Protein AF-A0A7Y5W9T7-F1 (afdb_monomer_lite)

Foldseek 3Di:
DDDPPLVVLLVVCVVVVHQQQAEEEDAPPFQLCLLSVLLCVLRVHGYQHDDADQAQLDEAELVSLQVRQVSRVVVVVVSPFDFQACVTSHAAYEYSGNHHQWYDAPPPPDIFGSQLSRQFPGGDWQGAGRHGYAYAHDGNVLSNLLSVCLRAPFWQEEEEAEQDDPDPVCVLQPQVLLQVLSVVVVGRYDYQDPPLWEPLSLLVVQLAADPGAEYEYEFEDEFFKTQGVDDIDGLLSAHQHLDAHAYEYQYALQCLRLCDSNGNNVVNSVSHHSKYKYFNHGDDSVQWHHSNQLSVCQVVFNFNSVSTGDNDDTGGGIHIYHGSNRGRDDRDDDDPDDDDDPPDDDLPVCLVVCCVDLNVLSSLQSCVVVVNLVVSLVSLVCCVVPVVVSCALSSLVSNQVSCRNNGVLVCLLVSLVRHDLVVLQVDVVSLSSLVSSCSVCLVPPDPSSLVSLLSRQDPRPLSNLVSLLSSLQSCCVPPNNVVSVVSLVVSCVVCVVCVVSSVSSCCVHVVDD

Secondary structure (DSSP, 8-state):
-----HHHHHHHHHHTT----SEEEE-TTSTTHHHHHHHHHHHT--EEE----S-TTSEE-HHHHHHHHHHHHHHHTTTTS--SSTTSS--EEEEES---SEEE-SSTT-EEEHHHHTTBSSSSS-PPB--EEEE--SSHHHHHHHHHHHHH----EEEEEE-S-SSTTTGGG-SHHHHHHHHHTT-EEEEE-TTS-SHHHHHHHHTS-B--SEEEEE-EEETTEEE-SS-EEEGGGSPPBSS-EEEEEE-TTTTTTTT-TTSHHHHHHHTTEEEEEEESS---GGGSPPHHHHHHHHHTT--HHHHTS-SSSS--SEEEES-TT----PPPPPPSSPPP-TT---SSTTHHHHHHSS-HHHHHHHHHHTT-HHHHHHHHHHHHHH-GGG--HHHHHHHHHHHHHTT-HHHHHHHHTTS-HHHHHH-HHHHHHHHHHHGGGGGS--HHHHHHHHH----STTHHHHHHHHHHHHHHHHH-HHHHHHHHHHHHHH-GGGHHHHHHHHHHHT---

pLDDT: mean 93.4, std 6.93, range [37.91, 98.81]

Radius of gyration: 24.22 Å; chains: 1; bounding box: 64×50×64 Å

Structure (mmCIF, N/CA/C/O backbone):
data_AF-A0A7Y5W9T7-F1
#
_entry.id   AF-A0A7Y5W9T7-F1
#
loop_
_atom_site.group_PDB
_atom_site.id
_atom_site.type_symbol
_atom_site.label_atom_id
_atom_site.label_alt_id
_atom_site.label_comp_id
_atom_site.label_asym_id
_atom_site.label_entity_id
_atom_site.label_seq_id
_atom_site.pdbx_PDB_ins_code
_atom_site.Cartn_x
_atom_site.Cartn_y
_atom_site.Cartn_z
_atom_site.occupancy
_atom_site.B_iso_or_equiv
_atom_site.auth_seq_id
_atom_site.auth_comp_id
_atom_site.auth_asym_id
_atom_site.auth_atom_id
_atom_site.pdbx_PDB_model_num
ATOM 1 N N . GLU A 1 1 ? -34.549 12.463 7.987 1.00 40.12 1 GLU A N 1
ATOM 2 C CA . GLU A 1 1 ? -33.720 11.610 7.112 1.00 40.12 1 GLU A CA 1
ATOM 3 C C . GLU A 1 1 ? -33.820 10.199 7.664 1.00 40.12 1 GLU A C 1
ATOM 5 O O . GLU A 1 1 ? -33.763 10.044 8.877 1.00 40.12 1 GLU A O 1
ATOM 10 N N . GLY A 1 2 ? -34.193 9.227 6.832 1.00 37.91 2 GLY A N 1
ATOM 11 C CA . GLY A 1 2 ? -34.600 7.901 7.297 1.00 37.91 2 GLY A CA 1
ATOM 12 C C . GLY A 1 2 ? -33.415 7.126 7.854 1.00 37.91 2 GLY A C 1
ATOM 13 O O . GLY A 1 2 ? -32.548 6.717 7.089 1.00 37.91 2 GLY A O 1
ATOM 14 N N . HIS A 1 3 ? -33.385 6.914 9.167 1.00 48.81 3 HIS A N 1
ATOM 15 C CA . HIS A 1 3 ? -32.588 5.835 9.731 1.00 48.81 3 HIS A CA 1
ATOM 16 C C . HIS A 1 3 ? -33.146 4.537 9.141 1.00 48.81 3 HIS A C 1
ATOM 18 O O . HIS A 1 3 ? -34.327 4.242 9.333 1.00 48.81 3 HIS A O 1
ATOM 24 N N . ALA A 1 4 ? -32.337 3.795 8.379 1.00 55.97 4 ALA A N 1
ATOM 25 C CA . ALA A 1 4 ? -32.620 2.379 8.182 1.00 55.97 4 ALA A CA 1
ATOM 26 C C . ALA A 1 4 ? -32.843 1.777 9.577 1.00 55.97 4 ALA A C 1
ATOM 28 O O . ALA A 1 4 ? -32.143 2.156 10.520 1.00 55.97 4 ALA A O 1
ATOM 29 N N . ASP A 1 5 ? -33.868 0.942 9.736 1.00 65.88 5 ASP A N 1
ATOM 30 C CA . ASP A 1 5 ? -34.215 0.388 11.041 1.00 65.88 5 ASP A CA 1
ATOM 31 C C . ASP A 1 5 ? -33.177 -0.668 11.448 1.00 65.88 5 ASP A C 1
ATOM 33 O O . ASP A 1 5 ? -33.406 -1.872 11.349 1.00 65.88 5 ASP A O 1
ATOM 37 N N . GLU A 1 6 ? -31.999 -0.207 11.880 1.00 79.00 6 GLU A N 1
ATOM 38 C CA . GLU A 1 6 ? -30.906 -1.037 12.397 1.00 79.00 6 GLU A CA 1
ATOM 39 C C . GLU A 1 6 ? -31.380 -1.893 13.582 1.00 79.00 6 GLU A C 1
ATOM 41 O O . GLU A 1 6 ? -30.761 -2.910 13.885 1.00 79.00 6 GLU A O 1
ATOM 46 N N . ARG A 1 7 ? -32.513 -1.555 14.223 1.00 81.81 7 ARG A N 1
ATOM 47 C CA . ARG A 1 7 ? -33.115 -2.399 15.264 1.00 81.81 7 ARG A CA 1
ATOM 48 C C . ARG A 1 7 ? -33.506 -3.760 14.724 1.00 81.81 7 ARG A C 1
ATOM 50 O O . ARG A 1 7 ? -33.241 -4.741 15.400 1.00 81.81 7 ARG A O 1
ATOM 57 N N . ALA A 1 8 ? -34.054 -3.844 13.512 1.00 86.56 8 ALA A N 1
ATOM 58 C CA . ALA A 1 8 ? -34.400 -5.129 12.911 1.00 86.56 8 ALA A CA 1
ATOM 59 C C . ALA A 1 8 ? -33.149 -6.000 12.688 1.00 86.56 8 ALA A C 1
ATOM 61 O O . ALA A 1 8 ? -33.182 -7.209 12.918 1.00 86.56 8 ALA A O 1
ATOM 62 N N . LEU A 1 9 ? -32.026 -5.386 12.294 1.00 87.56 9 LEU A N 1
ATOM 63 C CA . LEU A 1 9 ? -30.745 -6.082 12.145 1.00 87.56 9 LEU A CA 1
ATOM 64 C C . LEU A 1 9 ? -30.184 -6.531 13.505 1.00 87.56 9 LEU A C 1
ATOM 66 O O . LEU A 1 9 ? -29.781 -7.682 13.656 1.00 87.56 9 LEU A O 1
ATOM 70 N N . LEU A 1 10 ? -30.208 -5.655 14.511 1.00 89.56 10 LEU A N 1
ATOM 71 C CA . LEU A 1 10 ? -29.782 -5.973 15.877 1.00 89.56 10 LEU A CA 1
ATOM 72 C C . LEU A 1 10 ? -30.659 -7.060 16.518 1.00 89.56 10 LEU A C 1
ATOM 74 O O . LEU A 1 10 ? -30.144 -7.953 17.186 1.00 89.56 10 LEU A O 1
ATOM 78 N N . GLU A 1 11 ? -31.973 -7.025 16.302 1.00 90.19 11 GLU A N 1
ATOM 79 C CA . GLU A 1 11 ? -32.908 -8.072 16.723 1.00 90.19 11 GLU A CA 1
ATOM 80 C C . GLU A 1 11 ? -32.598 -9.400 16.033 1.00 90.19 11 GLU A C 1
ATOM 82 O O . GLU A 1 11 ? -32.581 -10.435 16.700 1.00 90.19 11 GLU A O 1
ATOM 87 N N . ALA A 1 12 ? -32.278 -9.382 14.735 1.00 90.94 12 ALA A N 1
ATOM 88 C CA . ALA A 1 12 ? -31.846 -10.574 14.015 1.00 90.94 12 ALA A CA 1
ATOM 89 C C . ALA A 1 12 ? -30.536 -11.143 14.585 1.00 90.94 12 ALA A C 1
ATOM 91 O O . ALA A 1 12 ? -30.447 -12.353 14.796 1.00 90.94 12 ALA A O 1
ATOM 92 N N . PHE A 1 13 ? -29.551 -10.296 14.909 1.00 93.19 13 PHE A N 1
ATOM 93 C CA . PHE A 1 13 ? -28.319 -10.726 15.580 1.00 93.19 13 PHE A CA 1
ATOM 94 C C . PHE A 1 13 ? -28.600 -11.351 16.949 1.00 93.19 13 PHE A C 1
ATOM 96 O O . PHE A 1 13 ? -28.148 -12.465 17.216 1.00 93.19 13 PHE A O 1
ATOM 103 N N . ARG A 1 14 ? -29.425 -10.702 17.781 1.00 92.38 14 ARG A N 1
ATOM 104 C CA . ARG A 1 14 ? -29.847 -11.242 19.084 1.00 92.38 14 ARG A CA 1
ATOM 105 C C . ARG A 1 14 ? -30.564 -12.587 18.931 1.00 92.38 14 ARG A C 1
ATOM 107 O O . ARG A 1 14 ? -30.293 -13.506 19.700 1.00 92.38 14 ARG A O 1
ATOM 114 N N . ALA A 1 15 ? -31.430 -12.729 17.927 1.00 94.06 15 ALA A N 1
ATOM 115 C CA . ALA A 1 15 ? -32.178 -13.959 17.669 1.00 94.06 15 ALA A CA 1
ATOM 116 C C . ALA A 1 15 ? -31.277 -15.154 17.314 1.00 94.06 15 ALA A C 1
ATOM 118 O O . ALA A 1 15 ? -31.632 -16.291 17.623 1.00 94.06 15 ALA A O 1
ATOM 119 N N . VAL A 1 16 ? -30.109 -14.911 16.708 1.00 94.94 16 VAL A N 1
ATOM 120 C CA . VAL A 1 16 ? -29.107 -15.952 16.410 1.00 94.94 16 VAL A CA 1
ATOM 121 C C . VAL A 1 16 ? -27.983 -16.033 17.450 1.00 94.94 16 VAL A C 1
ATOM 123 O O . VAL A 1 16 ? -27.044 -16.806 17.273 1.00 94.94 16 VAL A O 1
ATOM 126 N N . GLY A 1 17 ? -28.065 -15.261 18.540 1.00 94.19 17 GLY A N 1
ATOM 127 C CA . GLY A 1 17 ? -27.048 -15.221 19.594 1.00 94.19 17 GLY A CA 1
ATOM 128 C C . GLY A 1 17 ? -25.729 -14.559 19.177 1.00 94.19 17 GLY A C 1
ATOM 129 O O . GLY A 1 17 ? -24.700 -14.818 19.797 1.00 94.19 17 GLY A O 1
ATOM 130 N N . HIS A 1 18 ? -25.741 -13.732 18.129 1.00 94.75 18 HIS A N 1
ATOM 131 C CA . HIS A 1 18 ? -24.573 -12.984 17.666 1.00 94.75 18 HIS A CA 1
ATOM 132 C C . HIS A 1 18 ? -24.443 -11.656 18.415 1.00 94.75 18 HIS A C 1
ATOM 134 O O . HIS A 1 18 ? -25.415 -10.911 18.549 1.00 94.75 18 HIS A O 1
ATOM 140 N N . VAL A 1 19 ? -23.225 -11.347 18.861 1.00 94.56 19 VAL A N 1
ATOM 141 C CA . VAL A 1 19 ? -22.871 -10.057 19.463 1.00 94.56 19 VAL A CA 1
ATOM 142 C C . VAL A 1 19 ? -21.939 -9.334 18.490 1.00 94.56 19 VAL A C 1
ATOM 144 O O . VAL A 1 19 ? -20.839 -9.829 18.236 1.00 94.56 19 VAL A O 1
ATOM 147 N N . PRO A 1 20 ? -22.360 -8.196 17.912 1.00 94.69 20 PRO A N 1
ATOM 148 C CA . PRO A 1 20 ? -21.516 -7.431 17.006 1.00 94.69 20 PRO A CA 1
ATOM 149 C C . PRO A 1 20 ? -20.236 -6.964 17.701 1.00 94.69 20 PRO A C 1
ATOM 151 O O . PRO A 1 20 ? -20.359 -6.370 18.763 1.00 94.69 20 PRO A O 1
ATOM 154 N N . PRO A 1 21 ? -19.043 -7.138 17.103 1.00 94.81 21 PRO A N 1
ATOM 155 C CA . PRO A 1 21 ? -17.768 -6.746 17.719 1.00 94.81 21 PRO A CA 1
ATOM 156 C C . PRO A 1 21 ? -17.443 -5.248 17.578 1.00 94.81 21 PRO A C 1
ATOM 158 O O . PRO A 1 21 ? -16.341 -4.805 17.878 1.00 94.81 21 PRO A O 1
ATOM 161 N N . GLY A 1 22 ? -18.345 -4.449 17.008 1.00 96.50 22 GLY A N 1
ATOM 162 C CA . GLY A 1 22 ? -18.087 -3.036 16.762 1.00 96.50 22 GLY A CA 1
ATOM 163 C C . GLY A 1 22 ? -19.043 -2.419 15.757 1.00 96.50 22 GLY A C 1
ATOM 164 O O . GLY A 1 22 ? -20.021 -3.040 15.346 1.00 96.50 22 GLY A O 1
ATOM 165 N N . ILE A 1 23 ? -18.710 -1.209 15.323 1.00 97.12 23 ILE A N 1
ATOM 166 C CA . ILE A 1 23 ? -19.552 -0.351 14.489 1.00 97.12 23 ILE A CA 1
ATOM 167 C C . ILE A 1 23 ? -18.857 -0.070 13.163 1.00 97.12 23 ILE A C 1
ATOM 169 O O . ILE A 1 23 ? -17.661 0.230 13.123 1.00 97.12 23 ILE A O 1
ATOM 173 N N . VAL A 1 24 ? -19.617 -0.096 12.073 1.00 98.19 24 VAL A N 1
ATOM 174 C CA . VAL A 1 24 ? -19.136 0.350 10.767 1.00 98.19 24 VAL A CA 1
ATOM 175 C C . VAL A 1 24 ? -19.754 1.703 10.442 1.00 98.19 24 VAL A C 1
ATOM 177 O O . VAL A 1 24 ? -20.961 1.822 10.256 1.00 98.19 24 VAL A O 1
ATOM 180 N N . VAL A 1 25 ? -18.920 2.735 10.357 1.00 98.19 25 VAL A N 1
ATOM 181 C CA . VAL A 1 25 ? -19.336 4.083 9.967 1.00 98.19 25 VAL A CA 1
ATOM 182 C C . VAL A 1 25 ? -19.274 4.211 8.450 1.00 98.19 25 VAL A C 1
ATOM 184 O O . VAL A 1 25 ? -18.242 3.926 7.844 1.00 98.19 25 VAL A O 1
ATOM 187 N N . THR A 1 26 ? -20.354 4.661 7.818 1.00 97.81 26 THR A N 1
ATOM 188 C CA . THR A 1 26 ? -20.410 4.858 6.366 1.00 97.81 26 THR A CA 1
ATOM 189 C C . THR A 1 26 ? -21.333 6.011 5.966 1.00 97.81 26 THR A C 1
ATOM 191 O O . THR A 1 26 ? -22.000 6.612 6.802 1.00 97.81 26 THR A O 1
ATOM 194 N N . TRP A 1 27 ? -21.385 6.337 4.675 1.00 96.25 27 TRP A N 1
ATOM 195 C CA . TRP A 1 27 ? -22.349 7.278 4.114 1.00 96.25 27 TRP A CA 1
ATOM 196 C C . TRP A 1 27 ? -22.736 6.839 2.694 1.00 96.25 27 TRP A C 1
ATOM 198 O O . TRP A 1 27 ? -21.826 6.553 1.917 1.00 96.25 27 TRP A O 1
ATOM 208 N N . PRO A 1 28 ? -24.029 6.820 2.303 1.00 93.44 28 PRO A N 1
ATOM 209 C CA . PRO A 1 28 ? -24.452 6.228 1.025 1.00 93.44 28 PRO A CA 1
ATOM 210 C C . PRO A 1 28 ? -23.799 6.871 -0.203 1.00 93.44 28 PRO A C 1
ATOM 212 O O . PRO A 1 28 ? -23.472 6.197 -1.174 1.00 93.44 28 PRO A O 1
ATOM 215 N N . ASP A 1 29 ? -23.565 8.181 -0.140 1.00 95.06 29 ASP A N 1
ATOM 216 C CA . ASP A 1 29 ? -22.954 8.922 -1.242 1.00 95.06 29 ASP A CA 1
ATOM 217 C C . ASP A 1 29 ? -21.412 8.895 -1.211 1.00 95.06 29 ASP A C 1
ATOM 219 O O . ASP A 1 29 ? -20.785 9.509 -2.076 1.00 95.06 29 ASP A O 1
ATOM 223 N N . ASP A 1 30 ? -20.772 8.307 -0.191 1.00 97.19 30 ASP A N 1
ATOM 224 C CA . ASP A 1 30 ? -19.309 8.222 -0.113 1.00 97.19 30 ASP A CA 1
ATOM 225 C C . ASP A 1 30 ? -18.805 7.005 -0.905 1.00 97.19 30 ASP A C 1
ATOM 227 O O . ASP A 1 30 ? -19.266 5.898 -0.648 1.00 97.19 30 ASP A O 1
ATOM 231 N N . PRO A 1 31 ? -17.838 7.149 -1.831 1.00 96.56 31 PRO A N 1
ATOM 232 C CA . PRO A 1 31 ? -17.357 6.034 -2.650 1.00 96.56 31 PRO A CA 1
ATOM 233 C C . PRO A 1 31 ? -16.853 4.807 -1.870 1.00 96.56 31 PRO A C 1
ATOM 235 O O . PRO A 1 31 ? -16.823 3.714 -2.432 1.00 96.56 31 PRO A O 1
ATOM 238 N N . ALA A 1 32 ? -16.479 4.956 -0.596 1.00 97.69 32 ALA A N 1
ATOM 239 C CA . ALA A 1 32 ? -16.014 3.856 0.243 1.00 97.69 32 ALA A CA 1
ATOM 240 C C . ALA A 1 32 ? -17.142 2.989 0.844 1.00 97.69 32 ALA A C 1
ATOM 242 O O . ALA A 1 32 ? -16.847 1.987 1.498 1.00 97.69 32 ALA A O 1
ATOM 243 N N . TRP A 1 33 ? -18.422 3.311 0.605 1.00 96.94 33 TRP A N 1
ATOM 244 C CA . TRP A 1 33 ? -19.568 2.630 1.227 1.00 96.94 33 TRP A CA 1
ATOM 245 C C . TRP A 1 33 ? -19.610 1.111 1.010 1.00 96.94 33 TRP A C 1
ATOM 247 O O . TRP A 1 33 ? -20.077 0.377 1.881 1.00 96.94 33 TRP A O 1
ATOM 257 N N . MET A 1 34 ? -19.075 0.622 -0.114 1.00 97.19 34 MET A N 1
ATOM 258 C CA . MET A 1 34 ? -18.999 -0.812 -0.420 1.00 97.19 34 MET A CA 1
ATOM 259 C C . MET A 1 34 ? -18.189 -1.590 0.623 1.00 97.19 34 MET A C 1
ATOM 261 O O . MET A 1 34 ? -18.537 -2.723 0.945 1.00 97.19 34 MET A O 1
ATOM 265 N N . ALA A 1 35 ? -17.134 -0.982 1.183 1.00 98.38 35 ALA A N 1
ATOM 266 C CA . ALA A 1 35 ? -16.409 -1.576 2.305 1.00 98.38 35 ALA A CA 1
ATOM 267 C C . ALA A 1 35 ? -17.298 -1.677 3.542 1.00 98.38 35 ALA A C 1
ATOM 269 O O . ALA A 1 35 ? -17.275 -2.695 4.229 1.00 98.38 35 ALA A O 1
ATOM 270 N N . GLY A 1 36 ? -18.103 -0.640 3.788 1.00 97.69 36 GLY A N 1
ATOM 271 C CA . GLY A 1 36 ? -19.010 -0.598 4.923 1.00 97.69 36 GLY A CA 1
ATOM 272 C C . GLY A 1 36 ? -20.023 -1.736 4.870 1.00 97.69 36 GLY A C 1
ATOM 273 O O . GLY A 1 36 ? -20.144 -2.503 5.821 1.00 97.69 36 GLY A O 1
ATOM 274 N N . LEU A 1 37 ? -20.673 -1.915 3.717 1.00 96.69 37 LEU A N 1
ATOM 275 C CA . LEU A 1 37 ? -21.604 -3.023 3.508 1.00 96.69 37 LEU A CA 1
ATOM 276 C C . LEU A 1 37 ? -20.916 -4.391 3.639 1.00 96.69 37 LEU A C 1
ATOM 278 O O . LEU A 1 37 ? -21.452 -5.283 4.294 1.00 96.69 37 LEU A O 1
ATOM 282 N N . ALA A 1 38 ? -19.732 -4.557 3.042 1.00 97.25 38 ALA A N 1
ATOM 283 C CA . ALA A 1 38 ? -18.993 -5.815 3.097 1.00 97.25 38 ALA A CA 1
ATOM 284 C C . ALA A 1 38 ? -18.611 -6.199 4.534 1.00 97.25 38 ALA A C 1
ATOM 286 O O . ALA A 1 38 ? -18.834 -7.340 4.934 1.00 97.25 38 ALA A O 1
ATOM 287 N N . LEU A 1 39 ? -18.079 -5.262 5.326 1.00 97.69 39 LEU A N 1
ATOM 288 C CA . LEU A 1 39 ? -17.710 -5.518 6.721 1.00 97.69 39 LEU A CA 1
ATOM 289 C C . LEU A 1 39 ? -18.934 -5.741 7.611 1.00 97.69 39 LEU A C 1
ATOM 291 O O . LEU A 1 39 ? -18.935 -6.685 8.398 1.00 97.69 39 LEU A O 1
ATOM 295 N N . ALA A 1 40 ? -19.990 -4.941 7.443 1.00 95.94 40 ALA A N 1
A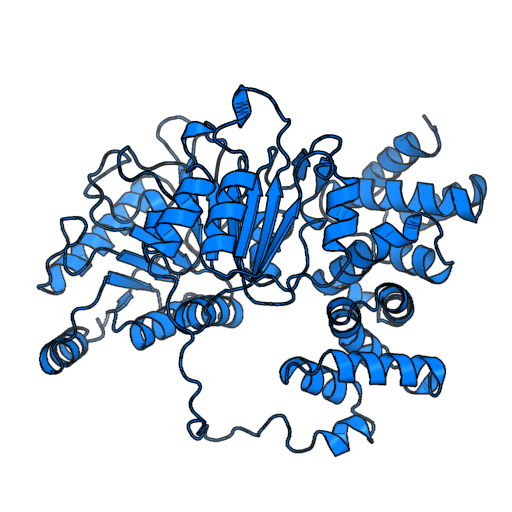TOM 296 C CA . ALA A 1 40 ? -21.246 -5.120 8.165 1.00 95.94 40 ALA A CA 1
ATOM 297 C C . ALA A 1 40 ? -21.826 -6.524 7.953 1.00 95.94 40 ALA A C 1
ATOM 299 O O . ALA A 1 40 ? -22.133 -7.222 8.919 1.00 95.94 40 ALA A O 1
ATOM 300 N N . ALA A 1 41 ? -21.888 -6.980 6.700 1.00 94.31 41 ALA A N 1
ATOM 301 C CA . ALA A 1 41 ? -22.353 -8.323 6.370 1.00 94.31 41 ALA A CA 1
ATOM 302 C C . ALA A 1 41 ? -21.379 -9.418 6.841 1.00 94.31 41 ALA A C 1
ATOM 304 O O . ALA A 1 41 ? -21.804 -10.421 7.406 1.00 94.31 41 ALA A O 1
ATOM 305 N N . GLY A 1 42 ? -20.074 -9.233 6.621 1.00 93.81 42 GLY A N 1
ATOM 306 C CA . GLY A 1 42 ? -19.053 -10.249 6.883 1.00 93.81 42 GLY A CA 1
ATOM 307 C C . GLY A 1 42 ? -18.729 -10.460 8.363 1.00 93.81 42 GLY A C 1
ATOM 308 O O . GLY A 1 42 ? -18.375 -11.570 8.753 1.00 93.81 42 GLY A O 1
ATOM 309 N N . ARG A 1 43 ? -18.856 -9.420 9.195 1.00 93.62 43 ARG A N 1
ATOM 310 C CA . ARG A 1 43 ? -18.607 -9.480 10.648 1.00 93.62 43 ARG A CA 1
ATOM 311 C C . ARG A 1 43 ? -19.878 -9.434 11.493 1.00 93.62 43 ARG A C 1
ATOM 313 O O . ARG A 1 43 ? -19.786 -9.520 12.717 1.00 93.62 43 ARG A O 1
ATOM 320 N N . GLY A 1 44 ? -21.043 -9.270 10.866 1.00 94.44 44 GLY A N 1
ATOM 321 C CA . GLY A 1 44 ? -22.299 -9.020 11.570 1.00 94.44 44 GLY A CA 1
ATOM 322 C C . GLY A 1 44 ? -22.212 -7.743 12.405 1.00 94.44 44 GLY A C 1
ATOM 323 O O . GLY A 1 44 ? -22.402 -7.784 13.618 1.00 94.44 44 GLY A O 1
ATOM 324 N N . GLN A 1 45 ? -21.842 -6.631 11.767 1.00 94.62 45 GLN A N 1
ATOM 325 C CA . GLN A 1 45 ? -21.732 -5.320 12.407 1.00 94.62 45 GLN A CA 1
ATOM 326 C C . GLN A 1 45 ? -22.859 -4.392 11.940 1.00 94.62 45 GLN A C 1
ATOM 328 O O . GLN A 1 45 ? -23.188 -4.390 10.754 1.00 94.62 45 GLN A O 1
ATOM 333 N N . PRO A 1 46 ? -23.442 -3.595 12.842 1.00 94.38 46 PRO A N 1
ATOM 334 C CA . PRO A 1 46 ? -24.451 -2.611 12.479 1.00 94.38 46 PRO A CA 1
ATOM 335 C C . PRO A 1 46 ? -23.820 -1.369 11.800 1.00 94.38 46 PRO A C 1
ATOM 337 O O . PRO A 1 46 ? -22.625 -1.084 11.978 1.00 94.38 46 PRO A O 1
ATOM 340 N N . LEU A 1 47 ? -24.614 -0.641 11.002 1.00 94.81 47 LEU A N 1
ATOM 341 C CA . LEU A 1 47 ? -24.157 0.484 10.167 1.00 94.81 47 LEU A CA 1
ATOM 342 C C . LEU A 1 47 ? -24.542 1.855 10.744 1.00 94.81 47 LEU A C 1
ATOM 344 O O . LEU A 1 47 ? -25.715 2.212 10.864 1.00 94.81 47 LEU A O 1
ATOM 348 N N . ALA A 1 48 ? -23.537 2.683 11.020 1.00 95.31 48 ALA A N 1
ATOM 349 C CA . ALA A 1 48 ? -23.712 4.071 11.428 1.00 95.31 48 ALA A CA 1
ATOM 350 C C . ALA A 1 48 ? -23.548 5.017 10.231 1.00 95.31 48 ALA A C 1
ATOM 352 O O . ALA A 1 48 ? -22.455 5.173 9.684 1.00 95.31 48 ALA A O 1
ATOM 353 N N . PHE A 1 49 ? -24.630 5.687 9.831 1.00 95.25 49 PHE A N 1
ATOM 354 C CA . PHE A 1 49 ? -24.608 6.633 8.714 1.00 95.25 49 PHE A CA 1
ATOM 355 C C . PHE A 1 49 ? -24.163 8.029 9.167 1.00 95.25 49 PHE A C 1
ATOM 357 O O . PHE A 1 49 ? -24.987 8.850 9.566 1.00 95.25 49 PHE A O 1
ATOM 364 N N . ILE A 1 50 ? -22.858 8.305 9.101 1.00 95.88 50 ILE A N 1
ATOM 365 C CA . ILE A 1 50 ? -22.257 9.570 9.546 1.00 95.88 50 ILE A CA 1
ATOM 366 C C . ILE A 1 50 ? -21.544 10.231 8.371 1.00 95.88 50 ILE A C 1
ATOM 368 O O . ILE A 1 50 ? -20.658 9.657 7.738 1.00 95.88 50 ILE A O 1
ATOM 372 N N . LYS A 1 51 ? -21.930 11.472 8.078 1.00 94.56 51 LYS A N 1
ATOM 373 C CA . LYS A 1 51 ? -21.324 12.263 7.011 1.00 94.56 51 LYS A CA 1
ATOM 374 C C . LYS A 1 51 ? -20.005 12.872 7.484 1.00 94.56 51 LYS A C 1
ATOM 376 O O . LYS A 1 51 ? -19.961 13.526 8.519 1.00 94.56 51 LYS A O 1
ATOM 381 N N . THR A 1 52 ? -18.962 12.742 6.671 1.00 93.19 52 THR A N 1
ATOM 382 C CA . THR A 1 52 ? -17.648 13.352 6.917 1.00 93.19 52 THR A CA 1
ATOM 383 C C . THR A 1 52 ? -17.219 14.230 5.737 1.00 93.19 52 THR A C 1
ATOM 385 O O . THR A 1 52 ? -17.737 14.074 4.622 1.00 93.19 52 THR A O 1
ATOM 388 N N . PRO A 1 53 ? -16.239 15.134 5.921 1.00 89.62 53 PRO A N 1
ATOM 389 C CA . PRO A 1 53 ? -15.501 15.707 4.796 1.00 89.62 53 PRO A CA 1
ATOM 390 C C . PRO A 1 53 ? -14.888 14.589 3.933 1.00 89.62 53 PRO A C 1
ATOM 392 O O . PRO A 1 53 ? -14.562 13.529 4.459 1.00 89.62 53 PRO A O 1
ATOM 395 N N . ARG A 1 54 ? -14.730 14.800 2.618 1.00 89.31 54 ARG A N 1
ATOM 396 C CA . ARG A 1 54 ? -14.288 13.759 1.659 1.00 89.31 54 ARG A CA 1
ATOM 397 C C . ARG A 1 54 ? -12.912 14.023 1.055 1.00 89.31 54 ARG A C 1
ATOM 399 O O . ARG A 1 54 ? -12.759 14.055 -0.164 1.00 89.31 54 ARG A O 1
ATOM 406 N N . ILE A 1 55 ? -11.927 14.305 1.902 1.00 91.69 55 ILE A N 1
ATOM 407 C CA . ILE A 1 55 ? -10.562 14.615 1.464 1.00 91.69 55 ILE A CA 1
ATOM 408 C C . ILE A 1 55 ? -9.577 13.902 2.391 1.00 91.69 55 ILE A C 1
ATOM 410 O O . ILE A 1 55 ? -9.138 14.468 3.392 1.00 91.69 55 ILE A O 1
ATOM 414 N N . VAL A 1 56 ? -9.223 12.663 2.047 1.00 94.00 56 VAL A N 1
ATOM 415 C CA . VAL A 1 56 ? -8.375 11.779 2.869 1.00 94.00 56 VAL A CA 1
ATOM 416 C C . VAL A 1 56 ? -7.027 12.416 3.194 1.00 94.00 56 VAL A C 1
ATOM 418 O O . VAL A 1 56 ? -6.626 12.464 4.356 1.00 94.00 56 VAL A O 1
ATOM 421 N N . GLY A 1 57 ? -6.358 12.984 2.190 1.00 90.75 57 GLY A N 1
ATOM 422 C CA . GLY A 1 57 ? -5.058 13.626 2.331 1.00 90.75 57 GLY A CA 1
ATOM 423 C C . GLY A 1 57 ? -5.077 14.981 3.035 1.00 90.75 57 GLY A C 1
ATOM 424 O O . GLY A 1 57 ? -4.022 15.613 3.129 1.00 90.75 57 GLY A O 1
ATOM 425 N N . SER A 1 58 ? -6.221 15.456 3.533 1.00 93.50 58 SER A N 1
ATOM 426 C CA . SER A 1 58 ? -6.320 16.707 4.295 1.00 93.50 58 SER A CA 1
ATOM 427 C C . SER A 1 58 ? -6.193 16.489 5.808 1.00 93.50 58 SER A C 1
ATOM 429 O O . SER A 1 58 ? -6.004 15.370 6.286 1.00 93.50 58 SER A O 1
ATOM 431 N N . THR A 1 59 ? -6.226 17.589 6.554 1.00 96.19 59 THR A N 1
ATOM 432 C CA . THR A 1 59 ? -6.230 17.599 8.017 1.00 96.19 59 THR A CA 1
ATOM 433 C C . THR A 1 59 ? -7.533 18.257 8.465 1.00 96.19 59 THR A C 1
ATOM 435 O O . THR A 1 59 ? -7.880 19.309 7.929 1.00 96.19 59 THR A O 1
ATOM 438 N N . MET A 1 60 ? -8.248 17.653 9.414 1.00 96.25 60 MET A N 1
ATOM 439 C CA . MET A 1 60 ? -9.432 18.254 10.042 1.00 96.25 60 MET A CA 1
ATOM 440 C C . MET A 1 60 ? -9.092 18.902 11.386 1.00 96.25 60 MET A C 1
ATOM 442 O O . MET A 1 60 ? -8.049 18.608 11.975 1.00 96.25 60 MET A O 1
ATOM 446 N N . SER A 1 61 ? -9.972 19.775 11.879 1.00 95.88 61 SER A N 1
ATOM 447 C CA . SER A 1 61 ? -9.811 20.349 13.215 1.00 95.88 61 SER A CA 1
ATOM 448 C C . SER A 1 61 ? -10.134 19.316 14.301 1.00 95.88 61 SER A C 1
ATOM 450 O O . SER A 1 61 ? -10.892 18.375 14.064 1.00 95.88 61 SER A O 1
ATOM 452 N N . MET A 1 62 ? -9.593 19.501 15.512 1.00 96.19 62 MET A N 1
ATOM 453 C CA . MET A 1 62 ? -9.966 18.670 16.668 1.00 96.19 62 MET A CA 1
ATOM 454 C C . MET A 1 62 ? -11.475 18.696 16.923 1.00 96.19 62 MET A C 1
ATOM 456 O O . MET A 1 62 ? -12.070 17.658 17.178 1.00 96.19 62 MET A O 1
ATOM 460 N N . LYS A 1 63 ? -12.100 19.868 16.763 1.00 95.81 63 LYS A N 1
ATOM 461 C CA . LYS A 1 63 ? -13.541 20.041 16.938 1.00 95.81 63 LYS A CA 1
ATOM 462 C C . LYS A 1 63 ? -14.344 19.164 15.972 1.00 95.81 63 LYS A C 1
ATOM 464 O O . LYS A 1 63 ? -15.269 18.492 16.404 1.00 95.81 63 LYS A O 1
ATOM 469 N N . ASP A 1 64 ? -13.975 19.135 14.692 1.00 96.06 64 ASP A N 1
ATOM 470 C CA . ASP A 1 64 ? -14.671 18.290 13.710 1.00 96.06 64 ASP A CA 1
ATOM 471 C C . ASP A 1 64 ? -14.498 16.796 14.040 1.00 96.06 64 ASP A C 1
ATOM 473 O O . ASP A 1 64 ? -15.422 16.004 13.865 1.00 96.06 64 ASP A O 1
ATOM 477 N N . ALA A 1 65 ? -13.324 16.399 14.547 1.00 97.19 65 ALA A N 1
ATOM 478 C CA . ALA A 1 65 ? -13.081 15.027 14.993 1.00 97.19 65 ALA A CA 1
ATOM 479 C C . ALA A 1 65 ? -13.902 14.666 16.247 1.00 97.19 65 ALA A C 1
ATOM 481 O O . ALA A 1 65 ? -14.429 13.558 16.326 1.00 97.19 65 ALA A O 1
ATOM 482 N N . ASP A 1 66 ? -14.043 15.596 17.197 1.00 97.25 66 ASP A N 1
ATOM 483 C CA . ASP A 1 66 ? -14.893 15.453 18.387 1.00 97.25 66 ASP A CA 1
ATOM 484 C C . ASP A 1 66 ? -16.382 15.352 18.016 1.00 97.25 66 ASP A C 1
ATOM 486 O O . ASP A 1 66 ? -17.116 14.556 18.603 1.00 97.25 66 ASP A O 1
ATOM 490 N N . GLU A 1 67 ? -16.831 16.102 17.005 1.00 96.81 67 GLU A N 1
ATOM 491 C CA . GLU A 1 67 ? -18.194 16.000 16.469 1.00 96.81 67 GLU A CA 1
ATOM 492 C C . GLU A 1 67 ? -18.453 14.614 15.854 1.00 96.81 67 GLU A C 1
ATOM 494 O O . GLU A 1 67 ? -19.496 14.013 16.118 1.00 96.81 67 GLU A O 1
ATOM 499 N N . ILE A 1 68 ? -17.498 14.065 15.089 1.00 97.31 68 ILE A N 1
ATOM 500 C CA . ILE A 1 68 ? -17.598 12.696 14.554 1.00 97.31 68 ILE A CA 1
ATOM 501 C C . ILE A 1 68 ? -17.660 11.678 15.697 1.00 97.31 68 ILE A C 1
ATOM 503 O O . ILE A 1 68 ? -18.545 10.825 15.688 1.00 97.31 68 ILE A O 1
ATOM 507 N N . GLU A 1 69 ? -16.765 11.770 16.684 1.00 97.69 69 GLU A N 1
ATOM 508 C CA . GLU A 1 69 ? -16.754 10.848 17.827 1.00 97.69 69 GLU A CA 1
ATOM 509 C C . GLU A 1 69 ? -18.068 10.907 18.609 1.00 97.69 69 GLU A C 1
ATOM 511 O O . GLU A 1 69 ? -18.662 9.871 18.886 1.00 97.69 69 GLU A O 1
ATOM 516 N N . THR A 1 70 ? -18.592 12.106 18.869 1.00 97.38 70 THR A N 1
ATOM 517 C CA . THR A 1 70 ? -19.881 12.297 19.552 1.00 97.38 70 THR A CA 1
ATOM 518 C C . THR A 1 70 ? -21.027 11.608 18.807 1.00 97.38 70 THR A C 1
ATOM 520 O O . THR A 1 70 ? -21.913 11.020 19.429 1.00 97.38 70 THR A O 1
ATOM 523 N N . LEU A 1 71 ? -21.022 11.644 17.470 1.00 97.12 71 LEU A N 1
ATOM 524 C CA . LEU A 1 71 ? -22.014 10.936 16.658 1.00 97.12 71 LEU A CA 1
ATOM 525 C C . LEU A 1 71 ? -21.845 9.412 16.745 1.00 97.12 71 LEU A C 1
ATOM 527 O O . LEU A 1 71 ? -22.850 8.701 16.795 1.00 97.12 71 LEU A O 1
ATOM 531 N N . VAL A 1 72 ? -20.608 8.910 16.804 1.00 97.25 72 VAL A N 1
ATOM 532 C CA . VAL A 1 72 ? -20.326 7.478 17.003 1.00 97.25 72 VAL A CA 1
ATOM 533 C C . VAL A 1 72 ? -20.775 7.023 18.396 1.00 97.25 72 VAL A C 1
ATOM 535 O O . VAL A 1 72 ? -21.497 6.034 18.494 1.00 97.25 72 VAL A O 1
ATOM 538 N N . GLU A 1 73 ? -20.433 7.760 19.457 1.00 96.81 73 GLU A N 1
ATOM 539 C CA . GLU A 1 73 ? -20.883 7.508 20.837 1.00 96.81 73 GLU A CA 1
ATOM 540 C C . GLU A 1 73 ? -22.417 7.523 20.947 1.00 96.81 73 GLU A C 1
ATOM 542 O O . GLU A 1 73 ? -23.040 6.660 21.581 1.00 96.81 73 GLU A O 1
ATOM 547 N N . GLY A 1 74 ? -23.043 8.512 20.303 1.00 95.25 74 GLY A N 1
ATOM 548 C CA . GLY A 1 74 ? -24.491 8.642 20.232 1.00 95.25 74 GLY A CA 1
ATOM 549 C C . GLY A 1 74 ? -25.125 7.427 19.569 1.00 95.25 74 GLY A C 1
ATOM 550 O O . GLY A 1 74 ? -26.087 6.877 20.098 1.00 95.25 74 GLY A O 1
ATOM 551 N N . TRP A 1 75 ? -24.554 6.956 18.460 1.00 93.56 75 TRP A N 1
ATOM 552 C CA . TRP A 1 75 ? -25.037 5.762 17.780 1.00 93.56 75 TRP A CA 1
ATOM 553 C C . TRP A 1 75 ? -24.828 4.497 18.619 1.00 93.56 75 TRP A C 1
ATOM 555 O O . TRP A 1 75 ? -25.772 3.725 18.783 1.00 93.56 75 TRP A O 1
ATOM 565 N N . ALA A 1 76 ? -23.649 4.311 19.223 1.00 94.75 76 ALA A N 1
ATOM 566 C CA . ALA A 1 76 ? -23.350 3.173 20.097 1.00 94.75 76 ALA A CA 1
ATOM 567 C C . ALA A 1 76 ? -24.370 3.065 21.243 1.00 94.75 76 ALA A C 1
ATOM 569 O O . ALA A 1 76 ? -24.907 1.989 21.514 1.00 94.75 76 ALA A O 1
ATOM 570 N N . SER A 1 77 ? -24.752 4.210 21.818 1.00 94.00 77 SER A N 1
ATOM 571 C CA . SER A 1 77 ? -25.780 4.317 22.862 1.00 94.00 77 SER A CA 1
ATOM 572 C C . SER A 1 77 ? -27.179 3.859 22.430 1.00 94.00 77 SER A C 1
ATOM 574 O O . SER A 1 77 ? -27.997 3.555 23.293 1.00 94.00 77 SER A O 1
ATOM 576 N N . THR A 1 78 ? -27.480 3.804 21.128 1.00 91.19 78 THR A N 1
ATOM 577 C CA . THR A 1 78 ? -28.794 3.359 20.619 1.00 91.19 78 THR A CA 1
ATOM 578 C C . THR A 1 78 ? -28.911 1.848 20.411 1.00 91.19 78 THR A C 1
ATOM 580 O O . THR A 1 78 ? -29.999 1.369 20.099 1.00 91.19 78 THR A O 1
ATOM 583 N N . THR A 1 79 ? -27.816 1.096 20.569 1.00 89.50 79 THR A N 1
ATOM 584 C CA . THR A 1 79 ? -27.759 -0.344 20.247 1.00 89.50 79 THR A CA 1
ATOM 585 C C . THR A 1 79 ? -28.190 -1.272 21.393 1.00 89.50 79 THR A C 1
ATOM 587 O O . THR A 1 79 ? -28.369 -2.474 21.182 1.00 89.50 79 THR A O 1
ATOM 590 N N . ASP A 1 80 ? -28.333 -0.731 22.607 1.00 88.94 80 ASP A N 1
ATOM 591 C CA . ASP A 1 80 ? -28.433 -1.458 23.887 1.00 88.94 80 ASP A CA 1
ATOM 592 C C . ASP A 1 80 ? -27.281 -2.454 24.158 1.00 88.94 80 ASP A C 1
ATOM 594 O O . ASP A 1 80 ? -27.421 -3.351 24.990 1.00 88.94 80 ASP A O 1
ATOM 598 N N . LEU A 1 81 ? -26.152 -2.332 23.454 1.00 92.62 81 LEU A N 1
ATOM 599 C CA . LEU A 1 81 ? -24.938 -3.112 23.702 1.00 92.62 81 LEU A CA 1
ATOM 600 C C . LEU A 1 81 ? -24.007 -2.351 24.656 1.00 92.62 81 LEU A C 1
ATOM 602 O O . LEU A 1 81 ? -24.040 -1.123 24.727 1.00 92.62 81 LEU A O 1
ATOM 606 N N . GLU A 1 82 ? -23.159 -3.073 25.386 1.00 96.25 82 GLU A N 1
ATOM 607 C CA . GLU A 1 82 ? -22.073 -2.467 26.166 1.00 96.25 82 GLU A CA 1
ATOM 608 C C . GLU A 1 82 ? -21.006 -1.900 25.208 1.00 96.25 82 GLU A C 1
ATOM 610 O O . GLU A 1 82 ? -20.699 -2.531 24.194 1.00 96.25 82 GLU A O 1
ATOM 615 N N . TRP A 1 83 ? -20.465 -0.706 25.488 1.00 95.44 83 TRP A N 1
ATOM 616 C CA . TRP A 1 83 ? -19.531 -0.019 24.575 1.00 95.44 83 TRP A CA 1
ATOM 617 C C . TRP A 1 83 ? -18.590 1.010 25.231 1.00 95.44 83 TRP A C 1
ATOM 619 O O . TRP A 1 83 ? -17.869 1.709 24.535 1.00 95.44 83 TRP A O 1
ATOM 629 N N . ARG A 1 84 ? -18.583 1.187 26.558 1.00 95.12 84 ARG A N 1
ATOM 630 C CA . ARG A 1 84 ? -17.789 2.256 27.212 1.00 95.12 84 ARG A CA 1
ATOM 631 C C . ARG A 1 84 ? -16.411 1.795 27.690 1.00 95.12 84 ARG A C 1
ATOM 633 O O . ARG A 1 84 ? -15.617 2.627 28.135 1.00 95.12 84 ARG A O 1
ATOM 640 N N . GLY A 1 85 ? -16.124 0.503 27.614 1.00 93.19 85 GLY A N 1
ATOM 641 C CA . GLY A 1 85 ? -14.854 -0.108 27.971 1.00 93.19 85 GLY A CA 1
ATOM 642 C C . GLY A 1 85 ? -14.254 -0.916 26.825 1.00 93.19 85 GLY A C 1
ATOM 643 O O . GLY A 1 85 ? -14.954 -1.451 25.973 1.00 93.19 85 GLY A O 1
ATOM 644 N N . ILE A 1 86 ? -12.926 -1.036 26.832 1.00 93.06 86 ILE A N 1
ATOM 645 C CA . ILE A 1 86 ? -12.238 -2.008 25.976 1.00 93.06 86 ILE A CA 1
ATOM 646 C C . ILE A 1 86 ? -12.660 -3.419 26.386 1.00 93.06 86 ILE A C 1
ATOM 648 O O . ILE A 1 86 ? -12.573 -3.762 27.567 1.00 93.06 86 ILE A O 1
ATOM 652 N N . GLY A 1 87 ? -13.040 -4.237 25.404 1.00 90.50 87 GLY A N 1
ATOM 653 C CA . GLY A 1 87 ? -13.547 -5.590 25.621 1.00 90.50 87 GLY A CA 1
ATOM 654 C C . GLY A 1 87 ? -15.045 -5.664 25.925 1.00 90.50 87 GLY A C 1
ATOM 655 O O . GLY A 1 87 ? -15.538 -6.766 26.168 1.00 90.50 87 GLY A O 1
ATOM 656 N N . ASP A 1 88 ? -15.761 -4.534 25.905 1.00 95.81 88 ASP A N 1
ATOM 657 C CA . ASP A 1 88 ? -17.223 -4.536 25.850 1.00 95.81 88 ASP A CA 1
ATOM 658 C C . ASP A 1 88 ? -17.705 -5.143 24.515 1.00 95.81 88 ASP A C 1
ATOM 660 O O . ASP A 1 88 ? -16.916 -5.424 23.612 1.00 95.81 88 ASP A O 1
ATOM 664 N N . ALA A 1 89 ? -19.021 -5.336 24.367 1.00 93.94 89 ALA A N 1
ATOM 665 C CA . ALA A 1 89 ? -19.601 -5.865 23.133 1.00 93.94 89 ALA A CA 1
ATOM 666 C C . ALA A 1 89 ? -19.159 -5.065 21.893 1.00 93.94 89 ALA A C 1
ATOM 668 O O . ALA A 1 89 ? -18.751 -5.654 20.897 1.00 93.94 89 ALA A O 1
ATOM 669 N N . LEU A 1 90 ? -19.199 -3.732 21.968 1.00 96.56 90 LEU A N 1
ATOM 670 C CA . LEU A 1 90 ? -18.685 -2.850 20.924 1.00 96.56 90 LEU A CA 1
ATOM 671 C C . LEU A 1 90 ? -17.340 -2.254 21.352 1.00 96.56 90 LEU A C 1
ATOM 673 O O . LEU A 1 90 ? -17.310 -1.302 22.128 1.00 96.56 90 LEU A O 1
ATOM 677 N N . ASP A 1 91 ? -16.242 -2.756 20.786 1.00 96.00 91 ASP A N 1
ATOM 678 C CA . ASP A 1 91 ? -14.889 -2.253 21.065 1.00 96.00 91 ASP A CA 1
ATOM 679 C C . ASP A 1 91 ? -14.062 -1.960 19.796 1.00 96.00 91 ASP A C 1
ATOM 681 O O . ASP A 1 91 ? -12.842 -1.754 19.845 1.00 96.00 91 ASP A O 1
ATOM 685 N N . ALA A 1 92 ? -14.730 -1.859 18.643 1.00 98.06 92 ALA A N 1
ATOM 686 C CA . ALA A 1 92 ? -14.126 -1.448 17.381 1.00 98.06 92 ALA A CA 1
ATOM 687 C C . ALA A 1 92 ? -15.003 -0.482 16.578 1.00 98.06 92 ALA A C 1
ATOM 689 O O . ALA A 1 92 ? -16.232 -0.560 16.577 1.00 98.06 92 ALA A O 1
ATOM 690 N N . VAL A 1 93 ? -14.347 0.403 15.825 1.00 98.62 93 VAL A N 1
ATOM 691 C CA . VAL A 1 93 ? -14.993 1.336 14.891 1.00 98.62 93 VAL A CA 1
ATOM 692 C C . VAL A 1 93 ? -14.273 1.279 13.550 1.00 98.62 93 VAL A C 1
ATOM 694 O O . VAL A 1 93 ? -13.070 1.503 13.478 1.00 98.62 93 VAL A O 1
ATOM 697 N N . THR A 1 94 ? -14.988 1.020 12.459 1.00 98.81 94 THR A N 1
ATOM 698 C CA . THR A 1 94 ? -14.393 1.091 11.115 1.00 98.81 94 THR A CA 1
ATOM 699 C C . THR A 1 94 ? -14.989 2.237 10.323 1.00 98.81 94 THR A C 1
ATOM 701 O O . THR A 1 94 ? -16.172 2.219 9.992 1.00 98.81 94 THR A O 1
ATOM 704 N N . LEU A 1 95 ? -14.164 3.221 9.975 1.00 98.75 95 LEU A N 1
ATOM 705 C CA . LEU A 1 95 ? -14.546 4.350 9.134 1.00 98.75 95 LEU A CA 1
ATOM 706 C C . LEU A 1 95 ? -14.465 3.949 7.657 1.00 98.75 95 LEU A C 1
ATOM 708 O O . LEU A 1 95 ? -13.392 3.985 7.060 1.00 98.75 95 LEU A O 1
ATOM 712 N N . CYS A 1 96 ? -15.592 3.582 7.052 1.00 98.69 96 CYS A N 1
ATOM 713 C CA . CYS A 1 96 ? -15.715 3.291 5.619 1.00 98.69 96 CYS A CA 1
ATOM 714 C C . CYS A 1 96 ? -16.160 4.544 4.851 1.00 98.69 96 CYS A C 1
ATOM 716 O O . CYS A 1 96 ? -17.248 4.585 4.268 1.00 98.69 96 CYS A O 1
ATOM 718 N N . VAL A 1 97 ? -15.321 5.583 4.921 1.00 98.00 97 VAL A N 1
ATOM 719 C CA . VAL A 1 97 ? -15.541 6.926 4.360 1.00 98.00 97 VAL A CA 1
ATOM 720 C C . VAL A 1 97 ? -14.217 7.570 3.933 1.00 98.00 97 VAL A C 1
ATOM 722 O O . VAL A 1 97 ? -13.157 7.314 4.514 1.00 98.00 97 VAL A O 1
ATOM 725 N N . ASN A 1 98 ? -14.270 8.489 2.968 1.00 97.81 98 ASN A N 1
ATOM 726 C CA . ASN A 1 98 ? -13.116 9.268 2.505 1.00 97.81 98 ASN A CA 1
ATOM 727 C C . ASN A 1 98 ? -12.763 10.451 3.444 1.00 97.81 98 ASN A C 1
ATOM 729 O O . ASN A 1 98 ? -12.404 11.537 2.986 1.00 97.81 98 ASN A O 1
ATOM 733 N N . ALA A 1 99 ? -12.859 10.247 4.762 1.00 97.50 99 ALA A N 1
ATOM 734 C CA . ALA A 1 99 ? -12.549 11.248 5.783 1.00 97.50 99 ALA A CA 1
ATOM 735 C C . ALA A 1 99 ? -11.057 11.638 5.818 1.00 97.50 99 ALA A C 1
ATOM 737 O O . ALA A 1 99 ? -10.205 10.788 5.550 1.00 97.50 99 ALA A O 1
ATOM 738 N N . PRO A 1 100 ? -10.716 12.887 6.195 1.00 97.75 100 PRO A N 1
ATOM 739 C CA . PRO A 1 100 ? -9.338 13.287 6.480 1.00 97.75 100 PRO A CA 1
ATOM 740 C C . PRO A 1 100 ? -8.656 12.331 7.466 1.00 97.75 100 PRO A C 1
ATOM 742 O O . PRO A 1 100 ? -9.174 12.087 8.549 1.00 97.75 100 PRO A O 1
ATOM 745 N N . ALA A 1 101 ? -7.478 11.810 7.123 1.00 97.44 101 ALA A N 1
ATOM 746 C CA . ALA A 1 101 ? -6.775 10.839 7.971 1.00 97.44 101 ALA A CA 1
ATOM 747 C C . ALA A 1 101 ? -6.089 11.480 9.197 1.00 97.44 101 ALA A C 1
ATOM 749 O O . ALA A 1 101 ? -5.597 10.776 10.084 1.00 97.44 101 ALA A O 1
ATOM 750 N N . ARG A 1 102 ? -6.016 12.817 9.236 1.00 97.75 102 ARG A N 1
ATOM 751 C CA . ARG A 1 102 ? -5.221 13.591 10.196 1.00 97.75 102 ARG A CA 1
ATOM 752 C C . ARG A 1 102 ? -6.084 14.607 10.927 1.00 97.75 102 ARG A C 1
ATOM 754 O O . ARG A 1 102 ? -6.942 15.240 10.315 1.00 97.75 102 ARG A O 1
ATOM 761 N N . VAL A 1 103 ? -5.786 14.813 12.203 1.00 97.62 103 VAL A N 1
ATOM 762 C CA . VAL A 1 103 ? -6.436 15.809 13.061 1.00 97.62 103 VAL A CA 1
ATOM 763 C C . VAL A 1 103 ? -5.379 16.780 13.572 1.00 97.62 103 VAL A C 1
ATOM 765 O O . VAL A 1 103 ? -4.319 16.354 14.033 1.00 97.62 103 VAL A O 1
ATOM 768 N N . GLU A 1 104 ? -5.637 18.080 13.456 1.00 96.12 104 GLU A N 1
ATOM 769 C CA . GLU A 1 104 ? -4.750 19.124 13.970 1.00 96.12 104 GLU A CA 1
ATOM 770 C C . GLU A 1 104 ? -4.818 19.194 15.501 1.00 96.12 104 GLU A C 1
ATOM 772 O O . GLU A 1 104 ? -5.903 19.195 16.089 1.00 96.12 104 GLU A O 1
ATOM 777 N N . ARG A 1 105 ? -3.648 19.257 16.148 1.00 93.06 105 ARG A N 1
ATOM 778 C CA . ARG A 1 105 ? -3.538 19.450 17.599 1.00 93.06 105 ARG A CA 1
ATOM 779 C C . ARG A 1 105 ? -3.602 20.932 17.958 1.00 93.06 105 ARG A C 1
ATOM 781 O O . ARG A 1 105 ? -3.361 21.805 17.129 1.00 93.06 105 ARG A O 1
ATOM 788 N N . ALA A 1 106 ? -3.807 21.221 19.242 1.00 83.19 106 ALA A N 1
ATOM 789 C CA . ALA A 1 106 ? -3.676 22.585 19.763 1.00 83.19 106 ALA A CA 1
ATOM 790 C C . ALA A 1 106 ? -2.265 23.171 19.538 1.00 83.19 106 ALA A C 1
ATOM 792 O O . ALA A 1 106 ? -2.107 24.378 19.344 1.00 83.19 106 ALA A O 1
ATOM 793 N N . VAL A 1 107 ? -1.232 22.319 19.546 1.00 85.75 107 VAL A N 1
ATOM 794 C CA . VAL A 1 107 ? 0.131 22.712 19.174 1.00 85.75 107 VAL A CA 1
ATOM 795 C C . VAL A 1 107 ? 0.208 22.832 17.653 1.00 85.75 107 VAL A C 1
ATOM 797 O O . VAL A 1 107 ? 0.151 21.838 16.930 1.00 85.75 107 VAL A O 1
ATOM 800 N N . LYS A 1 108 ? 0.348 24.070 17.169 1.00 82.56 108 LYS A N 1
ATOM 801 C CA . LYS A 1 108 ? 0.367 24.387 15.737 1.00 82.56 108 LYS A CA 1
ATOM 802 C C . LYS A 1 108 ? 1.401 23.548 14.985 1.00 82.56 108 LYS A C 1
ATOM 804 O O . LYS A 1 108 ? 2.579 23.544 15.333 1.00 82.56 108 LYS A O 1
ATOM 809 N N . GLY A 1 109 ? 0.961 22.920 13.897 1.00 86.44 109 GLY A N 1
ATOM 810 C CA . GLY A 1 109 ? 1.817 22.107 13.033 1.00 86.44 109 GLY A CA 1
ATOM 811 C C . GLY A 1 109 ? 1.999 20.664 13.502 1.00 86.44 109 GLY A C 1
ATOM 812 O O . GLY A 1 109 ? 2.591 19.875 12.766 1.00 86.44 109 GLY A O 1
ATOM 813 N N . GLU A 1 110 ? 1.460 20.290 14.664 1.00 92.56 110 GLU A N 1
ATOM 814 C CA . GLU A 1 110 ? 1.370 18.896 15.080 1.00 92.56 110 GLU A CA 1
ATOM 815 C C . GLU A 1 110 ? 0.028 18.283 14.692 1.00 92.56 110 GLU A C 1
ATOM 817 O O . GLU A 1 110 ? -1.026 18.919 14.741 1.00 92.56 110 GLU A O 1
ATOM 822 N N . GLN A 1 111 ? 0.078 17.015 14.295 1.00 95.94 111 GLN A N 1
ATOM 823 C CA . GLN A 1 111 ? -1.085 16.266 13.842 1.00 95.94 111 GLN A CA 1
ATOM 824 C C . GLN A 1 111 ? -1.097 14.891 14.502 1.00 95.94 111 GLN A C 1
ATOM 826 O O . GLN A 1 111 ? -0.035 14.301 14.704 1.00 95.94 111 GLN A O 1
ATOM 831 N N . ILE A 1 112 ? -2.289 14.384 14.801 1.00 97.12 112 ILE A N 1
ATOM 832 C CA . ILE A 1 112 ? -2.535 13.002 15.233 1.00 97.12 112 ILE A CA 1
ATOM 833 C C . ILE A 1 112 ? -3.349 12.258 14.171 1.00 97.12 112 ILE A C 1
ATOM 835 O O . ILE A 1 112 ? -3.917 12.869 13.261 1.00 97.12 112 ILE A O 1
ATOM 839 N N . ALA A 1 113 ? -3.402 10.934 14.270 1.00 97.88 113 ALA A N 1
ATOM 840 C CA . ALA A 1 113 ? -4.214 10.114 13.386 1.00 97.88 113 ALA A CA 1
ATOM 841 C C . ALA A 1 113 ? -5.693 10.187 13.790 1.00 97.88 113 ALA A C 1
ATOM 843 O O . ALA A 1 113 ? -6.026 9.961 14.954 1.00 97.88 113 ALA A O 1
ATOM 844 N N . LEU A 1 114 ? -6.591 10.409 12.822 1.00 98.19 114 LEU A N 1
ATOM 845 C CA . LEU A 1 114 ? -8.041 10.359 13.063 1.00 98.19 114 LEU A CA 1
ATOM 846 C C . LEU A 1 114 ? -8.444 9.018 13.679 1.00 98.19 114 LEU A C 1
ATOM 848 O O . LEU A 1 114 ? -9.199 8.963 14.642 1.00 98.19 114 LEU A O 1
ATOM 852 N N . THR A 1 115 ? -7.878 7.932 13.162 1.00 98.19 115 THR A N 1
ATOM 853 C CA . THR A 1 115 ? -8.180 6.578 13.628 1.00 98.19 115 THR A CA 1
ATOM 854 C C . THR A 1 115 ? -7.677 6.292 15.037 1.00 98.19 115 THR A C 1
ATOM 856 O O . THR A 1 115 ? -8.022 5.250 15.575 1.00 98.19 115 THR A O 1
ATOM 859 N N . ASP A 1 116 ? -6.833 7.139 15.635 1.00 97.31 116 ASP A N 1
ATOM 860 C CA . ASP A 1 116 ? -6.465 7.014 17.052 1.00 97.31 116 ASP A CA 1
ATOM 861 C C . ASP A 1 116 ? -7.237 7.983 17.956 1.00 97.31 116 ASP A C 1
ATOM 863 O O . ASP A 1 116 ? -7.262 7.792 19.172 1.00 97.31 116 ASP A O 1
ATOM 867 N N . LYS A 1 117 ? -7.868 9.005 17.361 1.00 97.25 117 LYS A N 1
ATOM 868 C CA . LYS A 1 117 ? -8.809 9.909 18.026 1.00 97.25 117 LYS A CA 1
ATOM 869 C C . LYS A 1 117 ? -10.196 9.273 18.162 1.00 97.25 117 LYS A C 1
ATOM 871 O O . LYS A 1 117 ? -10.758 9.322 19.249 1.00 97.25 117 LYS A O 1
ATOM 876 N N . ILE A 1 118 ? -10.722 8.676 17.094 1.00 98.00 118 ILE A N 1
ATOM 877 C CA . ILE A 1 118 ? -12.019 7.985 17.116 1.00 98.00 118 ILE A CA 1
ATOM 878 C C . ILE A 1 118 ? -11.924 6.706 17.960 1.00 98.00 118 ILE A C 1
ATOM 880 O O . ILE A 1 118 ? -10.947 5.960 17.844 1.00 98.00 118 ILE A O 1
ATOM 884 N N . GLY A 1 119 ? -12.938 6.446 18.787 1.00 96.50 119 GLY A N 1
ATOM 885 C CA . GLY A 1 119 ? -12.940 5.377 19.789 1.00 96.50 119 GLY A CA 1
ATOM 886 C C . GLY A 1 119 ? -12.383 5.809 21.151 1.00 96.50 119 GLY A C 1
ATOM 887 O O . GLY A 1 119 ? -11.879 4.971 21.907 1.00 96.50 119 GLY A O 1
ATOM 888 N N . ARG A 1 120 ? -12.430 7.109 21.470 1.00 96.12 120 ARG A N 1
ATOM 889 C CA . ARG A 1 120 ? -11.986 7.686 22.749 1.00 96.12 120 ARG A CA 1
ATOM 890 C C . ARG A 1 120 ? -13.029 8.652 23.284 1.00 96.12 120 ARG A C 1
ATOM 892 O O . ARG A 1 120 ? -13.341 9.636 22.628 1.00 96.12 120 ARG A O 1
ATOM 899 N N . ILE A 1 121 ? -13.464 8.399 24.517 1.00 93.62 121 ILE A N 1
ATOM 900 C CA . ILE A 1 121 ? -14.569 9.118 25.150 1.00 93.62 121 ILE A CA 1
ATOM 901 C C . ILE A 1 121 ? -14.226 10.598 25.325 1.00 93.62 121 ILE A C 1
ATOM 903 O O . ILE A 1 121 ? -13.214 10.935 25.953 1.00 93.62 121 ILE A O 1
ATOM 907 N N . GLY A 1 122 ? -15.135 11.457 24.870 1.00 88.75 122 GLY A N 1
ATOM 908 C CA . GLY A 1 122 ? -15.098 12.897 25.108 1.00 88.75 122 GLY A CA 1
ATOM 909 C C . GLY A 1 122 ? -14.170 13.689 24.182 1.00 88.75 122 GLY A C 1
ATOM 910 O O . GLY A 1 122 ? -13.675 13.210 23.160 1.00 88.75 122 GLY A O 1
ATOM 911 N N . GLU A 1 123 ? -13.962 14.954 24.544 1.00 89.06 123 GLU A N 1
ATOM 912 C CA . GLU A 1 123 ? -13.275 15.930 23.696 1.00 89.06 123 GLU A CA 1
ATOM 913 C C . GLU A 1 123 ? -11.745 15.842 23.791 1.00 89.06 123 GLU A C 1
ATOM 915 O O . GLU A 1 123 ? -11.163 15.535 24.839 1.00 89.06 123 GLU A O 1
ATOM 920 N N . GLY A 1 124 ? -11.073 16.163 22.686 1.00 89.88 124 GLY A N 1
ATOM 921 C CA . GLY A 1 124 ? -9.618 16.223 22.626 1.00 89.88 124 GLY A CA 1
ATOM 922 C C . GLY A 1 124 ? -8.930 14.854 22.623 1.00 89.88 124 GLY A C 1
ATOM 923 O O . GLY A 1 124 ? -9.459 13.844 22.162 1.00 89.88 124 GLY A O 1
ATOM 924 N N . GLU A 1 125 ? -7.684 14.825 23.097 1.00 90.00 125 GLU A N 1
ATOM 925 C CA . GLU A 1 125 ? -6.744 13.724 22.825 1.00 90.00 125 GLU A CA 1
ATOM 926 C C . GLU A 1 125 ? -6.597 12.727 23.980 1.00 90.00 125 GLU A C 1
ATOM 928 O O . GLU A 1 125 ? -6.093 11.622 23.791 1.00 90.00 125 GLU A O 1
ATOM 933 N N . THR A 1 126 ? -6.992 13.108 25.194 1.00 90.62 126 THR A N 1
ATOM 934 C CA . THR A 1 126 ? -6.732 12.336 26.421 1.00 90.62 126 THR A CA 1
ATOM 935 C C . THR A 1 126 ? -7.897 11.448 26.842 1.00 90.62 126 THR A C 1
ATOM 937 O O . THR A 1 126 ? -7.837 10.838 27.908 1.00 90.62 126 THR A O 1
ATOM 940 N N . GLY A 1 127 ? -8.953 11.384 26.028 1.00 90.00 127 GLY A N 1
ATOM 941 C CA . GLY A 1 127 ? -10.117 10.543 26.275 1.00 90.00 127 GLY A CA 1
ATOM 942 C C . GLY A 1 127 ? -9.735 9.078 26.492 1.00 90.00 127 GLY A C 1
ATOM 943 O O . GLY A 1 127 ? -8.831 8.543 25.830 1.00 90.00 127 GLY A O 1
ATOM 944 N N . GLN A 1 128 ? -10.428 8.428 27.430 1.00 93.25 128 GLN A N 1
ATOM 945 C CA . GLN A 1 128 ? -10.281 6.993 27.657 1.00 93.25 128 GLN A CA 1
ATOM 946 C C . GLN A 1 128 ? -10.704 6.250 26.391 1.00 93.25 128 GLN A C 1
ATOM 948 O O . GLN A 1 128 ? -11.780 6.501 25.850 1.00 93.25 128 GLN A O 1
ATOM 953 N N . ARG A 1 129 ? -9.857 5.333 25.919 1.00 95.69 129 ARG A N 1
ATOM 954 C CA . ARG A 1 129 ? -10.182 4.492 24.767 1.00 95.69 129 ARG A CA 1
ATOM 955 C C . ARG A 1 129 ? -11.310 3.527 25.136 1.00 95.69 129 ARG A C 1
ATOM 957 O O . ARG A 1 129 ? -11.201 2.836 26.146 1.00 95.69 129 ARG A O 1
ATOM 964 N N . TRP A 1 130 ? -12.343 3.479 24.305 1.00 96.25 130 TRP A N 1
ATOM 965 C CA . TRP A 1 130 ? -13.427 2.497 24.373 1.00 96.25 130 TRP A CA 1
ATOM 966 C C . TRP A 1 130 ? -13.466 1.605 23.128 1.00 96.25 130 TRP A C 1
ATOM 968 O O . TRP A 1 130 ? -13.916 0.472 23.215 1.00 96.25 130 TRP A O 1
ATOM 978 N N . ALA A 1 131 ? -12.914 2.071 21.999 1.00 97.44 131 ALA A N 1
ATOM 979 C CA . ALA A 1 131 ? -12.803 1.276 20.785 1.00 97.44 131 ALA A CA 1
ATOM 980 C C . ALA A 1 131 ? -11.478 1.460 20.035 1.00 97.44 131 ALA A C 1
ATOM 982 O O . ALA A 1 131 ? -10.782 2.476 20.135 1.00 97.44 131 ALA A O 1
ATOM 983 N N . TRP A 1 132 ? -11.147 0.458 19.225 1.00 97.81 132 TRP A N 1
ATOM 984 C CA . TRP A 1 132 ? -10.054 0.498 18.263 1.00 97.81 132 TRP A CA 1
ATOM 985 C C . TRP A 1 132 ? -10.569 0.890 16.886 1.00 97.81 132 TRP A C 1
ATOM 987 O O . TRP A 1 132 ? -11.384 0.186 16.290 1.00 97.81 132 TRP A O 1
ATOM 997 N N . CYS A 1 133 ? -10.077 2.017 16.374 1.00 98.62 133 CYS A N 1
ATOM 998 C CA . CYS A 1 133 ? -10.532 2.549 15.100 1.00 98.62 133 CYS A CA 1
ATOM 999 C C . CYS A 1 133 ? -9.554 2.288 13.944 1.00 98.62 133 CYS A C 1
ATOM 1001 O O . CYS A 1 133 ? -8.335 2.417 14.095 1.00 98.62 133 CYS A O 1
ATOM 1003 N N . GLY A 1 134 ? -10.110 1.930 12.784 1.00 98.69 134 GLY A N 1
ATOM 1004 C CA . GLY A 1 134 ? -9.427 1.831 11.494 1.00 98.69 134 GLY A CA 1
ATOM 1005 C C . GLY A 1 134 ? -10.230 2.520 10.388 1.00 98.69 134 GLY A C 1
ATOM 1006 O O . GLY A 1 134 ? -11.411 2.822 10.563 1.00 98.69 134 GLY A O 1
ATOM 1007 N N . GLN A 1 135 ? -9.592 2.808 9.253 1.00 98.81 135 GLN A N 1
ATOM 1008 C CA . GLN A 1 135 ? -10.221 3.534 8.145 1.00 98.81 135 GLN A CA 1
ATOM 1009 C C . GLN A 1 135 ? -10.033 2.826 6.800 1.00 98.81 135 GLN A C 1
ATOM 1011 O O . GLN A 1 135 ? -8.911 2.527 6.394 1.00 98.81 135 GLN A O 1
ATOM 1016 N N . ILE A 1 136 ? -11.124 2.652 6.055 1.00 98.75 136 ILE A N 1
ATOM 1017 C CA . ILE A 1 136 ? -11.125 2.212 4.659 1.00 98.75 136 ILE A CA 1
ATOM 1018 C C . ILE A 1 136 ? -11.668 3.348 3.789 1.00 98.75 136 ILE A C 1
ATOM 1020 O O . ILE A 1 136 ? -12.799 3.793 3.959 1.00 98.75 136 ILE A O 1
ATOM 1024 N N . PHE A 1 137 ? -10.856 3.805 2.838 1.00 98.06 137 PHE A N 1
ATOM 1025 C CA . PHE A 1 137 ? -11.175 4.903 1.923 1.00 98.06 137 PHE A CA 1
ATOM 1026 C C . PHE A 1 137 ? -10.886 4.517 0.463 1.00 98.06 137 PHE A C 1
ATOM 1028 O O . PHE A 1 137 ? -10.387 3.426 0.179 1.00 98.06 137 PHE A O 1
ATOM 1035 N N . GLY A 1 138 ? -11.153 5.432 -0.467 1.00 97.00 138 GLY A N 1
ATOM 1036 C CA . GLY A 1 138 ? -10.878 5.280 -1.893 1.00 97.00 138 GLY A CA 1
ATOM 1037 C C . GLY A 1 138 ? -12.139 5.055 -2.720 1.00 97.00 138 GLY A C 1
ATOM 1038 O O . GLY A 1 138 ? -13.256 5.326 -2.277 1.00 97.00 138 GLY A O 1
ATOM 1039 N N . THR A 1 139 ? -11.940 4.587 -3.950 1.00 97.12 139 THR A N 1
ATOM 1040 C CA . THR A 1 139 ? -13.022 4.235 -4.884 1.00 97.12 139 THR A CA 1
ATOM 1041 C C . THR A 1 139 ? -13.806 3.002 -4.411 1.00 97.12 139 THR A C 1
ATOM 1043 O O . THR A 1 139 ? -13.287 2.241 -3.588 1.00 97.12 139 THR A O 1
ATOM 1046 N N . PRO A 1 140 ? -14.998 2.717 -4.975 1.00 97.69 140 PRO A N 1
ATOM 1047 C CA . PRO A 1 140 ? -15.780 1.544 -4.583 1.00 97.69 140 PRO A CA 1
ATOM 1048 C C . PRO A 1 140 ? -15.007 0.230 -4.740 1.00 97.69 140 PRO A C 1
ATOM 1050 O O . PRO A 1 140 ? -15.042 -0.614 -3.850 1.00 97.69 140 PRO A O 1
ATOM 1053 N N . ALA A 1 141 ? -14.244 0.084 -5.830 1.00 96.69 141 ALA A N 1
ATOM 1054 C CA . ALA A 1 141 ? -13.435 -1.106 -6.084 1.00 96.69 141 ALA A CA 1
ATOM 1055 C C . ALA A 1 141 ? -12.294 -1.261 -5.065 1.00 96.69 141 ALA A C 1
ATOM 1057 O O . ALA A 1 141 ? -12.095 -2.345 -4.523 1.00 96.69 141 ALA A O 1
ATOM 1058 N N . GLN A 1 142 ? -11.574 -0.176 -4.762 1.00 97.31 142 GLN A N 1
ATOM 1059 C CA . GLN A 1 142 ? -10.493 -0.198 -3.772 1.00 97.31 142 GLN A CA 1
ATOM 1060 C C . GLN A 1 142 ? -11.026 -0.474 -2.362 1.00 97.31 142 GLN A C 1
ATOM 1062 O O . GLN A 1 142 ? -10.449 -1.273 -1.632 1.00 97.31 142 GLN A O 1
ATOM 1067 N N . ALA A 1 143 ? -12.132 0.161 -1.975 1.00 98.19 143 ALA A N 1
ATOM 1068 C CA . ALA A 1 143 ? -12.744 -0.032 -0.668 1.00 98.19 143 ALA A CA 1
ATOM 1069 C C . ALA A 1 143 ? -13.251 -1.477 -0.499 1.00 98.19 143 ALA A C 1
ATOM 1071 O O . ALA A 1 143 ? -12.892 -2.141 0.476 1.00 98.19 143 ALA A O 1
ATOM 1072 N N . ALA A 1 144 ? -13.992 -1.995 -1.486 1.00 98.06 144 ALA A N 1
ATOM 1073 C CA . ALA A 1 144 ? -14.448 -3.384 -1.501 1.00 98.06 144 ALA A CA 1
ATOM 1074 C C . ALA A 1 144 ? -13.271 -4.368 -1.445 1.00 98.06 144 ALA A C 1
ATOM 1076 O O . ALA A 1 144 ? -13.295 -5.300 -0.648 1.00 98.06 144 ALA A O 1
ATOM 1077 N N . TYR A 1 145 ? -12.212 -4.130 -2.226 1.00 97.81 145 TYR A N 1
ATOM 1078 C CA . TYR A 1 145 ? -11.000 -4.948 -2.199 1.00 97.81 145 TYR A CA 1
ATOM 1079 C C . TYR A 1 145 ? -10.416 -5.064 -0.787 1.00 97.81 145 TYR A C 1
ATOM 1081 O O . TYR A 1 145 ? -10.155 -6.176 -0.331 1.00 97.81 145 TYR A O 1
ATOM 1089 N N . ARG A 1 146 ? -10.250 -3.943 -0.071 1.00 98.38 146 ARG A N 1
ATOM 1090 C CA . ARG A 1 146 ? -9.643 -3.953 1.270 1.00 98.38 146 ARG A CA 1
ATOM 1091 C C . ARG A 1 146 ? -10.515 -4.678 2.294 1.00 98.38 146 ARG A C 1
ATOM 1093 O O . ARG A 1 146 ? -9.993 -5.480 3.064 1.00 98.38 146 ARG A O 1
ATOM 1100 N N . ALA A 1 147 ? -11.828 -4.446 2.264 1.00 98.31 147 ALA A N 1
ATOM 1101 C CA . ALA A 1 147 ? -12.771 -5.131 3.146 1.00 98.31 147 ALA A CA 1
ATOM 1102 C C . ALA A 1 147 ? -12.806 -6.645 2.881 1.00 98.31 147 ALA A C 1
ATOM 1104 O O . ALA A 1 147 ? -12.651 -7.443 3.800 1.00 98.31 147 ALA A O 1
ATOM 1105 N N . MET A 1 148 ? -12.935 -7.054 1.616 1.00 96.69 148 MET A N 1
ATOM 1106 C CA . MET A 1 148 ? -12.982 -8.470 1.241 1.00 96.69 148 MET A CA 1
ATOM 1107 C C . MET A 1 148 ? -11.659 -9.180 1.546 1.00 96.69 148 MET A C 1
ATOM 1109 O O . MET A 1 148 ? -11.659 -10.300 2.052 1.00 96.69 148 MET A O 1
ATOM 1113 N N . ALA A 1 149 ? -10.522 -8.525 1.306 1.00 96.31 149 ALA A N 1
ATOM 1114 C CA . ALA A 1 149 ? -9.223 -9.062 1.688 1.00 96.31 149 ALA A CA 1
ATOM 1115 C C . ALA A 1 149 ? -9.133 -9.304 3.205 1.00 96.31 149 ALA A C 1
ATOM 1117 O O . ALA A 1 149 ? -8.723 -10.388 3.617 1.00 96.31 149 ALA A O 1
ATOM 1118 N N . ALA A 1 150 ? -9.586 -8.351 4.025 1.00 96.12 150 ALA A N 1
ATOM 1119 C CA . ALA A 1 150 ? -9.592 -8.492 5.480 1.00 96.12 150 ALA A CA 1
ATOM 1120 C C . ALA A 1 150 ? -10.526 -9.611 5.986 1.00 96.12 150 ALA A C 1
ATOM 1122 O O . ALA A 1 150 ? -10.224 -10.257 6.988 1.00 96.12 150 ALA A O 1
ATOM 1123 N N . LEU A 1 151 ? -11.643 -9.864 5.301 1.00 94.56 151 LEU A N 1
ATOM 1124 C CA . LEU A 1 151 ? -12.593 -10.914 5.686 1.00 94.56 151 LEU A CA 1
ATOM 1125 C C . LEU A 1 151 ? -12.091 -12.325 5.354 1.00 94.56 151 LEU A C 1
ATOM 1127 O O . LEU A 1 151 ? -12.315 -13.257 6.126 1.00 94.56 151 LEU A O 1
ATOM 1131 N N . PHE A 1 152 ? -11.427 -12.499 4.208 1.00 91.94 152 PHE A N 1
ATOM 1132 C CA . PHE A 1 152 ? -11.198 -13.834 3.644 1.00 91.94 152 PHE A CA 1
ATOM 1133 C C . PHE A 1 152 ? -9.736 -14.281 3.614 1.00 91.94 152 PHE A C 1
ATOM 1135 O O . PHE A 1 152 ? -9.474 -15.487 3.578 1.00 91.94 152 PHE A O 1
ATOM 1142 N N . LEU A 1 153 ? -8.773 -13.358 3.611 1.00 92.38 153 LEU A N 1
ATOM 1143 C CA . LEU A 1 153 ? -7.368 -13.715 3.422 1.00 92.38 153 LEU A CA 1
ATOM 1144 C C . LEU A 1 153 ? -6.665 -13.990 4.746 1.00 92.38 153 LEU A C 1
ATOM 1146 O O . LEU A 1 153 ? -6.918 -13.352 5.761 1.00 92.38 153 LEU A O 1
ATOM 1150 N N . GLN A 1 154 ? -5.764 -14.971 4.716 1.00 91.88 154 GLN A N 1
ATOM 1151 C CA . GLN A 1 154 ? -5.006 -15.437 5.875 1.00 91.88 154 GLN A CA 1
ATOM 1152 C C . GLN A 1 154 ? -3.524 -15.581 5.492 1.00 91.88 154 GLN A C 1
ATOM 1154 O O . GLN A 1 154 ? -3.110 -16.646 5.027 1.00 91.88 154 GLN A O 1
ATOM 1159 N N . PRO A 1 155 ? -2.732 -14.504 5.651 1.00 87.06 155 PRO A N 1
ATOM 1160 C CA . PRO A 1 155 ? -1.320 -14.422 5.330 1.00 87.06 155 PRO A CA 1
ATOM 1161 C C . PRO A 1 155 ? -0.480 -15.530 5.959 1.00 87.06 155 PRO A C 1
ATOM 1163 O O . PRO A 1 155 ? -0.684 -15.911 7.119 1.00 87.06 155 PRO A O 1
ATOM 1166 N N . ARG A 1 156 ? 0.483 -16.042 5.190 1.00 92.06 156 ARG A N 1
ATOM 1167 C CA . ARG A 1 156 ? 1.465 -17.066 5.606 1.00 92.06 156 ARG A CA 1
ATOM 1168 C C . ARG A 1 156 ? 2.865 -16.852 5.019 1.00 92.06 156 ARG A C 1
ATOM 1170 O O . ARG A 1 156 ? 3.772 -17.631 5.320 1.00 92.06 156 ARG A O 1
ATOM 1177 N N . GLY A 1 157 ? 3.061 -15.820 4.205 1.00 95.38 157 GLY A N 1
ATOM 1178 C CA . GLY A 1 157 ? 4.349 -15.370 3.693 1.00 95.38 157 GLY A CA 1
ATOM 1179 C C . GLY A 1 157 ? 4.685 -13.987 4.244 1.00 95.38 157 GLY A C 1
ATOM 1180 O O . GLY A 1 157 ? 3.926 -13.044 4.060 1.00 95.38 157 GLY A O 1
ATOM 1181 N N . ALA A 1 158 ? 5.830 -13.840 4.897 1.00 97.19 158 ALA A N 1
ATOM 1182 C CA . ALA A 1 158 ? 6.273 -12.564 5.435 1.00 97.19 158 ALA A CA 1
ATOM 1183 C C . ALA A 1 158 ? 7.533 -12.073 4.721 1.00 97.19 158 ALA A C 1
ATOM 1185 O O . ALA A 1 158 ? 8.462 -12.850 4.499 1.00 97.19 158 ALA A O 1
ATOM 1186 N N . TRP A 1 159 ? 7.562 -10.786 4.395 1.00 98.00 159 TRP A N 1
ATOM 1187 C CA . TRP A 1 159 ? 8.729 -10.077 3.890 1.00 98.00 159 TRP A CA 1
ATOM 1188 C C . TRP A 1 159 ? 9.104 -8.982 4.885 1.00 98.00 159 TRP A C 1
ATOM 1190 O O . TRP A 1 159 ? 8.313 -8.081 5.173 1.00 98.00 159 TRP A O 1
ATOM 1200 N N . LEU A 1 160 ? 10.283 -9.119 5.478 1.00 98.44 160 LEU A N 1
ATOM 1201 C CA . LEU A 1 160 ? 10.774 -8.272 6.556 1.00 98.44 160 LEU A CA 1
ATOM 1202 C C . LEU A 1 160 ? 12.022 -7.547 6.068 1.00 98.44 160 LEU A C 1
ATOM 1204 O O . LEU A 1 160 ? 12.940 -8.190 5.559 1.00 98.44 160 LEU A O 1
ATOM 1208 N N . PHE A 1 161 ? 12.066 -6.230 6.248 1.00 98.19 161 PHE A N 1
ATOM 1209 C CA . PHE A 1 161 ? 13.227 -5.426 5.884 1.00 98.19 161 PHE A CA 1
ATOM 1210 C C . PHE A 1 161 ? 13.608 -4.479 7.012 1.00 98.19 161 PHE A C 1
ATOM 1212 O O . PHE A 1 161 ? 12.825 -3.592 7.365 1.00 98.19 161 PHE A O 1
ATOM 1219 N N . ASP A 1 162 ? 14.828 -4.647 7.516 1.00 97.56 162 ASP A N 1
ATOM 1220 C CA . ASP A 1 162 ? 15.448 -3.731 8.455 1.00 97.56 162 ASP A CA 1
ATOM 1221 C C . ASP A 1 162 ? 16.337 -2.716 7.743 1.00 97.56 162 ASP A C 1
ATOM 1223 O O . ASP A 1 162 ? 17.339 -3.068 7.124 1.00 97.56 162 ASP A O 1
ATOM 1227 N N . GLY A 1 163 ? 15.944 -1.445 7.779 1.00 96.25 163 GLY A N 1
ATOM 1228 C CA . GLY A 1 163 ? 16.710 -0.340 7.209 1.00 96.25 163 GLY A CA 1
ATOM 1229 C C . GLY A 1 163 ? 17.563 0.420 8.223 1.00 96.25 163 GLY A C 1
ATOM 1230 O O . GLY A 1 163 ? 18.384 1.255 7.815 1.00 96.25 163 GLY A O 1
ATOM 1231 N N . TYR A 1 164 ? 17.385 0.176 9.524 1.00 94.12 164 TYR A N 1
ATOM 1232 C CA . TYR A 1 164 ? 18.101 0.902 10.569 1.00 94.12 164 TYR A CA 1
ATOM 1233 C C . TYR A 1 164 ? 19.549 0.432 10.712 1.00 94.12 164 TYR A C 1
ATOM 1235 O O . TYR A 1 164 ? 19.862 -0.720 10.428 1.00 94.12 164 TYR A O 1
ATOM 1243 N N . PRO A 1 165 ? 20.476 1.317 11.121 1.00 89.12 165 PRO A N 1
ATOM 1244 C CA . PRO A 1 165 ? 21.836 0.904 11.426 1.00 89.12 165 PRO A CA 1
ATOM 1245 C C . PRO A 1 165 ? 21.856 -0.003 12.663 1.00 89.12 165 PRO A C 1
ATOM 1247 O O . PRO A 1 165 ? 21.054 0.153 13.582 1.00 89.12 165 PRO A O 1
ATOM 1250 N N . ASN A 1 166 ? 22.824 -0.918 12.704 1.00 87.19 166 ASN A N 1
ATOM 1251 C CA . ASN A 1 166 ? 23.031 -1.812 13.840 1.00 87.19 166 ASN A CA 1
ATOM 1252 C C . ASN A 1 166 ? 23.759 -1.077 14.986 1.00 87.19 166 ASN A C 1
ATOM 1254 O O . ASN A 1 166 ? 24.961 -1.258 15.192 1.00 87.19 166 ASN A O 1
ATOM 1258 N N . ASP A 1 167 ? 23.042 -0.184 15.676 1.00 86.44 167 ASP A N 1
ATOM 1259 C CA . ASP A 1 167 ? 23.507 0.547 16.860 1.00 86.44 167 ASP A CA 1
ATOM 1260 C C . ASP A 1 167 ? 22.472 0.533 18.004 1.00 86.44 167 ASP A C 1
ATOM 1262 O O . ASP A 1 167 ? 21.320 0.129 17.831 1.00 86.44 167 ASP A O 1
ATOM 1266 N N . GLU A 1 168 ? 22.888 0.949 19.206 1.00 84.25 168 GLU A N 1
ATOM 1267 C CA . GLU A 1 168 ? 22.071 0.845 20.424 1.00 84.25 168 GLU A CA 1
ATOM 1268 C C . GLU A 1 168 ? 20.745 1.621 20.366 1.00 84.25 168 GLU A C 1
ATOM 1270 O O . GLU A 1 168 ? 19.801 1.231 21.051 1.00 84.25 168 GLU A O 1
ATOM 1275 N N . ASN A 1 169 ? 20.624 2.671 19.543 1.00 86.19 169 ASN A N 1
ATOM 1276 C CA . ASN A 1 169 ? 19.409 3.493 19.488 1.00 86.19 169 ASN A CA 1
ATOM 1277 C C . ASN A 1 169 ? 18.242 2.792 18.778 1.00 86.19 169 ASN A C 1
ATOM 1279 O O . ASN A 1 169 ? 17.087 3.159 18.994 1.00 86.19 169 ASN A O 1
ATOM 1283 N N . TRP A 1 170 ? 18.536 1.804 17.927 1.00 89.44 170 TRP A N 1
ATOM 1284 C CA . TRP A 1 170 ? 17.546 1.111 17.093 1.00 89.44 170 TRP A CA 1
ATOM 1285 C C . TRP A 1 170 ? 17.301 -0.329 17.529 1.00 89.44 170 TRP A C 1
ATOM 1287 O O . TRP A 1 170 ? 16.444 -0.997 16.963 1.00 89.44 170 TRP A O 1
ATOM 1297 N N . ARG A 1 171 ? 18.018 -0.800 18.555 1.00 92.31 171 ARG A N 1
ATOM 1298 C CA . ARG A 1 171 ? 18.028 -2.199 18.995 1.00 92.31 171 ARG A CA 1
ATOM 1299 C C . ARG A 1 171 ? 16.639 -2.778 19.267 1.00 92.31 171 ARG A C 1
ATOM 1301 O O . ARG A 1 171 ? 16.377 -3.917 18.900 1.00 92.31 171 ARG A O 1
ATOM 1308 N N . ASP A 1 172 ? 15.753 -2.009 19.894 1.00 93.38 172 ASP A N 1
ATOM 1309 C CA . ASP A 1 172 ? 14.387 -2.463 20.204 1.00 93.38 172 ASP A CA 1
ATOM 1310 C C . ASP A 1 172 ? 13.499 -2.581 18.953 1.00 93.38 172 ASP A C 1
ATOM 1312 O O . ASP A 1 172 ? 12.413 -3.159 19.001 1.00 93.38 172 ASP A O 1
ATOM 1316 N N . TYR A 1 173 ? 13.965 -2.041 17.829 1.00 95.69 173 TYR A N 1
ATOM 1317 C CA . TYR A 1 173 ? 13.285 -2.029 16.542 1.00 95.69 173 TYR A CA 1
ATOM 1318 C C . TYR A 1 173 ? 13.972 -2.911 15.502 1.00 95.69 173 TYR A C 1
ATOM 1320 O O . TYR A 1 173 ? 13.530 -2.910 14.358 1.00 95.69 173 TYR A O 1
ATOM 1328 N N . ASP A 1 174 ? 14.976 -3.694 15.909 1.00 95.19 174 ASP A N 1
ATOM 1329 C CA . ASP A 1 174 ? 15.515 -4.785 15.101 1.00 95.19 174 ASP A CA 1
ATOM 1330 C C . ASP A 1 174 ? 14.372 -5.730 14.692 1.00 95.19 174 ASP A C 1
ATOM 1332 O O . ASP A 1 174 ? 13.566 -6.186 15.521 1.00 95.19 174 ASP A O 1
ATOM 1336 N N . ILE A 1 175 ? 14.267 -6.003 13.393 1.00 96.69 175 ILE A N 1
ATOM 1337 C CA . ILE A 1 175 ? 13.205 -6.841 12.838 1.00 96.69 175 ILE A CA 1
ATOM 1338 C C . ILE A 1 175 ? 13.509 -8.344 12.938 1.00 96.69 175 ILE A C 1
ATOM 1340 O O . ILE A 1 175 ? 12.590 -9.172 12.865 1.00 96.69 175 ILE A O 1
ATOM 1344 N N . THR A 1 176 ? 14.769 -8.726 13.150 1.00 97.00 176 THR A N 1
ATOM 1345 C CA . THR A 1 176 ? 15.219 -10.122 13.219 1.00 97.00 176 THR A CA 1
ATOM 1346 C C . THR A 1 176 ? 14.471 -10.943 14.285 1.00 97.00 176 THR A C 1
ATOM 1348 O O . THR A 1 176 ? 14.011 -12.053 13.978 1.00 97.00 176 THR A O 1
ATOM 1351 N N . PRO A 1 177 ? 14.230 -10.446 15.514 1.00 97.88 177 PRO A N 1
ATOM 1352 C CA . PRO A 1 177 ? 13.416 -11.158 16.499 1.00 97.88 177 PRO A CA 1
ATOM 1353 C C . PRO A 1 177 ? 11.966 -11.409 16.046 1.00 97.88 177 PRO A C 1
ATOM 1355 O O . PRO A 1 177 ? 11.388 -12.449 16.384 1.00 97.88 177 PRO A O 1
ATOM 1358 N N . ALA A 1 178 ? 11.371 -10.511 15.251 1.00 98.06 178 ALA A N 1
ATOM 1359 C CA . ALA A 1 178 ? 10.040 -10.720 14.676 1.00 98.06 178 ALA A CA 1
ATOM 1360 C C . ALA A 1 178 ? 10.043 -11.863 13.650 1.00 98.06 178 ALA A C 1
ATOM 1362 O O . ALA A 1 178 ? 9.153 -12.719 13.678 1.00 98.06 178 ALA A O 1
ATOM 1363 N N . ALA A 1 179 ? 11.079 -11.944 12.807 1.00 98.06 179 ALA A N 1
ATOM 1364 C CA . ALA A 1 179 ? 11.259 -13.044 11.859 1.00 98.06 179 ALA A CA 1
ATOM 1365 C C . ALA A 1 179 ? 11.277 -14.407 12.568 1.00 98.06 179 ALA A C 1
ATOM 1367 O O . ALA A 1 179 ? 10.570 -15.332 12.165 1.00 98.06 179 ALA A O 1
ATOM 1368 N N . GLN A 1 180 ? 12.020 -14.519 13.673 1.00 98.25 180 GLN A N 1
ATOM 1369 C CA . GLN A 1 180 ? 12.113 -15.754 14.462 1.00 98.25 180 GLN A CA 1
ATOM 1370 C C . GLN A 1 180 ? 10.774 -16.156 15.098 1.00 98.25 180 GLN A C 1
ATOM 1372 O O . GLN A 1 180 ? 10.468 -17.342 15.246 1.00 98.25 180 GLN A O 1
ATOM 1377 N N . VAL A 1 181 ? 9.972 -15.177 15.523 1.00 97.50 181 VAL A N 1
ATOM 1378 C CA . VAL A 1 181 ? 8.616 -15.407 16.041 1.00 97.50 181 VAL A CA 1
ATOM 1379 C C . VAL A 1 181 ? 7.705 -15.952 14.932 1.00 97.50 181 VAL A C 1
ATOM 1381 O O . VAL A 1 181 ? 7.060 -16.985 15.121 1.00 97.50 181 VAL A O 1
ATOM 1384 N N . LEU A 1 182 ? 7.714 -15.330 13.751 1.00 97.00 182 LEU A N 1
ATOM 1385 C CA . LEU A 1 182 ? 6.903 -15.742 12.600 1.00 97.00 182 LEU A CA 1
ATOM 1386 C C . LEU A 1 182 ? 7.303 -17.127 12.059 1.00 97.00 182 LEU A C 1
ATOM 1388 O O . LEU A 1 182 ? 6.437 -17.957 11.778 1.00 97.00 182 LEU A O 1
ATOM 1392 N N . GLN A 1 183 ? 8.602 -17.424 11.976 1.00 97.50 183 GLN A N 1
ATOM 1393 C CA . GLN A 1 183 ? 9.109 -18.739 11.560 1.00 97.50 183 GLN A CA 1
ATOM 1394 C C . GLN A 1 183 ? 8.657 -19.857 12.507 1.00 97.50 183 GLN A C 1
ATOM 1396 O O . GLN A 1 183 ? 8.236 -20.921 12.051 1.00 97.50 183 GLN A O 1
ATOM 1401 N N . ARG A 1 184 ? 8.671 -19.618 13.828 1.00 96.75 184 ARG A N 1
ATOM 1402 C CA . ARG A 1 184 ? 8.130 -20.571 14.817 1.00 96.75 184 ARG A CA 1
ATOM 1403 C C . ARG A 1 184 ? 6.631 -20.809 14.632 1.00 96.75 184 ARG A C 1
ATOM 1405 O O . ARG A 1 184 ? 6.165 -21.927 14.841 1.00 96.75 184 ARG A O 1
ATOM 1412 N N . ALA A 1 185 ? 5.902 -19.799 14.164 1.00 94.44 185 ALA A N 1
ATOM 1413 C CA . ALA A 1 185 ? 4.505 -19.906 13.747 1.00 94.44 185 ALA A CA 1
ATOM 1414 C C . ALA A 1 185 ? 4.313 -20.441 12.311 1.00 94.44 185 ALA A C 1
ATOM 1416 O O . ALA A 1 185 ? 3.200 -20.416 11.788 1.00 94.44 185 ALA A O 1
ATOM 1417 N N . ARG A 1 186 ? 5.374 -20.974 11.686 1.00 94.25 186 ARG A N 1
ATOM 1418 C CA . ARG A 1 186 ? 5.377 -21.605 10.354 1.00 94.25 186 ARG A CA 1
ATOM 1419 C C . ARG A 1 186 ? 5.061 -20.662 9.190 1.00 94.25 186 ARG A C 1
ATOM 1421 O O . ARG A 1 186 ? 4.607 -21.119 8.143 1.00 94.25 186 ARG A O 1
ATOM 1428 N N . PHE A 1 187 ? 5.328 -19.367 9.339 1.00 95.19 187 PHE A N 1
ATOM 1429 C CA . PHE A 1 187 ? 5.352 -18.462 8.191 1.00 95.19 187 PHE A CA 1
ATOM 1430 C C . PHE A 1 187 ? 6.571 -18.759 7.313 1.00 95.19 187 PHE A C 1
ATOM 1432 O O . PHE A 1 187 ? 7.660 -19.057 7.812 1.00 95.19 187 PHE A O 1
ATOM 1439 N N . LYS A 1 188 ? 6.409 -18.614 5.996 1.00 96.69 188 LYS A N 1
ATOM 1440 C CA . LYS A 1 188 ? 7.542 -18.489 5.077 1.00 96.69 188 LYS A CA 1
ATOM 1441 C C . LYS A 1 188 ? 8.078 -17.065 5.199 1.00 96.69 188 LYS A C 1
ATOM 1443 O O . LYS A 1 188 ? 7.397 -16.140 4.779 1.00 96.69 188 LYS A O 1
ATOM 1448 N N . VAL A 1 189 ? 9.263 -16.891 5.774 1.00 97.56 189 VAL A N 1
ATOM 1449 C CA . VAL A 1 189 ? 9.843 -15.563 6.032 1.00 97.56 189 VAL A CA 1
ATOM 1450 C C . VAL A 1 189 ? 11.021 -15.299 5.098 1.00 97.56 189 VAL A C 1
ATOM 1452 O O . VAL A 1 189 ? 11.944 -16.110 5.044 1.00 97.56 189 VAL A O 1
ATOM 1455 N N . ASP A 1 190 ? 10.986 -14.169 4.394 1.00 96.88 190 ASP A N 1
ATOM 1456 C CA . ASP A 1 190 ? 12.125 -13.557 3.704 1.00 96.88 190 ASP A CA 1
ATOM 1457 C C . ASP A 1 190 ? 12.585 -12.353 4.538 1.00 96.88 190 ASP A C 1
ATOM 1459 O O . ASP A 1 190 ? 11.814 -11.416 4.744 1.00 96.88 190 ASP A O 1
ATOM 1463 N N . LEU A 1 191 ? 13.793 -12.432 5.096 1.00 97.31 191 LEU A N 1
ATOM 1464 C CA . LEU A 1 191 ? 14.359 -11.430 6.000 1.00 97.31 191 LEU A CA 1
ATOM 1465 C C . LEU A 1 191 ? 15.531 -10.730 5.313 1.00 97.31 191 LEU A C 1
ATOM 1467 O O . LEU A 1 191 ? 16.471 -11.378 4.846 1.00 97.31 191 LEU A O 1
ATOM 1471 N N . HIS A 1 192 ? 15.492 -9.405 5.314 1.00 96.88 192 HIS A N 1
ATOM 1472 C CA . HIS A 1 192 ? 16.581 -8.539 4.897 1.00 96.88 192 HIS A CA 1
ATOM 1473 C C . HIS A 1 192 ? 17.014 -7.687 6.086 1.00 96.88 192 HIS A C 1
ATOM 1475 O O . HIS A 1 192 ? 16.267 -6.834 6.545 1.00 96.88 192 HIS A O 1
ATOM 1481 N N . ASP A 1 193 ? 18.207 -7.968 6.587 1.00 95.19 193 ASP A N 1
ATOM 1482 C CA . ASP A 1 193 ? 18.861 -7.290 7.706 1.00 95.19 193 ASP A CA 1
ATOM 1483 C C . ASP A 1 193 ? 20.373 -7.251 7.401 1.00 95.19 193 ASP A C 1
ATOM 1485 O O . ASP A 1 193 ? 20.803 -7.748 6.351 1.00 95.19 193 ASP A O 1
ATOM 1489 N N . ALA A 1 194 ? 21.190 -6.672 8.277 1.00 91.50 194 ALA A N 1
ATOM 1490 C CA . ALA A 1 194 ? 22.636 -6.554 8.160 1.00 91.50 194 ALA A CA 1
ATOM 1491 C C . ALA A 1 194 ? 23.308 -7.829 7.610 1.00 91.50 194 ALA A C 1
ATOM 1493 O O . ALA A 1 194 ? 23.155 -8.908 8.187 1.00 91.50 194 ALA A O 1
ATOM 1494 N N . PRO A 1 195 ? 24.107 -7.743 6.522 1.00 91.38 195 PRO A N 1
ATOM 1495 C CA . PRO A 1 195 ? 24.525 -6.546 5.771 1.00 91.38 195 PRO A CA 1
ATOM 1496 C C . PRO A 1 195 ? 23.597 -6.136 4.599 1.00 91.38 195 PRO A C 1
ATOM 1498 O O . PRO A 1 195 ? 23.925 -5.222 3.845 1.00 91.38 195 PRO A O 1
ATOM 1501 N N . GLY A 1 196 ? 22.460 -6.802 4.402 1.00 92.88 196 GLY A N 1
ATOM 1502 C CA . GLY A 1 196 ? 21.497 -6.586 3.312 1.00 92.88 196 GLY A CA 1
ATOM 1503 C C . GLY A 1 196 ? 20.473 -5.480 3.583 1.00 92.88 196 GLY A C 1
ATOM 1504 O O . GLY A 1 196 ? 19.292 -5.663 3.319 1.00 92.88 196 GLY A O 1
ATOM 1505 N N . GLN A 1 197 ? 20.906 -4.339 4.112 1.00 94.62 197 GLN A N 1
ATOM 1506 C CA . GLN A 1 197 ? 20.021 -3.250 4.558 1.00 94.62 197 GLN A CA 1
ATOM 1507 C C . GLN A 1 197 ? 20.169 -1.965 3.720 1.00 94.62 197 GLN A C 1
ATOM 1509 O O . GLN A 1 197 ? 19.743 -0.890 4.136 1.00 94.62 197 GLN A O 1
ATOM 1514 N N . SER A 1 198 ? 20.804 -2.052 2.544 1.00 96.12 198 SER A N 1
ATOM 1515 C CA . SER A 1 198 ? 21.112 -0.904 1.680 1.00 96.12 198 SER A CA 1
ATOM 1516 C C . SER A 1 198 ? 20.012 -0.595 0.656 1.00 96.12 198 SER A C 1
ATOM 1518 O O . SER A 1 198 ? 19.191 -1.449 0.316 1.00 96.12 198 SER A O 1
ATOM 1520 N N . ALA A 1 199 ? 20.042 0.615 0.087 1.00 95.31 199 ALA A N 1
ATOM 1521 C CA . ALA A 1 199 ? 19.166 1.011 -1.026 1.00 95.31 199 ALA A CA 1
ATOM 1522 C C . ALA A 1 199 ? 19.298 0.121 -2.267 1.00 95.31 199 ALA A C 1
ATOM 1524 O O . ALA A 1 199 ? 18.303 -0.161 -2.937 1.00 95.31 199 ALA A O 1
ATOM 1525 N N . ASP A 1 200 ? 20.503 -0.351 -2.568 1.00 93.94 200 ASP A N 1
ATOM 1526 C CA . ASP A 1 200 ? 20.723 -1.232 -3.715 1.00 93.94 200 ASP A CA 1
ATOM 1527 C C . ASP A 1 200 ? 20.218 -2.650 -3.436 1.00 93.94 200 ASP A C 1
ATOM 1529 O O . ASP A 1 200 ? 19.647 -3.291 -4.325 1.00 93.94 200 ASP A O 1
ATOM 1533 N N . HIS A 1 201 ? 20.341 -3.115 -2.187 1.00 95.81 201 HIS A N 1
ATOM 1534 C CA . HIS A 1 201 ? 19.757 -4.385 -1.759 1.00 95.81 201 HIS A CA 1
ATOM 1535 C C . HIS A 1 201 ? 18.230 -4.339 -1.810 1.00 95.81 201 HIS A C 1
ATOM 1537 O O . HIS A 1 201 ? 17.622 -5.234 -2.393 1.00 95.81 201 HIS A O 1
ATOM 1543 N N . TRP A 1 202 ? 17.612 -3.263 -1.307 1.00 96.62 202 TRP A N 1
ATOM 1544 C CA . TRP A 1 202 ? 16.169 -3.037 -1.429 1.00 96.62 202 TRP A CA 1
ATOM 1545 C C . TRP A 1 202 ? 15.713 -3.128 -2.885 1.00 96.62 202 TRP A C 1
ATOM 1547 O O . TRP A 1 202 ? 14.858 -3.948 -3.210 1.00 96.62 202 TRP A O 1
ATOM 1557 N N . ARG A 1 203 ? 16.319 -2.340 -3.786 1.00 94.62 203 ARG A N 1
ATOM 1558 C CA . ARG A 1 203 ? 15.961 -2.329 -5.218 1.00 94.62 203 ARG A CA 1
ATOM 1559 C C . ARG A 1 203 ? 16.099 -3.700 -5.865 1.00 94.62 203 ARG A C 1
ATOM 1561 O O . ARG A 1 203 ? 15.241 -4.094 -6.647 1.00 94.62 203 ARG A O 1
ATOM 1568 N N . SER A 1 204 ? 17.154 -4.430 -5.520 1.00 93.38 204 SER A N 1
ATOM 1569 C CA . SER A 1 204 ? 17.371 -5.788 -6.019 1.00 93.38 204 SER A CA 1
ATOM 1570 C C . SER A 1 204 ? 16.310 -6.760 -5.494 1.00 93.38 204 SER A C 1
ATOM 1572 O O . SER A 1 204 ? 15.821 -7.603 -6.244 1.00 93.38 204 SER A O 1
ATOM 1574 N N . ALA A 1 205 ? 15.913 -6.621 -4.226 1.00 93.44 205 ALA A N 1
ATOM 1575 C CA . ALA A 1 205 ? 14.903 -7.462 -3.597 1.00 93.44 205 ALA A CA 1
ATOM 1576 C C . ALA A 1 205 ? 13.496 -7.226 -4.169 1.00 93.44 205 ALA A C 1
ATOM 1578 O O . ALA A 1 205 ? 12.766 -8.198 -4.348 1.00 93.44 205 ALA A O 1
ATOM 1579 N N . VAL A 1 206 ? 13.132 -5.977 -4.487 1.00 94.25 206 VAL A N 1
ATOM 1580 C CA . VAL A 1 206 ? 11.795 -5.605 -5.000 1.00 94.25 206 VAL A CA 1
ATOM 1581 C C . VAL A 1 206 ? 11.649 -5.703 -6.522 1.00 94.25 206 VAL A C 1
ATOM 1583 O O . VAL A 1 206 ? 10.539 -5.605 -7.035 1.00 94.25 206 VAL A O 1
ATOM 1586 N N . ALA A 1 207 ? 12.743 -5.911 -7.260 1.00 91.94 207 ALA A N 1
ATOM 1587 C CA . ALA A 1 207 ? 12.714 -6.089 -8.716 1.00 91.94 207 ALA A CA 1
ATOM 1588 C C . ALA A 1 207 ? 12.159 -7.456 -9.166 1.00 91.94 207 ALA A C 1
ATOM 1590 O O . ALA A 1 207 ? 11.980 -7.704 -10.360 1.00 91.94 207 ALA A O 1
ATOM 1591 N N . ARG A 1 208 ? 11.910 -8.356 -8.212 1.00 86.62 208 ARG A N 1
ATOM 1592 C CA . ARG A 1 208 ? 11.355 -9.698 -8.413 1.00 86.62 208 ARG A CA 1
ATOM 1593 C C . ARG A 1 208 ? 9.957 -9.803 -7.789 1.00 86.62 208 ARG A C 1
ATOM 1595 O O . ARG A 1 208 ? 9.654 -9.055 -6.860 1.00 86.62 208 ARG A O 1
ATOM 1602 N N . PRO A 1 209 ? 9.129 -10.766 -8.233 1.00 88.56 209 PRO A N 1
ATOM 1603 C CA . PRO A 1 209 ? 7.868 -11.096 -7.579 1.00 88.56 209 PRO A CA 1
ATOM 1604 C C . PRO A 1 209 ? 8.038 -11.303 -6.073 1.00 88.56 209 PRO A C 1
ATOM 1606 O O . PRO A 1 209 ? 8.764 -12.198 -5.634 1.00 88.56 209 PRO A O 1
ATOM 1609 N N . LEU A 1 210 ? 7.339 -10.497 -5.275 1.00 90.31 210 LEU A N 1
ATOM 1610 C CA . LEU A 1 210 ? 7.273 -10.681 -3.830 1.00 90.31 210 LEU A CA 1
ATOM 1611 C C . LEU A 1 210 ? 6.027 -11.481 -3.471 1.00 90.31 210 LEU A C 1
ATOM 1613 O O . LEU A 1 210 ? 4.908 -10.964 -3.481 1.00 90.31 210 LEU A O 1
ATOM 1617 N N . HIS A 1 211 ? 6.225 -12.758 -3.151 1.00 87.06 211 HIS A N 1
ATOM 1618 C CA . HIS A 1 211 ? 5.171 -13.669 -2.699 1.00 87.06 211 HIS A CA 1
ATOM 1619 C C . HIS A 1 211 ? 5.011 -13.626 -1.173 1.00 87.06 211 HIS A C 1
ATOM 1621 O O . HIS A 1 211 ? 5.127 -14.651 -0.498 1.00 87.06 211 HIS A O 1
ATOM 1627 N N . ALA A 1 212 ? 4.771 -12.430 -0.643 1.00 92.62 212 ALA A N 1
ATOM 1628 C CA . ALA A 1 212 ? 4.472 -12.193 0.762 1.00 92.62 212 ALA A CA 1
ATOM 1629 C C . ALA A 1 212 ? 3.122 -11.485 0.898 1.00 92.62 212 ALA A C 1
ATOM 1631 O O . ALA A 1 212 ? 2.685 -10.776 -0.006 1.00 92.62 212 ALA A O 1
ATOM 1632 N N . ASP A 1 213 ? 2.466 -11.716 2.024 1.00 93.38 213 ASP A N 1
ATOM 1633 C CA . ASP A 1 213 ? 1.177 -11.145 2.410 1.00 93.38 213 ASP A CA 1
ATOM 1634 C C . ASP A 1 213 ? 1.232 -10.484 3.806 1.00 93.38 213 ASP A C 1
ATOM 1636 O O . ASP A 1 213 ? 0.266 -9.853 4.233 1.00 93.38 213 ASP A O 1
ATOM 1640 N N . LEU A 1 214 ? 2.390 -10.542 4.475 1.00 97.00 214 LEU A N 1
ATOM 1641 C CA . LEU A 1 214 ? 2.791 -9.672 5.580 1.00 97.00 214 LEU A CA 1
ATOM 1642 C C . LEU A 1 214 ? 4.078 -8.926 5.208 1.00 97.00 214 LEU A C 1
ATOM 1644 O O . LEU A 1 214 ? 5.084 -9.554 4.890 1.00 97.00 214 LEU A O 1
ATOM 1648 N N . PHE A 1 215 ? 4.069 -7.602 5.315 1.00 98.19 215 PHE A N 1
ATOM 1649 C CA . PHE A 1 215 ? 5.247 -6.753 5.181 1.00 98.19 215 PHE A CA 1
ATOM 1650 C C . PHE A 1 215 ? 5.523 -6.057 6.503 1.00 98.19 215 PHE A C 1
ATOM 1652 O O . PHE A 1 215 ? 4.626 -5.442 7.081 1.00 98.19 215 PHE A O 1
ATOM 1659 N N . MET A 1 216 ? 6.766 -6.126 6.968 1.00 98.56 216 MET A N 1
ATOM 1660 C CA . MET A 1 216 ? 7.220 -5.333 8.105 1.00 98.56 216 MET A CA 1
ATOM 1661 C C . MET A 1 216 ? 8.498 -4.603 7.706 1.00 98.56 216 MET A C 1
ATOM 1663 O O . MET A 1 216 ? 9.426 -5.222 7.187 1.00 98.56 216 MET A O 1
ATOM 1667 N N . VAL A 1 217 ? 8.520 -3.286 7.896 1.00 98.25 217 VAL A N 1
ATOM 1668 C CA . VAL A 1 217 ? 9.585 -2.424 7.375 1.00 98.25 217 VAL A CA 1
ATOM 1669 C C . VAL A 1 217 ? 9.975 -1.380 8.416 1.00 98.25 217 VAL A C 1
ATOM 1671 O O . VAL A 1 217 ? 9.118 -0.625 8.881 1.00 98.25 217 VAL A O 1
ATOM 1674 N N . THR A 1 218 ? 11.263 -1.296 8.741 1.00 97.56 218 THR A N 1
ATOM 1675 C CA . THR A 1 218 ? 11.836 -0.263 9.622 1.00 97.56 218 THR A CA 1
ATOM 1676 C C . THR A 1 218 ? 12.734 0.662 8.815 1.00 97.56 218 THR A C 1
ATOM 1678 O O . THR A 1 218 ? 13.727 0.249 8.228 1.00 97.56 218 THR A O 1
ATOM 1681 N N . THR A 1 219 ? 12.364 1.937 8.721 1.00 96.81 219 THR A N 1
ATOM 1682 C CA . THR A 1 219 ? 13.132 2.954 7.988 1.00 96.81 219 THR A CA 1
ATOM 1683 C C . THR A 1 219 ? 12.910 4.335 8.613 1.00 96.81 219 THR A C 1
ATOM 1685 O O . THR A 1 219 ? 12.195 4.493 9.604 1.00 96.81 219 THR A O 1
ATOM 1688 N N . LYS A 1 220 ? 13.522 5.379 8.056 1.00 94.56 220 LYS A N 1
ATOM 1689 C CA . LYS A 1 220 ? 13.274 6.773 8.462 1.00 94.56 220 LYS A CA 1
ATOM 1690 C C . LYS A 1 220 ? 13.205 7.681 7.247 1.00 94.56 220 LYS A C 1
ATOM 1692 O O . LYS A 1 220 ? 13.757 7.340 6.205 1.00 94.56 220 LYS A 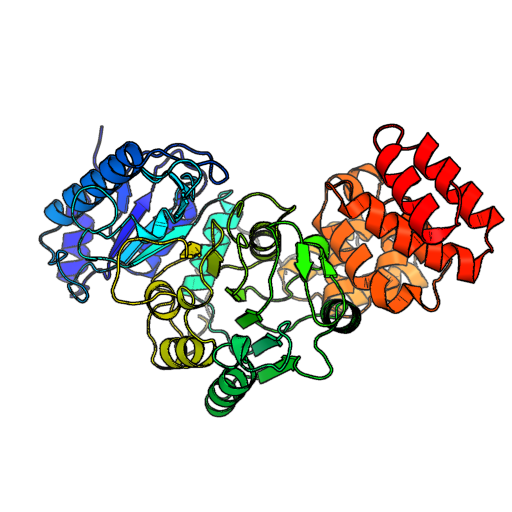O 1
ATOM 1697 N N . GLY A 1 221 ? 12.544 8.823 7.379 1.00 95.50 221 GLY A N 1
ATOM 1698 C CA . GLY A 1 221 ? 12.471 9.807 6.309 1.00 95.50 221 GLY A CA 1
ATOM 1699 C C . GLY A 1 221 ? 11.180 10.609 6.301 1.00 95.50 221 GLY A C 1
ATOM 1700 O O . GLY A 1 221 ? 10.679 11.004 7.355 1.00 95.50 221 GLY A O 1
ATOM 1701 N N . LEU A 1 222 ? 10.703 10.883 5.092 1.00 95.88 222 LEU A N 1
ATOM 1702 C CA . LEU A 1 222 ? 9.520 11.683 4.788 1.00 95.88 222 LEU A CA 1
ATOM 1703 C C . LEU A 1 222 ? 8.546 10.852 3.936 1.00 95.88 222 LEU A C 1
ATOM 1705 O O . LEU A 1 222 ? 8.915 9.785 3.448 1.00 95.88 222 LEU A O 1
ATOM 1709 N N . PRO A 1 223 ? 7.306 11.317 3.692 1.00 95.75 223 PRO A N 1
ATOM 1710 C CA . PRO A 1 223 ? 6.316 10.529 2.957 1.00 95.75 223 PRO A CA 1
ATOM 1711 C C . PRO A 1 223 ? 6.810 9.984 1.614 1.00 95.75 223 PRO A C 1
ATOM 1713 O O . PRO A 1 223 ? 6.379 8.918 1.193 1.00 95.75 223 PRO A O 1
ATOM 1716 N N . GLU A 1 224 ? 7.680 10.718 0.927 1.00 94.94 224 GLU A N 1
ATOM 1717 C CA . GLU A 1 224 ? 8.121 10.453 -0.439 1.00 94.94 224 GLU A CA 1
ATOM 1718 C C . GLU A 1 224 ? 9.480 9.746 -0.561 1.00 94.94 224 GLU A C 1
ATOM 1720 O O . GLU A 1 224 ? 9.884 9.365 -1.668 1.00 94.94 224 GLU A O 1
ATOM 1725 N N . TRP A 1 225 ? 10.198 9.541 0.546 1.00 95.44 225 TRP A N 1
ATOM 1726 C CA . TRP A 1 225 ? 11.496 8.865 0.546 1.00 95.44 225 TRP A CA 1
ATOM 1727 C C . TRP A 1 225 ? 11.845 8.229 1.884 1.00 95.44 225 TRP A C 1
ATOM 1729 O O . TRP A 1 225 ? 11.431 8.686 2.941 1.00 95.44 225 TRP A O 1
ATOM 1739 N N . PHE A 1 226 ? 12.679 7.196 1.832 1.00 96.75 226 PHE A N 1
ATOM 1740 C CA . PHE A 1 226 ? 13.154 6.503 3.018 1.00 96.75 226 PHE A CA 1
ATOM 1741 C C . PHE A 1 226 ? 14.648 6.223 2.946 1.00 96.75 226 PHE A C 1
ATOM 1743 O O . PHE A 1 226 ? 15.158 5.729 1.939 1.00 96.75 226 PHE A O 1
ATOM 1750 N N . ASP A 1 227 ? 15.348 6.568 4.020 1.00 96.75 227 ASP A N 1
ATOM 1751 C CA . ASP A 1 227 ? 16.759 6.264 4.202 1.00 96.75 227 ASP A CA 1
ATOM 1752 C C . ASP A 1 227 ? 16.936 4.821 4.665 1.00 96.75 227 ASP A C 1
ATOM 1754 O O . ASP A 1 227 ? 16.200 4.322 5.521 1.00 96.75 227 ASP A O 1
ATOM 1758 N N . LEU A 1 228 ? 17.962 4.199 4.098 1.00 96.38 228 LEU A N 1
ATOM 1759 C CA . LEU A 1 228 ? 18.460 2.862 4.372 1.00 96.38 228 LEU A CA 1
ATOM 1760 C C . LEU A 1 228 ? 19.964 2.941 4.674 1.00 96.38 228 LEU A C 1
ATOM 1762 O O . LEU A 1 228 ? 20.589 4.000 4.568 1.00 96.38 228 LEU A O 1
ATOM 1766 N N . THR A 1 229 ? 20.579 1.818 5.035 1.00 94.50 229 THR A N 1
ATOM 1767 C CA . THR A 1 229 ? 21.966 1.816 5.510 1.00 94.50 229 THR A CA 1
ATOM 1768 C C . THR A 1 229 ? 22.874 0.970 4.599 1.00 94.50 229 THR A C 1
ATOM 1770 O O . THR A 1 229 ? 22.901 -0.248 4.697 1.00 94.50 229 THR A O 1
ATOM 1773 N N . PRO A 1 230 ? 23.685 1.566 3.706 1.00 95.81 230 PRO A N 1
ATOM 1774 C CA . PRO A 1 230 ? 23.639 2.948 3.239 1.00 95.81 230 PRO A CA 1
ATOM 1775 C C . PRO A 1 230 ? 22.580 3.181 2.147 1.00 95.81 230 PRO A C 1
ATOM 1777 O O . PRO A 1 230 ? 22.104 2.261 1.474 1.00 95.81 230 PRO A O 1
ATOM 1780 N N . GLY A 1 231 ? 22.319 4.461 1.895 1.00 94.75 231 GLY A N 1
ATOM 1781 C CA . GLY A 1 231 ? 21.581 4.945 0.735 1.00 94.75 231 GLY A CA 1
ATOM 1782 C C . GLY A 1 231 ? 20.160 5.384 1.059 1.00 94.75 231 GLY A C 1
ATOM 1783 O O . GLY A 1 231 ? 19.695 5.324 2.185 1.00 94.75 231 GLY A O 1
ATOM 1784 N N . GLN A 1 232 ? 19.460 5.847 0.034 1.00 95.00 232 GLN A N 1
ATOM 1785 C CA . GLN A 1 232 ? 18.080 6.305 0.146 1.00 95.00 232 GLN A CA 1
ATOM 1786 C C . GLN A 1 232 ? 17.256 5.666 -0.964 1.00 95.00 232 GLN A C 1
ATOM 1788 O O . GLN A 1 232 ? 17.754 5.490 -2.080 1.00 95.00 232 GLN A O 1
ATOM 1793 N N . CYS A 1 233 ? 15.987 5.407 -0.708 1.00 95.44 233 CYS A N 1
ATOM 1794 C CA . CYS A 1 233 ? 14.979 4.994 -1.674 1.00 95.44 233 CYS A CA 1
ATOM 1795 C C . CYS A 1 233 ? 13.863 6.042 -1.758 1.00 95.44 233 CYS A C 1
ATOM 1797 O O . CYS A 1 233 ? 13.715 6.889 -0.878 1.00 95.44 233 CYS A O 1
ATOM 1799 N N . ARG A 1 234 ? 13.113 6.047 -2.860 1.00 94.44 234 ARG A N 1
ATOM 1800 C CA . ARG A 1 234 ? 11.919 6.896 -3.019 1.00 94.44 234 ARG A CA 1
ATOM 1801 C C . ARG A 1 234 ? 10.663 6.058 -2.848 1.00 94.44 234 ARG A C 1
ATOM 1803 O O . ARG A 1 234 ? 10.725 4.838 -2.933 1.00 94.44 234 ARG A O 1
ATOM 1810 N N . ALA A 1 235 ? 9.515 6.708 -2.690 1.00 94.69 235 ALA A N 1
ATOM 1811 C CA . ALA A 1 235 ? 8.232 6.020 -2.674 1.00 94.69 235 ALA A CA 1
ATOM 1812 C C . ALA A 1 235 ? 8.072 5.096 -3.899 1.00 94.69 235 ALA A C 1
ATOM 1814 O O . ALA A 1 235 ? 7.636 3.965 -3.741 1.00 94.69 235 ALA A O 1
ATOM 1815 N N . GLY A 1 236 ? 8.523 5.497 -5.095 1.00 94.00 236 GLY A N 1
ATOM 1816 C CA . GLY A 1 236 ? 8.520 4.629 -6.284 1.00 94.00 236 GLY A CA 1
ATOM 1817 C C . GLY A 1 236 ? 9.445 3.410 -6.249 1.00 94.00 236 GLY A C 1
ATOM 1818 O O . GLY A 1 236 ? 9.480 2.659 -7.218 1.00 94.00 236 GLY A O 1
ATOM 1819 N N . ASP A 1 237 ? 10.217 3.213 -5.183 1.00 95.50 237 ASP A N 1
ATOM 1820 C CA . ASP A 1 237 ? 10.931 1.963 -4.924 1.00 95.50 237 ASP A CA 1
ATOM 1821 C C . ASP A 1 237 ? 10.072 0.990 -4.069 1.00 95.50 237 ASP A C 1
ATOM 1823 O O . ASP A 1 237 ? 10.515 -0.122 -3.795 1.00 95.50 237 ASP A O 1
ATOM 1827 N N . VAL A 1 238 ? 8.852 1.362 -3.642 1.00 96.31 238 VAL A N 1
ATOM 1828 C CA . VAL A 1 238 ? 7.890 0.452 -2.982 1.00 96.31 238 VAL A CA 1
ATOM 1829 C C . VAL A 1 238 ? 7.491 -0.669 -3.956 1.00 96.31 238 VAL A C 1
ATOM 1831 O O . VAL A 1 238 ? 7.115 -0.373 -5.093 1.00 96.31 238 VAL A O 1
ATOM 1834 N N . PRO A 1 239 ? 7.546 -1.950 -3.543 1.00 95.25 239 PRO A N 1
ATOM 1835 C CA . PRO A 1 239 ? 7.299 -3.078 -4.437 1.00 95.25 239 PRO A CA 1
ATOM 1836 C C . PRO A 1 239 ? 5.867 -3.107 -4.968 1.00 95.25 239 PRO A C 1
ATOM 1838 O O . PRO A 1 239 ? 4.921 -2.816 -4.235 1.00 95.25 239 PRO A O 1
ATOM 1841 N N . LEU A 1 240 ? 5.698 -3.559 -6.211 1.00 93.62 240 LEU A N 1
ATOM 1842 C CA . LEU A 1 240 ? 4.407 -4.043 -6.699 1.00 93.62 240 LEU A CA 1
ATOM 1843 C C . LEU A 1 240 ? 4.108 -5.394 -6.043 1.00 93.62 240 LEU A C 1
ATOM 1845 O O . LEU A 1 240 ? 4.900 -6.336 -6.139 1.00 93.62 240 LEU A O 1
ATOM 1849 N N . LEU A 1 241 ? 2.978 -5.484 -5.347 1.00 92.62 241 LEU A N 1
ATOM 1850 C CA . LEU A 1 241 ? 2.636 -6.670 -4.573 1.00 92.62 241 LEU A CA 1
ATOM 1851 C C . LEU A 1 241 ? 1.998 -7.719 -5.484 1.00 92.62 241 LEU A C 1
ATOM 1853 O O . LEU A 1 241 ? 1.116 -7.422 -6.286 1.00 92.62 241 LEU A O 1
ATOM 1857 N N . THR A 1 242 ? 2.424 -8.975 -5.347 1.00 90.25 242 THR A N 1
ATOM 1858 C CA . THR A 1 242 ? 1.8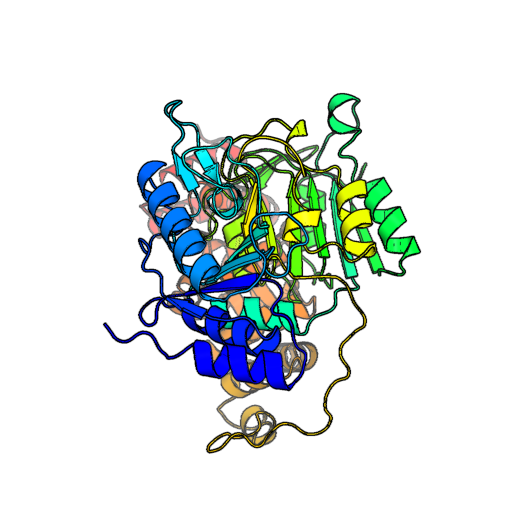23 -10.088 -6.109 1.00 90.25 242 THR A CA 1
ATOM 1859 C C . THR A 1 242 ? 0.636 -10.725 -5.391 1.00 90.25 242 THR A C 1
ATOM 1861 O O . THR A 1 242 ? -0.064 -11.564 -5.954 1.00 90.25 242 THR A O 1
ATOM 1864 N N . ARG A 1 243 ? 0.418 -10.340 -4.130 1.00 91.56 243 ARG A N 1
ATOM 1865 C CA . ARG A 1 243 ? -0.661 -10.798 -3.257 1.00 91.56 243 ARG A CA 1
ATOM 1866 C C . ARG A 1 243 ? -1.166 -9.600 -2.447 1.00 91.56 243 ARG A C 1
ATOM 1868 O O . ARG A 1 243 ? -0.357 -8.729 -2.124 1.00 91.56 243 ARG A O 1
ATOM 1875 N N . PRO A 1 244 ? -2.458 -9.559 -2.082 1.00 95.00 244 PRO A N 1
ATOM 1876 C CA . PRO A 1 244 ? -2.943 -8.608 -1.090 1.00 95.00 244 PRO A CA 1
ATOM 1877 C C . PRO A 1 244 ? -2.139 -8.734 0.206 1.00 95.00 244 PRO A C 1
ATOM 1879 O O . PRO A 1 244 ? -1.882 -9.855 0.650 1.00 95.00 244 PRO A O 1
ATOM 1882 N N . ALA A 1 245 ? -1.753 -7.609 0.809 1.00 96.44 245 ALA A N 1
ATOM 1883 C CA . ALA A 1 245 ? -0.853 -7.626 1.960 1.00 96.44 245 ALA A CA 1
ATOM 1884 C C . ALA A 1 245 ? -1.326 -6.791 3.154 1.00 96.44 245 ALA A C 1
ATOM 1886 O O . ALA A 1 245 ? -1.955 -5.740 3.006 1.00 96.44 245 ALA A O 1
ATOM 1887 N N . LEU A 1 246 ? -0.939 -7.249 4.342 1.00 97.75 246 LEU A N 1
ATOM 1888 C CA . LEU A 1 246 ? -0.885 -6.447 5.554 1.00 97.75 246 LEU A CA 1
ATOM 1889 C C . LEU A 1 246 ? 0.499 -5.805 5.657 1.00 97.75 246 LEU A C 1
ATOM 1891 O O . LEU A 1 246 ? 1.508 -6.492 5.512 1.00 97.75 246 LEU A O 1
ATOM 1895 N N . VAL A 1 247 ? 0.557 -4.505 5.935 1.00 98.50 247 VAL A N 1
ATOM 1896 C CA . VAL A 1 247 ? 1.806 -3.739 5.975 1.00 98.50 247 VAL A CA 1
ATOM 1897 C C . VAL A 1 247 ? 1.952 -3.021 7.317 1.00 98.50 247 VAL A C 1
ATOM 1899 O O . VAL A 1 247 ? 1.089 -2.242 7.722 1.00 98.50 247 VAL A O 1
ATOM 1902 N N . TYR A 1 248 ? 3.070 -3.261 7.996 1.00 98.50 248 TYR A N 1
ATOM 1903 C CA . TYR A 1 248 ? 3.477 -2.574 9.216 1.00 98.50 248 TYR A CA 1
ATOM 1904 C C . TYR A 1 248 ? 4.766 -1.788 8.959 1.00 98.50 248 TYR A C 1
ATOM 1906 O O . TYR A 1 248 ? 5.820 -2.384 8.736 1.00 98.50 248 TYR A O 1
ATOM 1914 N N . VAL A 1 249 ? 4.687 -0.455 8.961 1.00 98.19 249 VAL A N 1
ATOM 1915 C CA . VAL A 1 249 ? 5.839 0.408 8.668 1.00 98.19 249 VAL A CA 1
ATOM 1916 C C . VAL A 1 249 ? 6.169 1.298 9.856 1.00 98.19 249 VAL A C 1
ATOM 1918 O O . VAL A 1 249 ? 5.391 2.173 10.243 1.00 98.19 249 VAL A O 1
ATOM 1921 N N . ILE A 1 250 ? 7.388 1.142 10.359 1.00 97.88 250 ILE A N 1
ATOM 1922 C CA . ILE A 1 250 ? 8.006 2.053 11.317 1.00 97.88 250 ILE A CA 1
ATOM 1923 C C . ILE A 1 250 ? 8.804 3.064 10.504 1.00 97.88 250 ILE A C 1
ATOM 1925 O O . ILE A 1 250 ? 9.894 2.766 10.019 1.00 97.88 250 ILE A O 1
ATOM 1929 N N . HIS A 1 251 ? 8.198 4.228 10.272 1.00 97.38 251 HIS A N 1
ATOM 1930 C CA . HIS A 1 251 ? 8.765 5.317 9.479 1.00 97.38 251 HIS A CA 1
ATOM 1931 C C . HIS A 1 251 ? 7.981 6.617 9.727 1.00 97.38 251 HIS A C 1
ATOM 1933 O O . HIS A 1 251 ? 6.744 6.626 9.706 1.00 97.38 251 HIS A O 1
ATOM 1939 N N . SER A 1 252 ? 8.691 7.725 9.949 1.00 95.44 252 SER A N 1
ATOM 1940 C CA . SER A 1 252 ? 8.099 9.051 10.174 1.00 95.44 252 SER A CA 1
ATOM 1941 C C . SER A 1 252 ? 7.291 9.526 8.970 1.00 95.44 252 SER A C 1
ATOM 1943 O O . SER A 1 252 ? 7.768 9.461 7.851 1.00 95.44 252 SER A O 1
ATOM 1945 N N . PHE A 1 253 ? 6.075 10.036 9.174 1.00 96.75 253 PHE A N 1
ATOM 1946 C CA . PHE A 1 253 ? 5.201 10.499 8.084 1.00 96.75 253 PHE A CA 1
ATOM 1947 C C . PHE A 1 253 ? 4.817 9.451 7.016 1.00 96.75 253 PHE A C 1
ATOM 1949 O O . PHE A 1 253 ? 4.237 9.817 5.991 1.00 96.75 253 PHE A O 1
ATOM 1956 N N . SER A 1 254 ? 5.070 8.155 7.228 1.00 97.56 254 SER A N 1
ATOM 1957 C CA . SER A 1 254 ? 4.803 7.124 6.211 1.00 97.56 254 SER A CA 1
ATOM 1958 C C . SER A 1 254 ? 3.342 7.075 5.759 1.00 97.56 254 SER A C 1
ATOM 1960 O O . SER A 1 254 ? 3.071 6.768 4.603 1.00 97.56 254 SER A O 1
ATOM 1962 N N . ALA A 1 255 ? 2.418 7.424 6.659 1.00 97.50 255 ALA A N 1
ATOM 1963 C CA . ALA A 1 255 ? 0.974 7.498 6.465 1.00 97.50 255 ALA A CA 1
ATOM 1964 C C . ALA A 1 255 ? 0.456 8.935 6.284 1.00 97.50 255 ALA A C 1
ATOM 1966 O O . ALA A 1 255 ? -0.756 9.150 6.299 1.00 97.50 255 ALA A O 1
ATOM 1967 N N . ALA A 1 256 ? 1.334 9.932 6.130 1.00 96.19 256 ALA A N 1
ATOM 1968 C CA . ALA A 1 256 ? 0.910 11.327 6.101 1.00 96.19 256 ALA A CA 1
ATOM 1969 C C . 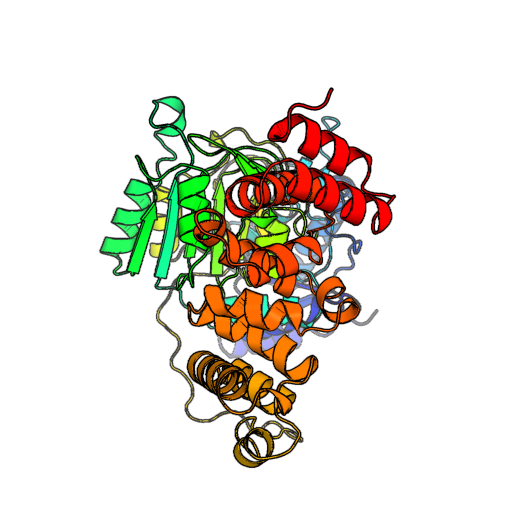ALA A 1 256 ? -0.050 11.611 4.947 1.00 96.19 256 ALA A C 1
ATOM 1971 O O . ALA A 1 256 ? -1.008 12.328 5.165 1.00 96.19 256 ALA A O 1
ATOM 1972 N N . ARG A 1 257 ? 0.138 11.052 3.746 1.00 95.50 257 ARG A N 1
ATOM 1973 C CA . ARG A 1 257 ? -0.775 11.249 2.599 1.00 95.50 257 ARG A CA 1
ATOM 1974 C C . ARG A 1 257 ? -1.131 9.911 1.953 1.00 95.50 257 ARG A C 1
ATOM 1976 O O . ARG A 1 257 ? -0.717 9.616 0.842 1.00 95.50 257 ARG A O 1
ATOM 1983 N N . ALA A 1 258 ? -1.874 9.084 2.679 1.00 96.44 258 ALA A N 1
ATOM 1984 C CA . ALA A 1 258 ? -2.197 7.717 2.265 1.00 96.44 258 ALA A CA 1
ATOM 1985 C C . ALA A 1 258 ? -3.037 7.606 0.972 1.00 96.44 258 ALA A C 1
ATOM 1987 O O . ALA A 1 258 ? -3.120 6.529 0.391 1.00 96.44 258 ALA A O 1
ATOM 1988 N N . ASP A 1 259 ? -3.646 8.696 0.509 1.00 95.31 259 ASP A N 1
ATOM 1989 C CA . ASP A 1 259 ? -4.368 8.804 -0.764 1.00 95.31 259 ASP A CA 1
ATOM 1990 C C . ASP A 1 259 ? -3.496 9.273 -1.940 1.00 95.31 259 ASP A C 1
ATOM 1992 O O . ASP A 1 259 ? -3.974 9.350 -3.069 1.00 95.31 259 ASP A O 1
ATOM 1996 N N . ASP A 1 260 ? -2.225 9.591 -1.692 1.00 94.75 260 ASP A N 1
ATOM 1997 C CA . ASP A 1 260 ? -1.299 10.121 -2.686 1.00 94.75 260 ASP A CA 1
ATOM 1998 C C . ASP A 1 260 ? -0.273 9.062 -3.092 1.00 94.75 260 ASP A C 1
ATOM 2000 O O . ASP A 1 260 ? 0.611 8.697 -2.307 1.00 94.75 260 ASP A O 1
ATOM 2004 N N . HIS A 1 261 ? -0.346 8.620 -4.350 1.00 92.25 261 HIS A N 1
ATOM 2005 C CA . HIS A 1 261 ? 0.542 7.608 -4.931 1.00 92.25 261 HIS A CA 1
ATOM 2006 C C . HIS A 1 261 ? 2.019 8.013 -4.967 1.00 92.25 261 HIS A C 1
ATOM 2008 O O . HIS A 1 261 ? 2.873 7.214 -5.324 1.00 92.25 261 HIS A O 1
ATOM 2014 N N . ARG A 1 262 ? 2.365 9.249 -4.616 1.00 93.00 262 ARG A N 1
ATOM 2015 C CA . ARG A 1 262 ? 3.761 9.700 -4.524 1.00 93.00 262 ARG A CA 1
ATOM 2016 C C . ARG A 1 262 ? 4.372 9.447 -3.150 1.00 93.00 262 ARG A C 1
ATOM 2018 O O . ARG A 1 262 ? 5.517 9.823 -2.914 1.00 93.00 262 ARG A O 1
ATOM 2025 N N . THR A 1 263 ? 3.621 8.828 -2.241 1.00 95.88 263 THR A N 1
ATOM 2026 C CA . THR A 1 263 ? 4.055 8.551 -0.870 1.00 95.88 263 THR A CA 1
ATOM 2027 C C . THR A 1 263 ? 4.106 7.060 -0.556 1.00 95.88 263 THR A C 1
ATOM 2029 O O . THR A 1 263 ? 3.504 6.247 -1.255 1.00 95.88 263 THR A O 1
ATOM 2032 N N . ILE A 1 264 ? 4.833 6.696 0.502 1.00 97.50 264 ILE A N 1
ATOM 2033 C CA . ILE A 1 264 ? 5.057 5.309 0.925 1.00 97.50 264 ILE A CA 1
ATOM 2034 C C . ILE A 1 264 ? 3.726 4.588 1.180 1.00 97.50 264 ILE A C 1
ATOM 2036 O O . ILE A 1 264 ? 3.457 3.581 0.522 1.00 97.50 264 ILE A O 1
ATOM 2040 N N . ALA A 1 265 ? 2.862 5.102 2.069 1.00 97.88 265 ALA A N 1
ATOM 2041 C CA . ALA A 1 265 ? 1.553 4.487 2.310 1.00 97.88 265 ALA A CA 1
ATOM 2042 C C . ALA A 1 265 ? 0.675 4.481 1.058 1.00 97.88 265 ALA A C 1
ATOM 2044 O O . ALA A 1 265 ? 0.052 3.461 0.774 1.00 97.88 265 ALA A O 1
ATOM 2045 N N . GLY A 1 266 ? 0.642 5.582 0.298 1.00 96.81 266 GLY A N 1
ATOM 2046 C CA . GLY A 1 266 ? -0.173 5.656 -0.913 1.00 96.81 266 GLY A CA 1
ATOM 2047 C C . GLY A 1 266 ? 0.202 4.588 -1.936 1.00 96.81 266 GLY A C 1
ATOM 2048 O O . GLY A 1 266 ? -0.682 3.920 -2.469 1.00 96.81 266 GLY A O 1
ATOM 2049 N N . ARG A 1 267 ? 1.501 4.335 -2.137 1.00 96.00 267 ARG A N 1
ATOM 2050 C CA . ARG A 1 267 ? 1.970 3.269 -3.035 1.00 96.00 267 ARG A CA 1
ATOM 2051 C C . ARG A 1 267 ? 1.671 1.882 -2.509 1.00 96.00 267 ARG A C 1
ATOM 2053 O O . ARG A 1 267 ? 1.134 1.082 -3.261 1.00 96.00 267 ARG A O 1
ATOM 2060 N N . PHE A 1 268 ? 1.923 1.597 -1.231 1.00 97.88 268 PHE A N 1
ATOM 2061 C CA . PHE A 1 268 ? 1.535 0.301 -0.663 1.00 97.88 268 PHE A CA 1
ATOM 2062 C C . PHE A 1 268 ? 0.027 0.046 -0.821 1.00 97.88 268 PHE A C 1
ATOM 2064 O O . PHE A 1 268 ? -0.373 -1.027 -1.267 1.00 97.88 268 PHE A O 1
ATOM 2071 N N . LEU A 1 269 ? -0.813 1.039 -0.513 1.00 97.62 269 LEU A N 1
ATOM 2072 C CA . LEU A 1 269 ? -2.273 0.940 -0.610 1.00 97.62 269 LEU A CA 1
ATOM 2073 C C . LEU A 1 269 ? -2.786 0.846 -2.050 1.00 97.62 269 LEU A C 1
ATOM 2075 O O . LEU A 1 269 ? -3.833 0.230 -2.262 1.00 97.62 269 LEU A O 1
ATOM 2079 N N . GLN A 1 270 ? -2.092 1.444 -3.020 1.00 95.19 270 GLN A N 1
ATOM 2080 C CA . GLN A 1 270 ? -2.386 1.297 -4.447 1.00 95.19 270 GLN A CA 1
ATOM 2081 C C . GLN A 1 270 ? -1.941 -0.068 -4.977 1.00 95.19 270 GLN A C 1
ATOM 2083 O O . GLN A 1 270 ? -2.674 -0.698 -5.731 1.00 95.19 270 GLN A O 1
ATOM 2088 N N . HIS A 1 271 ? -0.786 -0.558 -4.532 1.00 94.81 271 HIS A N 1
ATOM 2089 C CA . HIS A 1 271 ? -0.218 -1.834 -4.962 1.00 94.81 271 HIS A CA 1
ATOM 2090 C C . HIS A 1 271 ? -0.889 -3.058 -4.312 1.00 94.81 271 HIS A C 1
ATOM 2092 O O . HIS A 1 271 ? -0.482 -4.180 -4.597 1.00 94.81 271 HIS A O 1
ATOM 2098 N N . GLY A 1 272 ? -1.901 -2.877 -3.456 1.00 95.00 272 GLY A N 1
ATOM 2099 C CA . GLY A 1 272 ? -2.703 -3.977 -2.905 1.00 95.00 272 GLY A CA 1
ATOM 2100 C C . GLY A 1 272 ? -2.580 -4.203 -1.395 1.00 95.00 272 GLY A C 1
ATOM 2101 O O . GLY A 1 272 ? -2.996 -5.248 -0.893 1.00 95.00 272 GLY A O 1
ATOM 2102 N N . ALA A 1 273 ? -2.034 -3.257 -0.628 1.00 97.88 273 ALA A N 1
ATOM 2103 C CA . ALA A 1 273 ? -2.152 -3.332 0.824 1.00 97.88 273 ALA A CA 1
ATOM 2104 C C . ALA A 1 273 ? -3.625 -3.168 1.241 1.00 97.88 273 ALA A C 1
ATOM 2106 O O . ALA A 1 273 ? -4.280 -2.177 0.895 1.00 97.88 273 ALA A O 1
ATOM 2107 N N . PHE A 1 274 ? -4.147 -4.144 1.986 1.00 98.19 274 PHE A N 1
ATOM 2108 C CA . PHE A 1 274 ? -5.504 -4.096 2.539 1.00 98.19 274 PHE A CA 1
ATOM 2109 C C . PHE A 1 274 ? -5.536 -3.616 3.990 1.00 98.19 274 PHE A C 1
ATOM 2111 O O . PHE A 1 274 ? -6.516 -3.002 4.410 1.00 98.19 274 PHE A O 1
ATOM 2118 N N . CYS A 1 275 ? -4.435 -3.829 4.710 1.00 97.88 275 CYS A N 1
ATOM 2119 C CA . CYS A 1 275 ? -4.166 -3.271 6.026 1.00 97.88 275 CYS A CA 1
ATOM 2120 C C . CYS A 1 275 ? -2.822 -2.537 5.982 1.00 97.88 275 CYS A C 1
ATOM 2122 O O . CYS A 1 275 ? -1.839 -3.076 5.475 1.00 97.88 275 CYS A O 1
ATOM 2124 N N . TYR A 1 276 ? -2.768 -1.321 6.519 1.00 98.69 276 TYR A N 1
ATOM 2125 C CA . TYR A 1 276 ? -1.547 -0.528 6.625 1.00 98.69 276 TYR A CA 1
ATOM 2126 C C . TYR A 1 276 ? -1.505 0.190 7.973 1.00 98.69 276 TYR A C 1
ATOM 2128 O O . TYR A 1 276 ? -2.453 0.883 8.341 1.00 98.69 276 TYR A O 1
ATOM 2136 N N . ALA A 1 277 ? -0.387 0.068 8.681 1.00 98.56 277 ALA A N 1
ATOM 2137 C CA . ALA A 1 277 ? -0.102 0.821 9.893 1.00 98.56 277 ALA A CA 1
ATOM 2138 C C . ALA A 1 277 ? 1.184 1.632 9.717 1.00 98.56 277 ALA A C 1
ATOM 2140 O O . ALA A 1 277 ? 2.210 1.110 9.277 1.00 98.56 277 ALA A O 1
ATOM 2141 N N . GLY A 1 278 ? 1.117 2.915 10.067 1.00 97.94 278 GLY A N 1
ATOM 2142 C CA . GLY A 1 278 ? 2.233 3.852 9.956 1.00 97.94 278 GLY A CA 1
ATOM 2143 C C . GLY A 1 278 ? 1.913 5.197 10.599 1.00 97.94 278 GLY A C 1
ATOM 2144 O O . GLY A 1 278 ? 0.887 5.339 11.261 1.00 97.94 278 GLY A O 1
ATOM 2145 N N . SER A 1 279 ? 2.780 6.195 10.421 1.00 97.75 279 SER A N 1
ATOM 2146 C CA . SER A 1 279 ? 2.646 7.481 11.121 1.00 97.75 279 SER A CA 1
ATOM 2147 C C . SER A 1 279 ? 2.189 8.613 10.206 1.00 97.75 279 SER A C 1
ATOM 2149 O O . SER A 1 279 ? 2.755 8.803 9.132 1.00 97.75 279 SER A O 1
ATOM 2151 N N . VAL A 1 280 ? 1.194 9.400 10.623 1.00 97.38 280 VAL A N 1
ATOM 2152 C CA . VAL A 1 280 ? 0.698 10.557 9.849 1.00 97.38 280 VAL A CA 1
ATOM 2153 C C . VAL A 1 280 ? 1.551 11.816 10.008 1.00 97.38 280 VAL A C 1
ATOM 2155 O O . VAL A 1 280 ? 1.408 12.769 9.246 1.00 97.38 280 VAL A O 1
ATOM 2158 N N . HIS A 1 281 ? 2.428 11.829 11.007 1.00 95.75 281 HIS A N 1
ATOM 2159 C CA . HIS A 1 281 ? 3.326 12.936 11.346 1.00 95.75 281 HIS A CA 1
ATOM 2160 C C . HIS A 1 281 ? 4.667 12.369 11.846 1.00 95.75 281 HIS A C 1
ATOM 2162 O O . HIS A 1 281 ? 4.831 11.150 11.845 1.00 95.75 281 HIS A O 1
ATOM 2168 N N . GLU A 1 282 ? 5.628 13.191 12.261 1.00 93.81 282 GLU A N 1
ATOM 2169 C CA . GLU A 1 282 ? 6.887 12.751 12.877 1.00 93.81 282 GLU A CA 1
ATOM 2170 C C . GLU A 1 282 ? 6.648 12.219 14.297 1.00 93.81 282 GLU A C 1
ATOM 2172 O O . GLU A 1 282 ? 6.317 13.001 15.194 1.00 93.81 282 GLU A O 1
ATOM 2177 N N . PRO A 1 283 ? 6.778 10.911 14.560 1.00 86.50 283 PRO A N 1
ATOM 2178 C CA . PRO A 1 283 ? 6.658 10.379 15.904 1.00 86.50 283 PRO A CA 1
ATOM 2179 C C . PRO A 1 283 ? 8.036 10.264 16.569 1.00 86.50 283 PRO A C 1
ATOM 2181 O O . PRO A 1 283 ? 9.058 10.095 15.906 1.00 86.50 283 PRO A O 1
ATOM 2184 N N . PHE A 1 284 ? 8.066 10.260 17.902 1.00 89.38 284 PHE A N 1
ATOM 2185 C CA . PHE A 1 284 ? 9.194 9.632 18.588 1.00 89.38 284 PHE A CA 1
ATOM 2186 C C . PHE A 1 284 ? 9.198 8.141 18.256 1.00 89.38 284 PHE A C 1
ATOM 2188 O O . PHE A 1 284 ? 8.129 7.538 18.154 1.00 89.38 284 PHE A O 1
ATOM 2195 N N . LEU A 1 285 ? 10.381 7.539 18.131 1.00 89.56 285 LEU A N 1
ATOM 2196 C CA . LEU A 1 285 ? 10.513 6.120 17.795 1.00 89.56 285 LEU A CA 1
ATOM 2197 C C . LEU A 1 285 ? 9.702 5.228 18.759 1.00 89.56 285 LEU A C 1
ATOM 2199 O O . LEU A 1 285 ? 8.953 4.370 18.309 1.00 89.56 285 LEU A O 1
ATOM 2203 N N . GLY A 1 286 ? 9.729 5.561 20.058 1.00 91.56 286 GLY A N 1
ATOM 2204 C CA . GLY A 1 286 ? 8.936 4.942 21.132 1.00 91.56 286 GLY A CA 1
ATOM 2205 C C . GLY A 1 286 ? 7.412 4.958 20.966 1.00 91.56 286 GLY A C 1
ATOM 2206 O O . GLY A 1 286 ? 6.717 4.353 21.773 1.00 91.56 286 GLY A O 1
ATOM 2207 N N . ALA A 1 287 ? 6.874 5.663 19.969 1.00 90.38 287 ALA A N 1
ATOM 2208 C CA . ALA A 1 287 ? 5.446 5.646 19.666 1.00 90.38 287 ALA A CA 1
ATOM 2209 C C . ALA A 1 287 ? 5.017 4.420 18.846 1.00 90.38 287 ALA A C 1
ATOM 2211 O O . ALA A 1 287 ? 3.827 4.106 18.799 1.00 90.38 287 ALA A O 1
ATOM 2212 N N . PHE A 1 288 ? 5.959 3.762 18.170 1.00 95.00 288 PHE A N 1
ATOM 2213 C CA . PHE A 1 288 ? 5.698 2.515 17.467 1.00 95.00 288 PHE A CA 1
ATOM 2214 C C . PHE A 1 288 ? 5.832 1.335 18.423 1.00 95.00 288 PHE A C 1
ATOM 2216 O O . PHE A 1 288 ? 6.632 1.351 19.356 1.00 95.00 288 PHE A O 1
ATOM 2223 N N . LEU A 1 289 ? 5.079 0.272 18.157 1.00 95.94 289 LEU A N 1
ATOM 2224 C CA . LEU A 1 289 ? 5.372 -1.007 18.779 1.00 95.94 289 LEU A CA 1
ATOM 2225 C C . LEU A 1 289 ? 6.667 -1.609 18.214 1.00 95.94 289 LEU A C 1
ATOM 2227 O O . LEU A 1 289 ? 6.867 -1.612 17.003 1.00 95.94 289 LEU A O 1
ATOM 2231 N N . PRO A 1 290 ? 7.517 -2.212 19.056 1.00 96.88 290 PRO A N 1
ATOM 2232 C CA . PRO A 1 290 ? 8.596 -3.063 18.577 1.00 96.88 290 PRO A CA 1
ATOM 2233 C C . PRO A 1 290 ? 8.081 -4.137 17.597 1.00 96.88 290 PRO A C 1
ATOM 2235 O O . PRO A 1 290 ? 7.065 -4.783 17.897 1.00 96.88 290 PRO A O 1
ATOM 2238 N N . PRO A 1 291 ? 8.769 -4.398 16.465 1.00 97.88 291 PRO A N 1
ATOM 2239 C CA . PRO A 1 291 ? 8.350 -5.387 15.470 1.00 97.88 291 PRO A CA 1
ATOM 2240 C C . PRO A 1 291 ? 8.053 -6.763 16.067 1.00 97.88 291 PRO A C 1
ATOM 2242 O O . PRO A 1 291 ? 7.065 -7.408 15.713 1.00 97.88 291 PRO A O 1
ATOM 2245 N N . GLN A 1 292 ? 8.885 -7.204 17.015 1.00 97.69 292 GLN A N 1
ATOM 2246 C CA . GLN A 1 292 ? 8.696 -8.479 17.699 1.00 97.69 292 GLN A CA 1
ATOM 2247 C C . GLN A 1 292 ? 7.361 -8.529 18.446 1.00 97.69 292 GLN A C 1
ATOM 2249 O O . GLN A 1 292 ? 6.640 -9.523 18.355 1.00 97.69 292 GLN A O 1
ATOM 2254 N N . LEU A 1 293 ? 7.020 -7.456 19.165 1.00 97.69 293 LEU A N 1
ATOM 2255 C CA . LEU A 1 293 ? 5.794 -7.387 19.949 1.00 97.69 293 LEU A CA 1
ATOM 2256 C C . LEU A 1 293 ? 4.563 -7.302 19.042 1.00 97.69 293 LEU A C 1
ATOM 2258 O O . LEU A 1 293 ? 3.583 -7.994 19.306 1.00 97.69 293 LEU A O 1
ATOM 2262 N N . PHE A 1 294 ? 4.635 -6.543 17.944 1.00 97.88 294 PHE A N 1
ATOM 2263 C CA . PHE A 1 294 ? 3.595 -6.540 16.911 1.00 97.88 294 PHE A CA 1
ATOM 2264 C C . PHE A 1 294 ? 3.341 -7.957 16.367 1.00 97.88 294 PHE A C 1
ATOM 2266 O O . PHE A 1 294 ? 2.205 -8.437 16.384 1.00 97.88 294 PHE A O 1
ATOM 2273 N N . ALA A 1 295 ? 4.399 -8.664 15.948 1.00 97.38 295 ALA A N 1
ATOM 2274 C CA . ALA A 1 295 ? 4.287 -10.025 15.424 1.00 97.38 295 ALA A CA 1
ATOM 2275 C C . ALA A 1 295 ? 3.697 -10.994 16.462 1.00 97.38 295 ALA A C 1
ATOM 2277 O O . ALA A 1 295 ? 2.819 -11.791 16.131 1.00 97.38 295 ALA A O 1
ATOM 2278 N N . MET A 1 296 ? 4.131 -10.905 17.724 1.00 97.12 296 MET A N 1
ATOM 2279 C CA . MET A 1 296 ? 3.575 -11.712 18.814 1.00 97.12 296 MET A CA 1
ATOM 2280 C C . MET A 1 296 ? 2.085 -11.431 19.031 1.00 97.12 296 MET A C 1
ATOM 2282 O O . MET A 1 296 ? 1.311 -12.383 19.075 1.00 97.12 296 MET A O 1
ATOM 2286 N N . ARG A 1 297 ? 1.675 -10.156 19.106 1.00 97.00 297 ARG A N 1
ATOM 2287 C CA . ARG A 1 297 ? 0.268 -9.757 19.284 1.00 97.00 297 ARG A CA 1
ATOM 2288 C C . ARG A 1 297 ? -0.616 -10.309 18.167 1.00 97.00 297 ARG A C 1
ATOM 2290 O O . ARG A 1 297 ? -1.641 -10.930 18.442 1.00 97.00 297 ARG A O 1
ATOM 2297 N N . MET A 1 298 ? -0.187 -10.151 16.917 1.00 96.31 298 MET A N 1
ATOM 2298 C CA . MET A 1 298 ? -0.920 -10.678 15.767 1.00 96.31 298 MET A CA 1
ATOM 2299 C C . MET A 1 298 ? -1.060 -12.209 15.819 1.00 96.31 298 MET A C 1
ATOM 2301 O O . MET A 1 298 ? -2.129 -12.743 15.527 1.00 96.31 298 MET A O 1
ATOM 2305 N N . LEU A 1 299 ? -0.004 -12.935 16.205 1.00 95.19 299 LEU A N 1
ATOM 2306 C CA . LEU A 1 299 ? -0.033 -14.400 16.326 1.00 95.19 299 LEU A CA 1
ATOM 2307 C C . LEU A 1 299 ? -0.873 -14.900 17.507 1.00 95.19 299 LEU A C 1
ATOM 2309 O O . LEU A 1 299 ? -1.393 -16.011 17.446 1.00 95.19 299 LEU A O 1
ATOM 2313 N N . THR A 1 300 ? -1.045 -14.087 18.551 1.00 94.50 300 THR A N 1
ATOM 2314 C CA . THR A 1 300 ? -2.009 -14.338 19.635 1.00 94.50 300 THR A CA 1
ATOM 2315 C C . THR A 1 300 ? -3.427 -13.883 19.284 1.00 94.50 300 THR A C 1
ATOM 2317 O O . THR A 1 300 ? -4.265 -13.770 20.171 1.00 94.50 300 THR A O 1
ATOM 2320 N N . GLN A 1 301 ? -3.697 -13.624 18.000 1.00 93.12 301 GLN A N 1
ATOM 2321 C CA . GLN A 1 301 ? -4.995 -13.207 17.465 1.00 93.12 301 GLN A CA 1
ATOM 2322 C C . GLN A 1 301 ? -5.501 -11.865 18.007 1.00 93.12 301 GLN A C 1
ATOM 2324 O O . GLN A 1 301 ? -6.701 -11.599 17.964 1.00 93.12 301 GLN A O 1
ATOM 2329 N N . ALA A 1 302 ? -4.602 -10.990 18.471 1.00 95.69 302 ALA A N 1
ATOM 2330 C CA . ALA A 1 302 ? -4.979 -9.606 18.711 1.00 95.69 302 ALA A CA 1
ATOM 2331 C C . ALA A 1 302 ? -5.380 -8.964 17.369 1.00 95.69 302 ALA A C 1
ATOM 2333 O O . ALA A 1 302 ? -4.660 -9.149 16.378 1.00 95.69 302 ALA A O 1
ATOM 2334 N N . PRO A 1 303 ? -6.492 -8.213 17.314 1.00 96.19 303 PRO A N 1
ATOM 2335 C CA . PRO A 1 303 ? -6.871 -7.504 16.103 1.00 96.19 303 PRO A CA 1
ATOM 2336 C C . PRO A 1 303 ? -5.817 -6.488 15.674 1.00 96.19 303 PRO A C 1
ATOM 2338 O O . PRO A 1 303 ? -5.114 -5.918 16.508 1.00 96.19 303 PRO A O 1
ATOM 2341 N N . PHE A 1 304 ? -5.717 -6.233 14.374 1.00 97.50 304 PHE A N 1
ATOM 2342 C CA . PHE A 1 304 ? -4.685 -5.388 13.780 1.00 97.50 304 PHE A CA 1
ATOM 2343 C C . PHE A 1 304 ? -4.617 -3.992 14.408 1.00 97.50 304 PHE A C 1
ATOM 2345 O O . PHE A 1 304 ? -3.522 -3.505 14.700 1.00 97.50 304 PHE A O 1
ATOM 2352 N N . GLY A 1 305 ? -5.776 -3.380 14.683 1.00 96.19 305 GLY A N 1
ATOM 2353 C CA . GLY A 1 305 ? -5.848 -2.073 15.340 1.00 96.19 305 GLY A CA 1
ATOM 2354 C C . GLY A 1 305 ? -5.210 -2.062 16.735 1.00 96.19 305 GLY A C 1
ATOM 2355 O O . GLY A 1 305 ? -4.558 -1.085 17.098 1.00 96.19 305 GLY A O 1
ATOM 2356 N N . VAL A 1 306 ? -5.338 -3.170 17.473 1.00 95.75 306 VAL A N 1
ATOM 2357 C CA . VAL A 1 306 ? -4.736 -3.391 18.801 1.00 95.75 306 VAL A CA 1
ATOM 2358 C C . VAL A 1 306 ? -3.255 -3.739 18.677 1.00 95.75 306 VAL A C 1
ATOM 2360 O O . VAL A 1 306 ? -2.404 -3.240 19.412 1.00 95.75 306 VAL A O 1
ATOM 2363 N N . ALA A 1 307 ? -2.920 -4.617 17.734 1.00 97.06 307 ALA A N 1
ATOM 2364 C CA . ALA A 1 307 ? -1.570 -5.132 17.575 1.00 97.06 307 ALA A CA 1
ATOM 2365 C C . ALA A 1 307 ? -0.566 -4.031 17.214 1.00 97.06 307 ALA A C 1
ATOM 2367 O O . ALA A 1 307 ? 0.581 -4.086 17.655 1.00 97.06 307 ALA A O 1
ATOM 2368 N N . ALA A 1 308 ? -0.997 -3.035 16.436 1.00 96.12 308 ALA A N 1
ATOM 2369 C CA . ALA A 1 308 ? -0.146 -1.976 15.900 1.00 96.12 308 ALA A CA 1
ATOM 2370 C C . ALA A 1 308 ? -0.009 -0.729 16.796 1.00 96.12 308 ALA A C 1
ATOM 2372 O O . ALA A 1 308 ? 0.778 0.160 16.459 1.00 96.12 308 ALA A O 1
ATOM 2373 N N . ARG A 1 309 ? -0.739 -0.636 17.917 1.00 93.56 309 ARG A N 1
ATOM 2374 C CA . ARG A 1 309 ? -0.762 0.551 18.790 1.00 93.56 309 ARG A CA 1
ATOM 2375 C C . ARG A 1 309 ? -0.495 0.242 20.253 1.00 93.56 309 ARG A C 1
ATOM 2377 O O . ARG A 1 309 ? -0.860 -0.813 20.758 1.00 93.56 309 ARG A O 1
ATOM 2384 N N . LEU A 1 310 ? 0.113 1.210 20.938 1.00 92.12 310 LEU A N 1
ATOM 2385 C CA . LEU A 1 310 ? 0.237 1.178 22.390 1.00 92.12 310 LEU A CA 1
ATOM 2386 C C . LEU A 1 310 ? -1.153 1.274 23.034 1.00 92.12 310 LEU A C 1
ATOM 2388 O O . LEU A 1 310 ? -2.011 2.041 22.588 1.00 92.12 310 LEU A O 1
ATOM 2392 N N . ASP A 1 311 ? -1.356 0.497 24.096 1.00 86.44 311 ASP A N 1
ATOM 2393 C CA . ASP A 1 311 ? -2.670 0.346 24.733 1.00 86.44 311 ASP A CA 1
ATOM 2394 C C . ASP A 1 311 ? -3.062 1.604 25.521 1.00 86.44 311 ASP A C 1
ATOM 2396 O O . ASP A 1 311 ? -4.206 2.056 25.471 1.00 86.44 311 ASP A O 1
ATOM 2400 N N . ALA A 1 312 ? -2.085 2.196 26.212 1.00 86.12 312 ALA A N 1
ATOM 2401 C CA . ALA A 1 312 ? -2.250 3.372 27.054 1.00 86.12 312 ALA A CA 1
ATOM 2402 C C . ALA A 1 312 ? -1.630 4.626 26.422 1.00 86.12 312 ALA A C 1
ATOM 2404 O O . ALA A 1 312 ? -0.670 4.555 25.657 1.00 86.12 312 ALA A O 1
ATOM 2405 N N . GLY A 1 313 ? -2.157 5.787 26.813 1.00 88.31 313 GLY A N 1
ATOM 2406 C CA . GLY A 1 313 ? -1.677 7.098 26.380 1.00 88.31 313 GLY A CA 1
ATOM 2407 C C . GLY A 1 313 ? -2.731 7.901 25.612 1.00 88.31 313 GLY A C 1
ATOM 2408 O O . GLY A 1 313 ? -3.807 7.376 25.295 1.00 88.31 313 GLY A O 1
ATOM 2409 N N . PRO A 1 314 ? -2.443 9.185 25.336 1.00 92.44 314 PRO A N 1
ATOM 2410 C CA . PRO A 1 314 ? -3.311 10.027 24.520 1.00 92.44 314 PRO A CA 1
ATOM 2411 C C . PRO A 1 314 ? -3.375 9.518 23.075 1.00 92.44 314 PRO A C 1
ATOM 2413 O O . PRO A 1 314 ? -2.545 8.712 22.651 1.00 92.44 314 PRO A O 1
ATOM 2416 N N . ALA A 1 315 ? -4.356 9.999 22.315 1.00 94.25 315 ALA A N 1
ATOM 2417 C CA . ALA A 1 315 ? -4.390 9.827 20.870 1.00 94.25 315 ALA A CA 1
ATOM 2418 C C . ALA A 1 315 ? -3.086 10.350 20.249 1.00 94.25 315 ALA A C 1
ATOM 2420 O O . ALA A 1 315 ? -2.580 11.411 20.625 1.00 94.25 315 ALA A O 1
ATOM 2421 N N . TRP A 1 316 ? -2.529 9.594 19.308 1.00 94.62 316 TRP A N 1
ATOM 2422 C CA . TRP A 1 316 ? -1.214 9.857 18.747 1.00 94.62 316 TRP A CA 1
ATOM 2423 C C . TRP A 1 316 ? -1.175 9.687 17.226 1.00 94.62 316 TRP A C 1
ATOM 2425 O O . TRP A 1 316 ? -2.184 9.674 16.526 1.00 94.62 316 TRP A O 1
ATOM 2435 N N . LYS A 1 317 ? 0.039 9.631 16.683 1.00 96.12 317 LYS A N 1
ATOM 2436 C CA . LYS A 1 317 ? 0.354 9.789 15.261 1.00 96.12 317 LYS A CA 1
ATOM 2437 C C . LYS A 1 317 ? 0.191 8.503 14.439 1.00 96.12 317 LYS A C 1
ATOM 2439 O O . LYS A 1 317 ? 0.323 8.563 13.221 1.00 96.12 317 LYS A O 1
ATOM 2444 N N . ILE A 1 318 ? -0.093 7.358 15.067 1.00 97.62 318 ILE A N 1
ATOM 2445 C CA . ILE A 1 318 ? -0.158 6.055 14.387 1.00 97.62 318 ILE A CA 1
ATOM 2446 C C . ILE A 1 318 ? -1.546 5.825 13.783 1.00 97.62 318 ILE A C 1
ATOM 2448 O O . ILE A 1 318 ? -2.524 5.595 14.500 1.00 97.62 318 ILE A O 1
ATOM 2452 N N . ALA A 1 319 ? -1.629 5.855 12.456 1.00 98.06 319 ALA A N 1
ATOM 2453 C CA . ALA A 1 319 ? -2.847 5.566 11.710 1.00 98.06 319 ALA A CA 1
ATOM 2454 C C . ALA A 1 319 ? -2.974 4.078 11.379 1.00 98.06 319 ALA A C 1
ATOM 2456 O O . ALA A 1 319 ? -1.986 3.413 11.067 1.00 98.06 319 ALA A O 1
ATOM 2457 N N . ILE A 1 320 ? -4.218 3.603 11.401 1.00 98.62 320 ILE A N 1
ATOM 2458 C CA . ILE A 1 320 ? -4.627 2.272 10.954 1.00 98.62 320 ILE A CA 1
ATOM 2459 C C . ILE A 1 320 ? -5.531 2.439 9.735 1.00 98.62 320 ILE A C 1
ATOM 2461 O O . ILE A 1 320 ? -6.648 2.941 9.849 1.00 98.62 320 ILE A O 1
ATOM 2465 N N . PHE A 1 321 ? -5.053 2.018 8.569 1.00 98.75 321 PHE A N 1
ATOM 2466 C CA . PHE A 1 321 ? -5.872 1.885 7.368 1.00 98.75 321 PHE A CA 1
ATOM 2467 C C . PHE A 1 321 ? -6.210 0.416 7.144 1.00 98.75 321 PHE A C 1
ATOM 2469 O O . PHE A 1 321 ? -5.348 -0.449 7.300 1.00 98.75 321 PHE A O 1
ATOM 2476 N N . GLY A 1 322 ? -7.452 0.137 6.769 1.00 98.44 322 GLY A N 1
ATOM 2477 C CA . GLY A 1 322 ? -8.012 -1.208 6.758 1.00 98.44 322 GLY A CA 1
ATOM 2478 C C . GLY A 1 322 ? -8.982 -1.443 7.911 1.00 98.44 322 GLY A C 1
ATOM 2479 O O . GLY A 1 322 ? -9.344 -0.533 8.660 1.00 98.44 322 GLY A O 1
ATOM 2480 N N . ASP A 1 323 ? -9.399 -2.694 8.027 1.00 98.44 323 ASP A N 1
ATOM 2481 C CA . ASP A 1 323 ? -10.283 -3.175 9.080 1.00 98.44 323 ASP A CA 1
ATOM 2482 C C . ASP A 1 323 ? -9.499 -3.366 10.400 1.00 98.44 323 ASP A C 1
ATOM 2484 O O . ASP A 1 323 ? -8.566 -4.180 10.438 1.00 98.44 323 ASP A O 1
ATOM 2488 N N . PRO A 1 324 ? -9.836 -2.646 11.489 1.00 98.12 324 PRO A N 1
ATOM 2489 C CA . PRO A 1 324 ? -9.147 -2.783 12.772 1.00 98.12 324 PRO A CA 1
ATOM 2490 C C . PRO A 1 324 ? -9.361 -4.161 13.415 1.00 98.12 324 PRO A C 1
ATOM 2492 O O . PRO A 1 324 ? -8.522 -4.571 14.219 1.00 98.12 324 PRO A O 1
ATOM 2495 N N . LEU A 1 325 ? -10.431 -4.880 13.043 1.00 97.38 325 LEU A N 1
ATOM 2496 C CA . LEU A 1 325 ? -10.783 -6.212 13.544 1.00 97.38 325 LEU A CA 1
ATOM 2497 C C . LEU A 1 325 ? -10.090 -7.356 12.790 1.00 97.38 325 LEU A C 1
ATOM 2499 O O . LEU A 1 325 ? -10.322 -8.533 13.082 1.00 97.38 325 LEU A O 1
ATOM 2503 N N . TYR A 1 326 ? -9.250 -7.044 11.802 1.00 97.44 326 TYR A N 1
ATOM 2504 C CA . TYR A 1 326 ? -8.479 -8.059 11.101 1.00 97.44 326 TYR A CA 1
ATOM 2505 C C . TYR A 1 326 ? -7.582 -8.844 12.074 1.00 97.44 326 TYR A C 1
ATOM 2507 O O . TYR A 1 326 ? -6.795 -8.255 12.811 1.00 97.44 326 TYR A O 1
ATOM 2515 N N . THR A 1 327 ? -7.668 -10.174 12.059 1.00 94.50 327 THR A N 1
ATOM 2516 C CA . THR A 1 327 ? -6.878 -11.078 12.911 1.00 94.50 327 THR A CA 1
ATOM 2517 C C . THR A 1 327 ? -6.274 -12.201 12.079 1.00 94.50 327 THR A C 1
ATOM 2519 O O . THR A 1 327 ? -6.827 -12.605 11.051 1.00 94.50 327 THR A O 1
ATOM 2522 N N . TYR A 1 328 ? -5.149 -12.756 12.541 1.00 88.75 328 TYR A N 1
ATOM 2523 C CA . TYR A 1 328 ? -4.705 -14.043 12.019 1.00 88.75 328 TYR A CA 1
ATOM 2524 C C . TYR A 1 328 ? -5.584 -15.169 12.554 1.00 88.75 328 TYR A C 1
ATOM 2526 O O . TYR A 1 328 ? -5.853 -15.295 13.749 1.00 88.75 328 TYR A O 1
ATOM 2534 N N . GLY A 1 329 ? -5.976 -16.039 11.641 1.00 81.88 329 GLY A N 1
ATOM 2535 C CA . GLY A 1 329 ? -6.763 -17.223 11.904 1.00 81.88 329 GLY A CA 1
ATOM 2536 C C . GLY A 1 329 ? -6.364 -18.370 10.991 1.00 81.88 329 GLY A C 1
ATOM 2537 O O . GLY A 1 329 ? -5.320 -18.369 10.324 1.00 81.88 329 GLY A O 1
ATOM 2538 N N . LEU A 1 330 ? -7.206 -19.395 11.001 1.00 76.88 330 LEU A N 1
ATOM 2539 C CA . LEU A 1 330 ? -7.132 -20.484 10.041 1.00 76.88 330 LEU A CA 1
ATOM 2540 C C . LEU A 1 330 ? -7.603 -19.979 8.680 1.00 76.88 330 LEU A C 1
ATOM 2542 O O . LEU A 1 330 ? -8.517 -19.159 8.607 1.00 76.88 330 LEU A O 1
ATOM 2546 N N . ALA A 1 331 ? -6.979 -20.479 7.612 1.00 77.44 331 ALA A N 1
ATOM 2547 C CA . ALA A 1 331 ? -7.469 -20.234 6.265 1.00 77.44 331 ALA A CA 1
ATOM 2548 C C . ALA A 1 331 ? -8.944 -20.646 6.186 1.00 77.44 331 ALA A C 1
ATOM 2550 O O . ALA A 1 331 ? -9.306 -21.740 6.626 1.00 77.44 331 ALA A O 1
ATOM 2551 N N . GLN A 1 332 ? -9.780 -19.758 5.652 1.00 77.69 332 GLN A N 1
ATOM 2552 C CA . GLN A 1 332 ? -11.189 -20.061 5.446 1.00 77.69 332 GLN A CA 1
ATOM 2553 C C . GLN A 1 332 ? -11.309 -21.226 4.461 1.00 77.69 332 GLN A C 1
ATOM 2555 O O . GLN A 1 332 ? -10.559 -21.308 3.484 1.00 77.69 332 GLN A O 1
ATOM 2560 N N . THR A 1 333 ? -12.242 -22.142 4.725 1.00 80.25 333 THR A N 1
ATOM 2561 C CA . THR A 1 333 ? -12.523 -23.223 3.775 1.00 80.25 333 THR A CA 1
ATOM 2562 C C . THR A 1 333 ? -13.203 -22.605 2.564 1.00 80.25 333 THR A C 1
ATOM 2564 O O . THR A 1 333 ? -14.215 -21.919 2.700 1.00 80.25 333 THR A O 1
ATOM 2567 N N . ARG A 1 334 ? -12.622 -22.803 1.380 1.00 79.94 334 ARG A N 1
ATOM 2568 C CA . ARG A 1 334 ? -13.224 -22.326 0.138 1.00 79.94 334 ARG A CA 1
ATOM 2569 C C . ARG A 1 334 ? -14.524 -23.095 -0.092 1.00 79.94 334 ARG A C 1
ATOM 2571 O O . ARG A 1 334 ? -14.515 -24.318 -0.024 1.00 79.94 334 ARG A O 1
ATOM 2578 N N . ALA A 1 335 ? -15.616 -22.381 -0.347 1.00 80.31 335 ALA A N 1
ATOM 2579 C CA . ALA A 1 335 ? -16.841 -23.012 -0.815 1.00 80.31 335 ALA A CA 1
ATOM 2580 C C . ALA A 1 335 ? -16.611 -23.562 -2.230 1.00 80.31 335 ALA A C 1
ATOM 2582 O O . ALA A 1 335 ? -16.083 -22.843 -3.084 1.00 80.31 335 ALA A O 1
ATOM 2583 N N . ASP A 1 336 ? -16.983 -24.822 -2.456 1.00 76.75 336 ASP A N 1
ATOM 2584 C CA . ASP A 1 336 ? -16.893 -25.453 -3.778 1.00 76.75 336 ASP A CA 1
ATOM 2585 C C . ASP A 1 336 ? -17.938 -24.868 -4.741 1.00 76.75 336 ASP A C 1
ATOM 2587 O O . ASP A 1 336 ? -17.652 -24.659 -5.920 1.00 76.75 336 ASP A O 1
ATOM 2591 N N . ASP A 1 337 ? -19.113 -24.517 -4.214 1.00 76.62 337 ASP A N 1
ATOM 2592 C CA . ASP A 1 337 ? -20.198 -23.908 -4.974 1.00 76.62 337 ASP A CA 1
ATOM 2593 C C . ASP A 1 337 ? -20.144 -22.380 -4.866 1.00 76.62 337 ASP A C 1
ATOM 2595 O O . ASP A 1 337 ? -20.278 -21.796 -3.785 1.00 76.62 337 ASP A O 1
ATOM 2599 N N . ALA A 1 338 ? -19.974 -21.710 -6.006 1.00 69.19 338 ALA A N 1
ATOM 2600 C CA . ALA A 1 338 ? -20.189 -20.272 -6.087 1.00 69.19 338 ALA A CA 1
ATOM 2601 C C . ALA A 1 338 ? -21.700 -19.980 -6.044 1.00 69.19 338 ALA A C 1
ATOM 2603 O O . ALA A 1 338 ? -22.470 -20.670 -6.721 1.00 69.19 338 ALA A O 1
ATOM 2604 N N . PRO A 1 339 ? -22.156 -18.955 -5.298 1.00 75.38 339 PRO A N 1
ATOM 2605 C CA . PRO A 1 339 ? -23.550 -18.545 -5.375 1.00 75.38 339 PRO A CA 1
ATOM 2606 C C . PRO A 1 339 ? -23.874 -18.136 -6.821 1.00 75.38 339 PRO A C 1
ATOM 2608 O O . PRO A 1 339 ? -23.050 -17.473 -7.459 1.00 75.38 339 PRO A O 1
ATOM 2611 N N . PRO A 1 340 ? -25.049 -18.510 -7.358 1.00 78.06 340 PRO A N 1
ATOM 2612 C CA . PRO A 1 340 ? -25.423 -18.120 -8.707 1.00 78.06 340 PRO A CA 1
ATOM 2613 C C . PRO A 1 340 ? -25.512 -16.595 -8.777 1.00 78.06 340 PRO A C 1
ATOM 2615 O O . PRO A 1 340 ? -26.330 -15.973 -8.097 1.00 78.06 340 PRO A O 1
ATOM 2618 N N . LEU A 1 341 ? -24.660 -15.991 -9.600 1.00 83.75 341 LEU A N 1
ATOM 2619 C CA . LEU A 1 341 ? -24.739 -14.573 -9.918 1.00 83.75 341 LEU A CA 1
ATOM 2620 C C . LEU A 1 341 ? -25.652 -14.420 -11.135 1.00 83.75 341 LEU A C 1
ATOM 2622 O O . LEU A 1 341 ? -25.315 -14.868 -12.231 1.00 83.75 341 LEU A O 1
ATOM 2626 N N . ALA A 1 342 ? -26.829 -13.827 -10.928 1.00 87.62 342 ALA A N 1
ATOM 2627 C CA . ALA A 1 342 ? -27.730 -13.495 -12.025 1.00 87.62 342 ALA A CA 1
ATOM 2628 C C . ALA A 1 342 ? -27.021 -12.562 -13.018 1.00 87.62 342 ALA A C 1
ATOM 2630 O O . ALA A 1 342 ? -26.271 -11.676 -12.609 1.00 87.62 342 ALA A O 1
ATOM 2631 N N . ASP A 1 343 ? -27.252 -12.787 -14.312 1.00 87.94 343 ASP A N 1
ATOM 2632 C CA . ASP A 1 343 ? -26.696 -11.985 -15.408 1.00 87.94 343 ASP A CA 1
ATOM 2633 C C . ASP A 1 343 ? -25.153 -11.909 -15.444 1.00 87.94 343 ASP A C 1
ATOM 2635 O O . ASP A 1 343 ? -24.581 -10.978 -16.012 1.00 87.94 343 ASP A O 1
ATOM 2639 N N . ALA A 1 344 ? -24.464 -12.901 -14.866 1.00 88.19 344 ALA A N 1
ATOM 2640 C CA . ALA A 1 344 ? -23.010 -13.025 -14.917 1.00 88.19 344 ALA A CA 1
ATOM 2641 C C . ALA A 1 344 ? -22.560 -14.156 -15.855 1.00 88.19 344 ALA A C 1
ATOM 2643 O O . ALA A 1 344 ? -23.236 -15.173 -16.009 1.00 88.19 344 ALA A O 1
ATOM 2644 N N . THR A 1 345 ? -21.380 -13.993 -16.455 1.00 87.00 345 THR A N 1
ATOM 2645 C CA . THR A 1 345 ? -20.712 -15.029 -17.255 1.00 87.00 345 THR A CA 1
ATOM 2646 C C . THR A 1 345 ? -19.419 -15.448 -16.553 1.00 87.00 345 THR A C 1
ATOM 2648 O O . THR A 1 345 ? -18.649 -14.566 -16.156 1.00 87.00 345 THR A O 1
ATOM 2651 N N . PRO A 1 346 ? -19.166 -16.758 -16.376 1.00 88.06 346 PRO A N 1
ATOM 2652 C CA . PRO A 1 346 ? -17.871 -17.257 -15.926 1.00 88.06 346 PRO A CA 1
ATOM 2653 C C . PRO A 1 346 ? -16.727 -16.702 -16.783 1.00 88.06 346 PRO A C 1
ATOM 2655 O O . PRO A 1 346 ? -16.849 -16.571 -17.996 1.00 88.06 346 PRO A O 1
ATOM 2658 N N . LEU A 1 347 ? -15.605 -16.343 -16.159 1.00 88.75 347 LEU A N 1
ATOM 2659 C CA . LEU A 1 347 ? -14.469 -15.751 -16.881 1.00 88.75 347 LEU A CA 1
ATOM 2660 C C . LEU A 1 347 ? -13.757 -16.753 -17.798 1.00 88.75 347 LEU A C 1
ATOM 2662 O O . LEU A 1 347 ? -13.094 -16.362 -18.752 1.00 88.75 347 LEU A O 1
ATOM 2666 N N . ASP A 1 348 ? -13.833 -18.038 -17.479 1.00 89.88 348 ASP A N 1
ATOM 2667 C CA . ASP A 1 348 ? -13.263 -19.126 -18.265 1.00 89.88 348 ASP A CA 1
ATOM 2668 C C . ASP A 1 348 ? -14.108 -19.483 -19.497 1.00 89.88 348 ASP A C 1
ATOM 2670 O O . ASP A 1 348 ? -13.555 -19.981 -20.486 1.00 89.88 348 ASP A O 1
ATOM 2674 N N . ASP A 1 349 ? -15.400 -19.148 -19.491 1.00 90.62 349 ASP A N 1
ATOM 2675 C CA . ASP A 1 349 ? -16.264 -19.280 -20.661 1.00 90.62 349 ASP A CA 1
ATOM 2676 C C . ASP A 1 349 ? -15.770 -18.365 -21.791 1.00 90.62 349 ASP A C 1
ATOM 2678 O O . ASP A 1 349 ? -15.605 -17.154 -21.640 1.00 90.62 349 ASP A O 1
ATOM 2682 N N . GLY A 1 350 ? -15.516 -18.942 -22.966 1.00 89.31 350 GLY A N 1
ATOM 2683 C CA . GLY A 1 350 ? -15.046 -18.183 -24.129 1.00 89.31 350 GLY A CA 1
ATOM 2684 C C . GLY A 1 350 ? -13.544 -17.857 -24.128 1.00 89.31 350 GLY A C 1
ATOM 2685 O O . GLY A 1 350 ? -13.047 -17.215 -25.059 1.00 89.31 350 GLY A O 1
ATOM 2686 N N . LEU A 1 351 ? -12.783 -18.279 -23.106 1.00 94.69 351 LEU A N 1
ATOM 2687 C CA . LEU A 1 351 ? -11.359 -17.942 -22.997 1.00 94.69 351 LEU A CA 1
ATOM 2688 C C . LEU A 1 351 ? -10.552 -18.464 -24.195 1.00 94.69 351 LEU A C 1
ATOM 2690 O O . LEU A 1 351 ? -9.661 -17.780 -24.700 1.00 94.69 351 LEU A O 1
ATOM 2694 N N . ARG A 1 352 ? -10.866 -19.662 -24.697 1.00 93.69 352 ARG A N 1
ATOM 2695 C CA . ARG A 1 352 ? -10.168 -20.237 -25.855 1.00 93.69 352 ARG A CA 1
ATOM 2696 C C . ARG A 1 352 ? -10.370 -19.387 -27.109 1.00 93.69 352 ARG A C 1
ATOM 2698 O O . ARG A 1 352 ? -9.421 -19.175 -27.867 1.00 93.69 352 ARG A O 1
ATOM 2705 N N . GLU A 1 353 ? -11.580 -18.895 -27.325 1.00 94.00 353 GLU A N 1
ATOM 2706 C CA . GLU A 1 353 ? -11.952 -18.028 -28.438 1.00 94.00 353 GLU A CA 1
ATOM 2707 C C . GLU A 1 353 ? -11.218 -16.684 -28.348 1.00 94.00 353 GLU A C 1
ATOM 2709 O O . GLU A 1 353 ? -10.702 -16.203 -29.357 1.00 94.00 353 GLU A O 1
ATOM 2714 N N . LEU A 1 354 ? -11.081 -16.114 -27.144 1.00 94.25 354 LEU A N 1
ATOM 2715 C CA . LEU A 1 354 ? -10.296 -14.894 -26.925 1.00 94.25 354 LEU A CA 1
ATOM 2716 C C . LEU A 1 354 ? -8.811 -15.089 -27.271 1.00 94.25 354 LEU A C 1
ATOM 2718 O O . LEU A 1 354 ? -8.218 -14.237 -27.935 1.00 94.25 354 LEU A O 1
ATOM 2722 N N . LEU A 1 355 ? -8.218 -16.212 -26.849 1.00 92.81 355 LEU A N 1
ATOM 2723 C CA . LEU A 1 355 ? -6.787 -16.498 -27.024 1.00 92.81 355 LEU A CA 1
ATOM 2724 C C . LEU A 1 355 ? -6.414 -16.930 -28.452 1.00 92.81 355 LEU A C 1
ATOM 2726 O O . LEU A 1 355 ? -5.286 -16.720 -28.893 1.00 92.81 355 LEU A O 1
ATOM 2730 N N . THR A 1 356 ? -7.341 -17.545 -29.186 1.00 87.56 356 THR A N 1
ATOM 2731 C CA . THR A 1 356 ? -7.109 -17.968 -30.581 1.00 87.56 356 THR A CA 1
ATOM 2732 C C . THR A 1 356 ? -7.586 -16.938 -31.601 1.00 87.56 356 THR A C 1
ATOM 2734 O O . THR A 1 356 ? -7.087 -16.914 -32.725 1.00 87.56 356 THR A O 1
ATOM 2737 N N . GLY A 1 357 ? -8.520 -16.072 -31.211 1.00 83.19 357 GLY A N 1
ATOM 2738 C CA . GLY A 1 357 ? -9.081 -15.028 -32.053 1.00 83.19 357 GLY A CA 1
ATOM 2739 C C . GLY A 1 357 ? -8.274 -13.728 -32.065 1.00 83.19 357 GLY A C 1
ATOM 2740 O O . GLY A 1 357 ? -7.074 -13.673 -31.791 1.00 83.19 357 GLY A O 1
ATOM 2741 N N . VAL A 1 358 ? -8.975 -12.646 -32.411 1.00 84.56 358 VAL A N 1
ATOM 2742 C CA . VAL A 1 358 ? -8.420 -11.284 -32.528 1.00 84.56 358 VAL A CA 1
ATOM 2743 C C . VAL A 1 358 ? -8.442 -10.499 -31.209 1.00 84.56 358 VAL A C 1
ATOM 2745 O O . VAL A 1 358 ? -7.856 -9.424 -31.126 1.00 84.56 358 VAL A O 1
ATOM 2748 N N . GLN A 1 359 ? -9.088 -11.027 -30.165 1.00 94.44 359 GLN A N 1
ATOM 2749 C CA . GLN A 1 359 ? -9.286 -10.355 -28.872 1.00 94.44 359 GLN A CA 1
ATOM 2750 C C . GLN A 1 359 ? -8.215 -10.736 -27.833 1.00 94.44 359 GLN A C 1
ATOM 2752 O O . GLN A 1 359 ? -8.500 -10.891 -26.647 1.00 94.44 359 GLN A O 1
ATOM 2757 N N . LEU A 1 360 ? -6.961 -10.864 -28.276 1.00 96.19 360 LEU A N 1
ATOM 2758 C CA . LEU A 1 360 ? -5.844 -11.337 -27.450 1.00 96.19 360 LEU A CA 1
ATOM 2759 C C . LEU A 1 360 ? -5.629 -10.524 -26.168 1.00 96.19 360 LEU A C 1
ATOM 2761 O O . LEU A 1 360 ? -5.351 -11.110 -25.128 1.00 96.19 360 LEU A O 1
ATOM 2765 N N . ALA A 1 361 ? -5.780 -9.196 -26.223 1.00 97.31 361 ALA A N 1
ATOM 2766 C CA . ALA A 1 361 ? -5.630 -8.339 -25.044 1.00 97.31 361 ALA A CA 1
ATOM 2767 C C . ALA A 1 361 ? -6.645 -8.716 -23.949 1.00 97.31 361 ALA A C 1
ATOM 2769 O O . ALA A 1 361 ? -6.27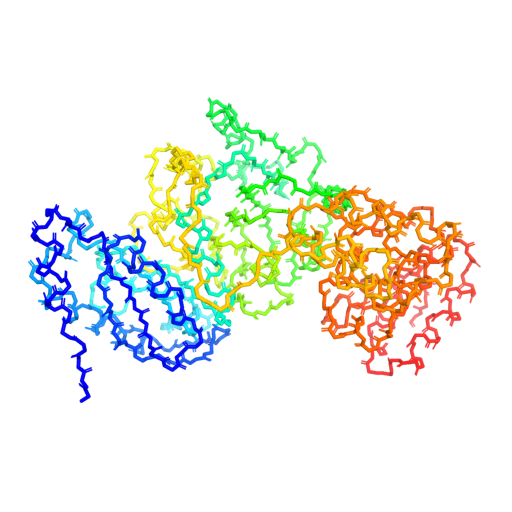4 -8.930 -22.798 1.00 97.31 361 ALA A O 1
ATOM 2770 N N . GLN A 1 362 ? -7.911 -8.915 -24.330 1.00 96.94 362 GLN A N 1
ATOM 2771 C CA . GLN A 1 362 ? -8.945 -9.389 -23.411 1.00 96.94 362 GLN A CA 1
ATOM 2772 C C . GLN A 1 362 ? -8.639 -10.806 -22.904 1.00 96.94 362 GLN A C 1
ATOM 2774 O O . GLN A 1 362 ? -8.871 -11.097 -21.733 1.00 96.94 362 GLN A O 1
ATOM 2779 N N . GLY A 1 363 ? -8.076 -11.677 -23.747 1.00 97.38 363 GLY A N 1
ATOM 2780 C CA . GLY A 1 363 ? -7.611 -13.004 -23.338 1.00 97.38 363 GLY A CA 1
ATOM 2781 C C . GLY A 1 363 ? -6.514 -12.956 -22.266 1.00 97.38 363 GLY A C 1
ATOM 2782 O O . GLY A 1 363 ? -6.630 -13.642 -21.252 1.00 97.38 363 GLY A O 1
ATOM 2783 N N . LEU A 1 364 ? -5.490 -12.108 -22.435 1.00 97.94 364 LEU A N 1
ATOM 2784 C CA . LEU A 1 364 ? -4.430 -11.902 -21.435 1.00 97.94 364 LEU A CA 1
ATOM 2785 C C . LEU A 1 364 ? -4.985 -11.340 -20.124 1.00 97.94 364 LEU A C 1
ATOM 2787 O O . LEU A 1 364 ? -4.673 -11.866 -19.054 1.00 97.94 364 LEU A O 1
ATOM 2791 N N . ARG A 1 365 ? -5.867 -10.337 -20.204 1.00 96.88 365 ARG A N 1
ATOM 2792 C CA . ARG A 1 365 ? -6.564 -9.792 -19.033 1.00 96.88 365 ARG A CA 1
ATOM 2793 C C . ARG A 1 365 ? -7.348 -10.872 -18.290 1.00 96.88 365 ARG A C 1
ATOM 2795 O O . ARG A 1 365 ? -7.281 -10.963 -17.068 1.00 96.88 365 ARG A O 1
ATOM 2802 N N . THR A 1 366 ? -8.066 -11.714 -19.028 1.00 96.88 366 THR A N 1
ATOM 2803 C CA . THR A 1 366 ? -8.875 -12.803 -18.464 1.00 96.88 366 THR A CA 1
ATOM 2804 C C . THR A 1 366 ? -7.992 -13.846 -17.775 1.00 96.88 366 THR A C 1
ATOM 2806 O O . THR A 1 366 ? -8.295 -14.255 -16.657 1.00 96.88 366 THR A O 1
ATOM 2809 N N . LEU A 1 367 ? -6.849 -14.213 -18.370 1.00 97.44 367 LEU A N 1
ATOM 2810 C CA . LEU A 1 367 ? -5.851 -15.062 -17.709 1.00 97.44 367 LEU A CA 1
ATOM 2811 C C . LEU A 1 367 ? -5.348 -14.433 -16.401 1.00 97.44 367 LEU A C 1
ATOM 2813 O O . LEU A 1 367 ? -5.307 -15.115 -15.379 1.00 97.44 367 LEU A O 1
ATOM 2817 N N . ALA A 1 368 ? -5.027 -13.137 -16.400 1.00 94.94 368 ALA A N 1
ATOM 2818 C CA . ALA A 1 368 ? -4.587 -12.434 -15.196 1.00 94.94 368 ALA A CA 1
ATOM 2819 C C . ALA A 1 368 ? -5.669 -12.414 -14.097 1.00 94.94 368 ALA A C 1
ATOM 2821 O O . ALA A 1 368 ? -5.359 -12.651 -12.929 1.00 94.94 368 ALA A O 1
ATOM 2822 N N . MET A 1 369 ? -6.941 -12.194 -14.454 1.00 93.00 369 MET A N 1
ATOM 2823 C CA . MET A 1 369 ? -8.073 -12.234 -13.512 1.00 93.00 369 MET A CA 1
ATOM 2824 C C . MET A 1 369 ? -8.320 -13.634 -12.932 1.00 93.00 369 MET A C 1
ATOM 2826 O O . MET A 1 369 ? -8.724 -13.759 -11.780 1.00 93.00 369 MET A O 1
ATOM 2830 N N . LEU A 1 370 ? -8.025 -14.686 -13.699 1.00 93.06 370 LEU A N 1
ATOM 2831 C CA . LEU A 1 370 ? -8.057 -16.083 -13.254 1.00 93.06 370 LEU A CA 1
ATOM 2832 C C . LEU A 1 370 ? -6.809 -16.490 -12.443 1.00 93.06 370 LEU A C 1
ATOM 2834 O O . LEU A 1 370 ? -6.630 -17.673 -12.158 1.00 93.06 370 LEU A O 1
ATOM 2838 N N . ALA A 1 371 ? -5.938 -15.536 -12.089 1.00 91.62 371 ALA A N 1
ATOM 2839 C CA . ALA A 1 371 ? -4.649 -15.765 -11.430 1.00 91.62 371 ALA A CA 1
ATOM 2840 C C . ALA A 1 371 ? -3.696 -16.688 -12.223 1.00 91.62 371 ALA A C 1
ATOM 2842 O O . ALA A 1 371 ? -2.877 -17.404 -11.647 1.00 91.62 371 ALA A O 1
ATOM 2843 N N . ARG A 1 372 ? -3.782 -16.660 -13.560 1.00 96.06 372 ARG A N 1
ATOM 2844 C CA . ARG A 1 372 ? -2.928 -17.410 -14.498 1.00 96.06 372 ARG A CA 1
ATOM 2845 C C . ARG A 1 372 ? -1.861 -16.508 -15.128 1.00 96.06 372 ARG A C 1
ATOM 2847 O O . ARG A 1 372 ? -1.656 -16.526 -16.341 1.00 96.06 372 ARG A O 1
ATOM 2854 N N . ASP A 1 373 ? -1.181 -15.713 -14.299 1.00 95.75 373 ASP A N 1
ATOM 2855 C CA . ASP A 1 373 ? -0.136 -14.779 -14.746 1.00 95.75 373 ASP A CA 1
ATOM 2856 C C . ASP A 1 373 ? 0.992 -15.479 -15.518 1.00 95.75 373 ASP A C 1
ATOM 2858 O O . ASP A 1 373 ? 1.432 -14.962 -16.541 1.00 95.75 373 ASP A O 1
ATOM 2862 N N . GLU A 1 374 ? 1.392 -16.691 -15.109 1.00 97.25 374 GLU A N 1
ATOM 2863 C CA . GLU A 1 374 ? 2.417 -17.471 -15.822 1.00 97.25 374 GLU A CA 1
ATOM 2864 C C . GLU A 1 374 ? 2.024 -17.805 -17.262 1.00 97.25 374 GLU A C 1
ATOM 2866 O O . GLU A 1 374 ? 2.862 -17.710 -18.167 1.00 97.25 374 GLU A O 1
ATOM 2871 N N . ASP A 1 375 ? 0.756 -18.163 -17.480 1.00 98.06 375 ASP A N 1
ATOM 2872 C CA . ASP A 1 375 ? 0.224 -18.493 -18.802 1.00 98.06 375 ASP A CA 1
ATOM 2873 C C . ASP A 1 375 ? 0.112 -17.233 -19.662 1.00 98.06 375 ASP A C 1
ATOM 2875 O O . ASP A 1 375 ? 0.506 -17.244 -20.829 1.00 98.06 375 ASP A O 1
ATOM 2879 N N . ALA A 1 376 ? -0.367 -16.127 -19.080 1.00 98.00 376 ALA A N 1
ATOM 2880 C CA . ALA A 1 376 ? -0.436 -14.833 -19.755 1.00 98.00 376 ALA A CA 1
ATOM 2881 C C . ALA A 1 376 ? 0.960 -14.355 -20.174 1.00 98.00 376 ALA A C 1
ATOM 2883 O O . ALA A 1 376 ? 1.183 -13.999 -21.332 1.00 98.00 376 ALA A O 1
ATOM 2884 N N . ALA A 1 377 ? 1.928 -14.426 -19.260 1.00 98.12 377 ALA A N 1
ATOM 2885 C CA . ALA A 1 377 ? 3.314 -14.096 -19.532 1.00 98.12 377 ALA A CA 1
ATOM 2886 C C . ALA A 1 377 ? 3.906 -15.020 -20.610 1.00 98.12 377 ALA A C 1
ATOM 2888 O O . ALA A 1 377 ? 4.671 -14.564 -21.459 1.00 98.12 377 ALA A O 1
ATOM 2889 N N . ALA A 1 378 ? 3.606 -16.328 -20.581 1.00 98.31 378 ALA A N 1
ATOM 2890 C CA . ALA A 1 378 ? 4.156 -17.303 -21.534 1.00 98.31 378 ALA A CA 1
ATOM 2891 C C . ALA A 1 378 ? 3.622 -17.062 -22.940 1.00 98.31 378 ALA A C 1
ATOM 2893 O O . ALA A 1 378 ? 4.404 -17.017 -23.891 1.00 98.31 378 ALA A O 1
ATOM 2894 N N . LEU A 1 379 ? 2.318 -16.818 -23.048 1.00 97.81 379 LEU A N 1
ATOM 2895 C CA . LEU A 1 379 ? 1.690 -16.430 -24.298 1.00 97.81 379 LEU A CA 1
ATOM 2896 C C . LEU A 1 379 ? 2.262 -15.111 -24.822 1.00 97.81 379 LEU A C 1
ATOM 2898 O O . LEU A 1 379 ? 2.605 -15.034 -25.997 1.00 97.81 379 LEU A O 1
ATOM 2902 N N . ALA A 1 380 ? 2.421 -14.097 -23.969 1.00 98.12 380 ALA A N 1
ATOM 2903 C CA . ALA A 1 380 ? 3.011 -12.823 -24.369 1.00 98.12 380 ALA A CA 1
ATOM 2904 C C . ALA A 1 380 ? 4.431 -13.010 -24.932 1.00 98.12 380 ALA A C 1
ATOM 2906 O O . ALA A 1 380 ? 4.711 -12.568 -26.046 1.00 98.12 380 ALA A O 1
ATOM 2907 N N . CYS A 1 381 ? 5.311 -13.729 -24.225 1.00 98.38 381 CYS A N 1
ATOM 2908 C CA . CYS A 1 381 ? 6.654 -14.028 -24.729 1.00 98.38 381 CYS A CA 1
ATOM 2909 C C . CYS A 1 381 ? 6.615 -14.763 -26.080 1.00 98.38 381 CYS A C 1
ATOM 2911 O O . CYS A 1 381 ? 7.310 -14.356 -27.008 1.00 98.38 381 CYS A O 1
ATOM 2913 N N . ALA A 1 382 ? 5.770 -15.790 -26.219 1.00 97.75 382 ALA A N 1
ATOM 2914 C CA . ALA A 1 382 ? 5.634 -16.537 -27.469 1.00 97.75 382 ALA A CA 1
ATOM 2915 C C . ALA A 1 382 ? 5.143 -15.653 -28.628 1.00 97.75 382 ALA A C 1
ATOM 2917 O O . ALA A 1 382 ? 5.691 -15.727 -29.727 1.00 97.75 382 ALA A O 1
ATOM 2918 N N . LEU A 1 383 ? 4.164 -14.774 -28.381 1.00 97.00 383 LEU A N 1
ATOM 2919 C CA . LEU A 1 383 ? 3.680 -13.814 -29.374 1.00 97.00 383 LEU A CA 1
ATOM 2920 C C . LEU A 1 383 ? 4.789 -12.855 -29.806 1.00 97.00 383 LEU A C 1
ATOM 2922 O O . LEU A 1 383 ? 4.948 -12.621 -30.999 1.00 97.00 383 LEU A O 1
ATOM 2926 N N . LEU A 1 384 ? 5.576 -12.324 -28.870 1.00 97.06 384 LEU A N 1
ATOM 2927 C CA . LEU A 1 384 ? 6.675 -11.419 -29.206 1.00 97.06 384 LEU A CA 1
ATOM 2928 C C . LEU A 1 384 ? 7.759 -12.114 -30.044 1.00 97.06 384 LEU A C 1
ATOM 2930 O O . LEU A 1 384 ? 8.262 -11.519 -30.998 1.00 97.06 384 LEU A O 1
ATOM 2934 N N . ASP A 1 385 ? 8.094 -13.359 -29.701 1.00 97.25 385 ASP A N 1
ATOM 2935 C CA . ASP A 1 385 ? 9.186 -14.105 -30.330 1.00 97.25 385 ASP A CA 1
ATOM 2936 C C . ASP A 1 385 ? 8.791 -14.716 -31.691 1.00 97.25 385 ASP A C 1
ATOM 2938 O O . ASP A 1 385 ? 9.624 -14.791 -32.593 1.00 97.25 385 ASP A O 1
ATOM 2942 N N . GLN A 1 386 ? 7.538 -15.155 -31.859 1.00 96.94 386 GLN A N 1
ATOM 2943 C CA . GLN A 1 386 ? 7.106 -15.960 -33.017 1.00 96.94 386 GLN A CA 1
ATOM 2944 C C . GLN A 1 386 ? 6.073 -15.255 -33.902 1.00 96.94 386 GLN A C 1
ATOM 2946 O O . GLN A 1 386 ? 6.036 -15.476 -35.111 1.00 96.94 386 GLN A O 1
ATOM 2951 N N . GLU A 1 387 ? 5.240 -14.389 -33.326 1.00 94.75 387 GLU A N 1
ATOM 2952 C CA . GLU A 1 387 ? 4.084 -13.790 -34.000 1.00 94.75 387 GLU A CA 1
ATOM 2953 C C . GLU A 1 387 ? 3.985 -12.283 -33.716 1.00 94.75 387 GLU A C 1
ATOM 2955 O O . GLU A 1 387 ? 2.899 -11.754 -33.478 1.00 94.75 387 GLU A O 1
ATOM 2960 N N . LYS A 1 388 ? 5.121 -11.567 -33.750 1.00 95.38 388 LYS A N 1
ATOM 2961 C CA . LYS A 1 388 ? 5.229 -10.159 -33.314 1.00 95.38 388 LYS A CA 1
ATOM 2962 C C . LYS A 1 388 ? 4.159 -9.236 -33.910 1.00 95.38 388 LYS A C 1
ATOM 2964 O O . LYS A 1 388 ? 3.702 -8.318 -33.239 1.00 95.38 388 LYS A O 1
ATOM 2969 N N . ALA A 1 389 ? 3.716 -9.496 -35.142 1.00 95.12 389 ALA A N 1
ATOM 2970 C CA . ALA A 1 389 ? 2.652 -8.740 -35.809 1.00 95.12 389 ALA A CA 1
ATOM 2971 C C . ALA A 1 389 ? 1.294 -8.773 -35.073 1.00 95.12 389 ALA A C 1
ATOM 2973 O O . ALA A 1 389 ? 0.461 -7.898 -35.292 1.00 95.12 389 ALA A O 1
ATOM 2974 N N . ARG A 1 390 ? 1.062 -9.763 -34.202 1.00 95.31 390 ARG A N 1
ATOM 2975 C CA . ARG A 1 390 ? -0.142 -9.882 -33.364 1.00 95.31 390 ARG A CA 1
ATOM 2976 C C . ARG A 1 390 ? -0.033 -9.127 -32.038 1.00 95.31 390 ARG A C 1
ATOM 2978 O O . ARG A 1 390 ? -1.043 -8.976 -31.352 1.00 95.31 390 ARG A O 1
ATOM 2985 N N . VAL A 1 391 ? 1.156 -8.645 -31.668 1.00 97.06 391 VAL A N 1
ATOM 2986 C CA . VAL A 1 391 ? 1.365 -7.842 -30.457 1.00 97.06 391 VAL A CA 1
ATOM 2987 C C . VAL A 1 391 ? 0.950 -6.402 -30.742 1.00 97.06 391 VAL A C 1
ATOM 2989 O O . VAL A 1 391 ? 1.755 -5.556 -31.125 1.00 97.06 391 VAL A O 1
ATOM 2992 N N . THR A 1 392 ? -0.342 -6.128 -30.587 1.00 97.00 392 THR A N 1
ATOM 2993 C CA . THR A 1 392 ? -0.863 -4.758 -30.632 1.00 97.00 392 THR A CA 1
ATOM 2994 C C . THR A 1 392 ? -0.472 -3.995 -29.360 1.00 97.00 392 THR A C 1
ATOM 2996 O O . THR A 1 392 ? -0.169 -4.625 -28.342 1.00 97.00 392 THR A O 1
ATOM 2999 N N . PRO A 1 393 ? -0.559 -2.654 -29.346 1.00 97.62 393 PRO A N 1
ATOM 3000 C CA . PRO A 1 393 ? -0.272 -1.885 -28.137 1.00 97.62 393 PRO A CA 1
ATOM 3001 C C . PRO A 1 393 ? -1.117 -2.285 -26.922 1.00 97.62 393 PRO A C 1
ATOM 3003 O O . PRO A 1 393 ? -0.628 -2.278 -25.798 1.00 97.62 393 PRO A O 1
ATOM 3006 N N . ARG A 1 394 ? -2.370 -2.712 -27.143 1.00 97.50 394 ARG A N 1
ATOM 3007 C CA . ARG A 1 394 ? -3.241 -3.222 -26.071 1.00 97.50 394 ARG A CA 1
ATOM 3008 C C . ARG A 1 394 ? -2.833 -4.606 -25.579 1.00 97.50 394 ARG A C 1
ATOM 3010 O O . ARG A 1 394 ? -2.931 -4.868 -24.390 1.00 97.50 394 ARG A O 1
ATOM 3017 N N . VAL A 1 395 ? -2.346 -5.483 -26.458 1.00 97.94 395 VAL A N 1
ATOM 3018 C CA . VAL A 1 395 ? -1.746 -6.760 -26.026 1.00 97.94 395 VAL A CA 1
ATOM 3019 C C . VAL A 1 395 ? -0.506 -6.488 -25.180 1.00 97.94 395 VAL A C 1
ATOM 3021 O O . VAL A 1 395 ? -0.301 -7.155 -24.170 1.00 97.94 395 VAL A O 1
ATOM 3024 N N . ALA A 1 396 ? 0.298 -5.496 -25.569 1.00 98.00 396 ALA A N 1
ATOM 3025 C CA . ALA A 1 396 ? 1.495 -5.142 -24.828 1.00 98.00 396 ALA A CA 1
ATOM 3026 C C . ALA A 1 396 ? 1.198 -4.576 -23.435 1.00 98.00 396 ALA A C 1
ATOM 3028 O O . ALA A 1 396 ? 1.842 -4.973 -22.467 1.00 98.00 396 ALA A O 1
ATOM 3029 N N . GLU A 1 397 ? 0.190 -3.713 -23.331 1.00 98.12 397 GLU A N 1
ATOM 3030 C CA . GLU A 1 397 ? -0.293 -3.157 -22.065 1.00 98.12 397 GLU A CA 1
ATOM 3031 C C . GLU A 1 397 ? -0.705 -4.263 -21.080 1.00 98.12 397 GLU A C 1
ATOM 3033 O O . GLU A 1 397 ? -0.212 -4.305 -19.953 1.00 98.12 397 GLU A O 1
ATOM 3038 N N . GLU A 1 398 ? -1.528 -5.216 -21.529 1.00 98.06 398 GLU A N 1
ATOM 3039 C CA . GLU A 1 398 ? -2.015 -6.330 -20.698 1.00 98.06 398 GLU A CA 1
ATOM 3040 C C . GLU A 1 398 ? -0.920 -7.351 -20.340 1.00 98.06 398 GLU A C 1
ATOM 3042 O O . GLU A 1 398 ? -1.085 -8.132 -19.405 1.00 98.06 398 GLU A O 1
ATOM 3047 N N . ALA A 1 399 ? 0.210 -7.358 -21.055 1.00 98.25 399 ALA A N 1
ATOM 3048 C CA . ALA A 1 399 ? 1.317 -8.277 -20.799 1.00 98.25 399 ALA A CA 1
ATOM 3049 C C . ALA A 1 399 ? 2.255 -7.812 -19.671 1.00 98.25 399 ALA A C 1
ATOM 3051 O O . ALA A 1 399 ? 2.862 -8.655 -19.008 1.00 98.25 399 ALA A O 1
ATOM 3052 N N . ILE A 1 400 ? 2.388 -6.501 -19.428 1.00 97.81 400 ILE A N 1
ATOM 3053 C CA . ILE A 1 400 ? 3.416 -5.940 -18.528 1.00 97.81 400 ILE A CA 1
ATOM 3054 C C . ILE A 1 400 ? 3.308 -6.483 -17.096 1.00 97.81 400 ILE A C 1
ATOM 3056 O O . ILE A 1 400 ? 4.297 -6.979 -16.551 1.00 97.81 400 ILE A O 1
ATOM 3060 N N . LEU A 1 401 ? 2.125 -6.410 -16.476 1.00 96.06 401 LEU A N 1
ATOM 3061 C CA . LEU A 1 401 ? 1.957 -6.835 -15.081 1.00 96.06 401 LEU A CA 1
ATOM 3062 C C . LEU A 1 401 ? 2.089 -8.357 -14.901 1.00 96.06 401 LEU A C 1
ATOM 3064 O O . LEU A 1 401 ? 2.758 -8.762 -13.947 1.00 96.06 401 LEU A O 1
ATOM 3068 N N . PRO A 1 402 ? 1.528 -9.219 -15.776 1.00 97.12 402 PRO A N 1
ATOM 3069 C CA . PRO A 1 402 ? 1.831 -10.649 -15.754 1.00 97.12 402 PRO A CA 1
ATOM 3070 C C . PRO A 1 402 ? 3.325 -10.956 -15.906 1.00 97.12 402 PRO A C 1
ATOM 3072 O O . PRO A 1 402 ? 3.864 -11.737 -15.131 1.00 97.12 402 PRO A O 1
ATOM 3075 N N . LEU A 1 403 ? 4.032 -10.303 -16.839 1.00 97.25 403 LEU A N 1
ATOM 3076 C CA . LEU A 1 403 ? 5.476 -10.505 -17.024 1.00 97.25 403 LEU A CA 1
ATOM 3077 C C . LEU A 1 403 ? 6.267 -10.174 -15.757 1.00 97.25 403 LEU A C 1
ATOM 3079 O O . LEU A 1 403 ? 7.144 -10.948 -15.367 1.00 97.25 403 LEU A O 1
ATOM 3083 N N . LEU A 1 404 ? 5.942 -9.057 -15.099 1.00 95.00 404 LEU A N 1
ATOM 3084 C CA . LEU A 1 404 ? 6.553 -8.695 -13.823 1.00 95.00 404 LEU A CA 1
ATOM 3085 C C . LEU A 1 404 ? 6.261 -9.755 -12.756 1.00 95.00 404 LEU A C 1
ATOM 3087 O O . LEU A 1 404 ? 7.200 -10.258 -12.143 1.00 95.00 404 LEU A O 1
ATOM 3091 N N . ARG A 1 405 ? 4.983 -10.106 -12.548 1.00 93.81 405 ARG A N 1
ATOM 3092 C CA . ARG A 1 405 ? 4.534 -11.058 -11.512 1.00 93.81 405 ARG A CA 1
ATOM 3093 C C . ARG A 1 405 ? 5.068 -12.476 -11.716 1.00 93.81 405 ARG A C 1
ATOM 3095 O O . ARG A 1 405 ? 5.232 -13.194 -10.734 1.00 93.81 405 ARG A O 1
ATOM 3102 N N . SER A 1 406 ? 5.411 -12.828 -12.950 1.00 94.94 406 SER A N 1
ATOM 3103 C CA . SER A 1 406 ? 6.053 -14.089 -13.333 1.00 94.94 406 SER A CA 1
ATOM 3104 C C . SER A 1 406 ? 7.584 -14.037 -13.366 1.00 94.94 406 SER A C 1
ATOM 3106 O O . SER A 1 406 ? 8.238 -14.962 -13.848 1.00 94.94 406 SER A O 1
ATOM 3108 N N . GLY A 1 407 ? 8.193 -12.946 -12.891 1.00 93.56 407 GLY A N 1
ATOM 3109 C CA . GLY A 1 407 ? 9.648 -12.829 -12.772 1.00 93.56 407 GLY A CA 1
ATOM 3110 C C . GLY A 1 407 ? 10.384 -12.657 -14.100 1.00 93.56 407 GLY A C 1
ATOM 3111 O O . GLY A 1 407 ? 11.583 -12.914 -14.179 1.00 93.56 407 GLY A O 1
ATOM 3112 N N . ARG A 1 408 ? 9.701 -12.195 -15.153 1.00 94.88 408 ARG A N 1
ATOM 3113 C CA . ARG A 1 408 ? 10.265 -11.999 -16.500 1.00 94.88 408 ARG A CA 1
ATOM 3114 C C . ARG A 1 408 ? 10.639 -10.538 -16.731 1.00 94.88 408 ARG A C 1
ATOM 3116 O O . ARG A 1 408 ? 10.273 -9.939 -17.739 1.00 94.88 408 ARG A O 1
ATOM 3123 N N . ALA A 1 409 ? 11.393 -9.983 -15.782 1.00 90.44 409 ALA A N 1
ATOM 3124 C CA . ALA A 1 409 ? 11.778 -8.572 -15.716 1.00 90.44 409 ALA A CA 1
ATOM 3125 C C . ALA A 1 409 ? 12.363 -8.028 -17.033 1.00 90.44 409 ALA A C 1
ATOM 3127 O O . ALA A 1 409 ? 11.967 -6.963 -17.492 1.00 90.44 409 ALA A O 1
ATOM 3128 N N . SER A 1 410 ? 13.241 -8.786 -17.698 1.00 89.62 410 SER A N 1
ATOM 3129 C CA . SER A 1 410 ? 13.854 -8.360 -18.966 1.00 89.62 410 SER A CA 1
ATOM 3130 C C . SER A 1 410 ? 12.843 -8.141 -20.095 1.00 89.62 410 SER A C 1
ATOM 3132 O O . SER A 1 410 ? 13.054 -7.281 -20.945 1.00 89.62 410 SER A O 1
ATOM 3134 N N . ARG A 1 411 ? 11.722 -8.873 -20.086 1.00 95.62 411 ARG A N 1
ATOM 3135 C CA . ARG A 1 411 ? 10.662 -8.758 -21.095 1.00 95.62 411 ARG A CA 1
ATOM 3136 C C . ARG A 1 411 ? 9.719 -7.587 -20.836 1.00 95.62 411 ARG A C 1
ATOM 3138 O O . ARG A 1 411 ? 9.062 -7.142 -21.769 1.00 95.62 411 ARG A O 1
ATOM 3145 N N . VAL A 1 412 ? 9.667 -7.051 -19.616 1.00 96.75 412 VAL A N 1
ATOM 3146 C CA . VAL A 1 412 ? 8.835 -5.876 -19.306 1.00 96.75 412 VAL A CA 1
ATOM 3147 C C . VAL A 1 412 ? 9.225 -4.692 -20.195 1.00 96.75 412 VAL A C 1
ATOM 3149 O O . VAL A 1 412 ? 8.354 -4.049 -20.773 1.00 96.75 412 VAL A O 1
ATOM 3152 N N . ALA A 1 413 ? 10.526 -4.447 -20.377 1.00 95.75 413 ALA A N 1
ATOM 3153 C CA . ALA A 1 413 ? 11.016 -3.376 -21.242 1.00 95.75 413 ALA A CA 1
ATOM 3154 C C . ALA A 1 413 ? 10.696 -3.602 -22.730 1.00 95.75 413 ALA A C 1
ATOM 3156 O O . ALA A 1 413 ? 10.296 -2.657 -23.410 1.00 95.75 413 ALA A O 1
ATOM 3157 N N . ASP A 1 414 ? 10.812 -4.845 -23.216 1.00 96.00 414 ASP A N 1
ATOM 3158 C CA . ASP A 1 414 ? 10.463 -5.203 -24.599 1.00 96.00 414 ASP A CA 1
ATOM 3159 C C . ASP A 1 414 ? 8.994 -4.882 -24.916 1.00 96.00 414 ASP A C 1
ATOM 3161 O O . ASP A 1 414 ? 8.666 -4.479 -26.030 1.00 96.00 414 ASP A O 1
ATOM 3165 N N . PHE A 1 415 ? 8.105 -5.053 -23.936 1.00 97.31 415 PHE A N 1
ATOM 3166 C CA . PHE A 1 415 ? 6.688 -4.740 -24.078 1.00 97.31 415 PHE A CA 1
ATOM 3167 C C . PHE A 1 415 ? 6.376 -3.264 -23.837 1.00 97.31 415 PHE A C 1
ATOM 3169 O O . PHE A 1 415 ? 5.553 -2.700 -24.553 1.00 97.31 415 PHE A O 1
ATOM 3176 N N . ALA A 1 416 ? 7.060 -2.607 -22.899 1.00 96.94 416 ALA A N 1
ATOM 3177 C CA . ALA A 1 416 ? 6.851 -1.192 -22.598 1.00 96.94 416 ALA A CA 1
ATOM 3178 C C . ALA A 1 416 ? 7.078 -0.274 -23.811 1.00 96.94 416 ALA A C 1
ATOM 3180 O O . ALA A 1 416 ? 6.359 0.711 -23.960 1.00 96.94 416 ALA A O 1
ATOM 3181 N N . VAL A 1 417 ? 8.020 -0.601 -24.707 1.00 95.75 417 VAL A N 1
ATOM 3182 C CA . VAL A 1 417 ? 8.230 0.168 -25.954 1.00 95.75 417 VAL A CA 1
ATOM 3183 C C . VAL A 1 417 ? 7.113 -0.014 -26.989 1.00 95.75 417 VAL A C 1
ATOM 3185 O O . VAL A 1 417 ? 7.044 0.755 -27.944 1.00 95.75 417 VAL A O 1
ATOM 3188 N N . LEU A 1 418 ? 6.260 -1.031 -26.830 1.00 96.38 418 LEU A N 1
ATOM 3189 C CA . LEU A 1 418 ? 5.141 -1.329 -27.731 1.00 96.38 418 LEU A CA 1
ATOM 3190 C C . LEU A 1 418 ? 3.808 -0.750 -27.236 1.00 96.38 418 LEU A C 1
ATOM 3192 O O . LEU A 1 418 ? 2.839 -0.741 -27.993 1.00 96.38 418 LEU A O 1
ATOM 3196 N N . VAL A 1 419 ? 3.737 -0.294 -25.983 1.00 97.12 419 VAL A N 1
ATOM 3197 C CA . VAL A 1 419 ? 2.537 0.337 -25.422 1.00 97.12 419 VAL A CA 1
ATOM 3198 C C . VAL A 1 419 ? 2.366 1.738 -26.006 1.00 97.12 419 VAL A C 1
ATOM 3200 O O . VAL A 1 419 ? 3.335 2.474 -26.188 1.00 97.12 419 VAL A O 1
ATOM 3203 N N . GLU A 1 420 ? 1.117 2.133 -26.264 1.00 96.56 420 GLU A N 1
ATOM 3204 C CA . GLU A 1 420 ? 0.810 3.508 -26.660 1.00 96.56 420 GLU A CA 1
ATOM 3205 C C . GLU A 1 420 ? 1.300 4.491 -25.583 1.00 96.56 420 GLU A C 1
ATOM 3207 O O . GLU A 1 420 ? 0.926 4.333 -24.414 1.00 96.56 420 GLU A O 1
ATOM 3212 N N . PRO A 1 421 ? 2.055 5.551 -25.935 1.00 93.38 421 PRO A N 1
ATOM 3213 C CA . PRO A 1 421 ? 2.592 6.490 -24.952 1.00 93.38 421 PRO A CA 1
ATOM 3214 C C . PRO A 1 421 ? 1.522 7.062 -24.016 1.00 93.38 421 PRO A C 1
ATOM 3216 O O . PRO A 1 421 ? 1.732 7.144 -22.810 1.00 93.38 421 PRO A O 1
ATOM 3219 N N . ALA A 1 422 ? 0.339 7.390 -24.543 1.00 93.69 422 ALA A N 1
ATOM 3220 C CA . ALA A 1 422 ? -0.769 7.899 -23.736 1.00 93.69 422 ALA A CA 1
ATOM 3221 C C . ALA A 1 422 ? -1.278 6.873 -22.705 1.00 93.69 422 ALA A C 1
ATOM 3223 O O . ALA A 1 422 ? -1.589 7.250 -21.577 1.00 93.69 422 ALA A O 1
ATOM 3224 N N . ALA A 1 423 ? -1.334 5.585 -23.064 1.00 94.94 423 ALA A N 1
ATOM 3225 C CA . ALA A 1 423 ? -1.766 4.522 -22.155 1.00 94.94 423 ALA A CA 1
ATOM 3226 C C . ALA A 1 423 ? -0.731 4.277 -21.046 1.00 94.94 423 ALA A C 1
ATOM 3228 O O . ALA A 1 423 ? -1.093 4.166 -19.874 1.00 94.94 423 ALA A O 1
ATOM 3229 N N . MET A 1 424 ? 0.557 4.284 -21.398 1.00 94.69 424 MET A N 1
ATOM 3230 C CA . MET A 1 424 ? 1.655 4.147 -20.439 1.00 94.69 424 MET A CA 1
ATOM 3231 C C . MET A 1 424 ? 1.716 5.334 -19.462 1.00 94.69 424 MET A C 1
ATOM 3233 O O . MET A 1 424 ? 1.894 5.150 -18.261 1.00 94.69 424 MET A O 1
ATOM 3237 N N . GLN A 1 425 ? 1.494 6.563 -19.944 1.00 89.88 425 GLN A N 1
ATOM 3238 C CA . GLN A 1 425 ? 1.455 7.764 -19.098 1.00 89.88 425 GLN A CA 1
ATOM 3239 C C . GLN A 1 425 ? 0.225 7.813 -18.181 1.00 89.88 425 GLN A C 1
ATOM 3241 O O . GLN A 1 425 ? 0.325 8.306 -17.056 1.00 89.88 425 GLN A O 1
ATOM 3246 N N . ALA A 1 426 ? -0.914 7.281 -18.635 1.00 91.56 426 ALA A N 1
ATOM 3247 C CA . ALA A 1 426 ? -2.139 7.182 -17.844 1.00 91.56 426 ALA A CA 1
ATOM 3248 C C . ALA A 1 426 ? -2.091 6.084 -16.766 1.00 91.56 426 ALA A C 1
ATOM 3250 O O . ALA A 1 426 ? -2.960 6.063 -15.897 1.00 91.56 426 ALA A O 1
ATOM 3251 N N . SER A 1 427 ? -1.087 5.200 -16.803 1.00 92.81 427 SER A N 1
ATOM 3252 C CA . SER A 1 427 ? -1.010 4.014 -15.944 1.00 92.81 427 SER A CA 1
ATOM 3253 C C . SER A 1 427 ? 0.266 4.022 -15.090 1.00 92.81 427 SER A C 1
ATOM 3255 O O . SER A 1 427 ? 1.285 3.457 -15.498 1.00 92.81 427 SER A O 1
ATOM 3257 N N . PRO A 1 428 ? 0.245 4.646 -13.893 1.00 91.50 428 PRO A N 1
ATOM 3258 C CA . PRO A 1 428 ? 1.388 4.664 -12.977 1.00 91.50 428 PRO A CA 1
ATOM 3259 C C . PRO A 1 428 ? 1.958 3.267 -12.700 1.00 91.50 428 PRO A C 1
ATOM 3261 O O . PRO A 1 428 ? 3.166 3.086 -12.816 1.00 91.50 428 PRO A O 1
ATOM 3264 N N . ASP A 1 429 ? 1.092 2.272 -12.490 1.00 92.12 429 ASP A N 1
ATOM 3265 C CA . ASP A 1 429 ? 1.491 0.893 -12.180 1.00 92.12 429 ASP A CA 1
ATOM 3266 C C . ASP A 1 429 ? 2.342 0.249 -13.291 1.00 92.12 429 ASP A C 1
ATOM 3268 O O . ASP A 1 429 ? 3.268 -0.508 -13.004 1.00 92.12 429 ASP A O 1
ATOM 3272 N N . LEU A 1 430 ? 2.085 0.569 -14.568 1.00 95.62 430 LEU A N 1
ATOM 3273 C CA . LEU A 1 430 ? 2.885 0.055 -15.689 1.00 95.62 430 LEU A CA 1
ATOM 3274 C C . LEU A 1 430 ? 4.277 0.692 -15.724 1.00 95.62 430 LEU A C 1
ATOM 3276 O O . LEU A 1 430 ? 5.271 0.013 -15.995 1.00 95.62 430 LEU A O 1
ATOM 3280 N N . ARG A 1 431 ? 4.366 1.991 -15.414 1.00 95.19 431 ARG A N 1
ATOM 3281 C CA . ARG A 1 431 ? 5.658 2.680 -15.279 1.00 95.19 431 ARG A CA 1
ATOM 3282 C C . ARG A 1 431 ? 6.429 2.154 -14.080 1.00 95.19 431 ARG A C 1
ATOM 3284 O O . ARG A 1 431 ? 7.631 1.938 -14.194 1.00 95.19 431 ARG A O 1
ATOM 3291 N N . ASP A 1 432 ? 5.761 1.897 -12.964 1.00 94.69 432 ASP A N 1
ATOM 3292 C CA . ASP A 1 432 ? 6.401 1.297 -11.798 1.00 94.69 432 ASP A CA 1
ATOM 3293 C C . ASP A 1 432 ? 6.879 -0.123 -12.088 1.00 94.69 432 ASP A C 1
ATOM 3295 O O . ASP A 1 432 ? 8.011 -0.450 -11.746 1.00 94.69 432 ASP A O 1
ATOM 3299 N N . ALA A 1 433 ? 6.099 -0.933 -12.809 1.00 95.75 433 ALA A N 1
ATOM 3300 C CA . ALA A 1 433 ? 6.529 -2.256 -13.255 1.00 95.75 433 ALA A CA 1
ATOM 3301 C C . ALA A 1 433 ? 7.811 -2.183 -14.091 1.00 95.75 433 ALA A C 1
ATOM 3303 O O . ALA A 1 433 ? 8.773 -2.904 -13.813 1.00 95.75 433 ALA A O 1
ATOM 3304 N N . LEU A 1 434 ? 7.857 -1.267 -15.065 1.00 96.69 434 LEU A N 1
ATOM 3305 C CA . LEU A 1 434 ? 9.051 -1.015 -15.868 1.00 96.69 434 LEU A CA 1
ATOM 3306 C C . LEU A 1 434 ? 10.239 -0.611 -14.986 1.00 96.69 434 LEU A C 1
ATOM 3308 O O . LEU A 1 434 ? 11.269 -1.282 -15.017 1.00 96.69 434 LEU A O 1
ATOM 3312 N N . TRP A 1 435 ? 10.106 0.437 -14.172 1.00 96.31 435 TRP A N 1
ATOM 3313 C CA . TRP A 1 435 ? 11.217 0.965 -13.374 1.00 96.31 435 TRP A CA 1
ATOM 3314 C C . TRP A 1 435 ? 11.715 -0.008 -12.309 1.00 96.31 435 TRP A C 1
ATOM 3316 O O . TRP A 1 435 ? 12.927 -0.151 -12.149 1.00 96.31 435 TRP A O 1
ATOM 3326 N N . LEU A 1 436 ? 10.815 -0.696 -11.604 1.00 95.31 436 LEU A N 1
ATOM 3327 C CA . LEU A 1 436 ? 11.179 -1.692 -10.595 1.00 95.31 436 LEU A CA 1
ATOM 3328 C C . LEU A 1 436 ? 11.919 -2.870 -11.236 1.00 95.31 436 LEU A C 1
ATOM 3330 O O . LEU A 1 436 ? 12.990 -3.242 -10.761 1.00 95.31 436 LEU A O 1
ATOM 3334 N N . SER A 1 437 ? 11.415 -3.398 -12.359 1.00 95.38 437 SER A N 1
ATOM 3335 C CA . SER A 1 437 ? 12.082 -4.486 -13.092 1.00 95.38 437 SER A CA 1
ATOM 3336 C C . SER A 1 437 ? 13.433 -4.079 -13.692 1.00 95.38 437 SER A C 1
ATOM 3338 O O . SER A 1 437 ? 14.323 -4.914 -13.856 1.00 95.38 437 SER A O 1
ATOM 3340 N N . ALA A 1 438 ? 13.600 -2.792 -14.006 1.00 95.44 438 ALA A N 1
ATOM 3341 C CA . ALA A 1 438 ? 14.776 -2.271 -14.679 1.00 95.44 438 ALA A CA 1
ATOM 3342 C C . ALA A 1 438 ? 15.992 -2.153 -13.762 1.00 95.44 438 ALA A C 1
ATOM 3344 O O . ALA A 1 438 ? 17.114 -2.269 -14.250 1.00 95.44 438 ALA A O 1
ATOM 3345 N N . ARG A 1 439 ? 15.805 -1.909 -12.454 1.00 92.19 439 ARG A N 1
ATOM 3346 C CA . ARG A 1 439 ? 16.912 -1.539 -11.549 1.00 92.19 439 ARG A CA 1
ATOM 3347 C C . ARG A 1 439 ? 18.099 -2.507 -11.602 1.00 92.19 439 ARG A C 1
ATOM 3349 O O . ARG A 1 439 ? 19.210 -2.017 -11.800 1.00 92.19 439 ARG A O 1
ATOM 3356 N N . PRO A 1 440 ? 17.919 -3.839 -11.503 1.00 90.50 440 PRO A N 1
ATOM 3357 C CA . PRO A 1 440 ? 19.049 -4.766 -11.574 1.00 90.50 440 PRO A CA 1
ATOM 3358 C C . PRO A 1 440 ? 19.678 -4.837 -12.972 1.00 90.50 440 PRO A C 1
ATOM 3360 O O . PRO A 1 440 ? 20.843 -5.194 -13.110 1.00 90.50 440 PRO A O 1
ATOM 3363 N N . LEU A 1 441 ? 18.915 -4.492 -14.013 1.00 93.25 441 LEU A N 1
ATOM 3364 C CA . LEU A 1 441 ? 19.331 -4.564 -15.413 1.00 93.25 441 LEU A CA 1
ATOM 3365 C C . LEU A 1 441 ? 20.135 -3.333 -15.859 1.00 93.25 441 LEU A C 1
ATOM 3367 O O . LEU A 1 441 ? 20.780 -3.372 -16.900 1.00 93.25 441 LEU A O 1
ATOM 3371 N N . LEU A 1 442 ? 20.146 -2.246 -15.077 1.00 94.44 442 LEU A N 1
ATOM 3372 C CA . LEU A 1 442 ? 20.905 -1.030 -15.400 1.00 94.44 442 LEU A CA 1
ATOM 3373 C C . LEU A 1 442 ? 22.429 -1.214 -15.327 1.00 94.44 442 LEU A C 1
ATOM 3375 O O . LEU A 1 442 ? 23.159 -0.366 -15.837 1.00 94.44 442 LEU A O 1
ATOM 3379 N N . ALA A 1 443 ? 22.910 -2.301 -14.716 1.00 91.75 443 ALA A N 1
ATOM 3380 C CA . ALA A 1 443 ? 24.333 -2.635 -14.681 1.00 91.75 443 ALA A CA 1
ATOM 3381 C C . ALA A 1 443 ? 24.871 -3.074 -16.059 1.00 91.75 443 ALA A C 1
ATOM 3383 O O . ALA A 1 443 ? 26.011 -2.763 -16.394 1.00 91.75 443 ALA A O 1
ATOM 3384 N N . ASP A 1 444 ? 24.043 -3.756 -16.859 1.00 93.38 444 ASP A N 1
ATOM 3385 C CA . ASP A 1 444 ? 24.324 -4.128 -18.253 1.00 93.38 444 ASP A CA 1
ATOM 3386 C C . ASP A 1 444 ? 23.054 -3.930 -19.102 1.00 93.38 444 ASP A C 1
ATOM 3388 O O . ASP A 1 444 ? 22.314 -4.878 -19.386 1.00 93.38 444 ASP A O 1
ATOM 3392 N N . PRO A 1 445 ? 22.725 -2.671 -19.440 1.00 94.81 445 PRO A N 1
ATOM 3393 C CA . PRO A 1 445 ? 21.429 -2.348 -20.003 1.00 94.81 445 PRO A CA 1
ATOM 3394 C C . PRO A 1 445 ? 21.351 -2.686 -21.497 1.00 94.81 445 PRO A C 1
ATOM 3396 O O . PRO A 1 445 ? 22.258 -2.388 -22.284 1.00 94.81 445 PRO A O 1
ATOM 3399 N N . SER A 1 446 ? 20.210 -3.234 -21.923 1.00 93.50 446 SER A N 1
ATOM 3400 C CA . SER A 1 446 ? 19.878 -3.342 -23.345 1.00 93.50 446 SER A CA 1
ATOM 3401 C C . SER A 1 446 ? 19.462 -1.980 -23.914 1.00 93.50 446 SER A C 1
ATOM 3403 O O . SER A 1 446 ? 19.002 -1.096 -23.190 1.00 93.50 446 SER A O 1
ATOM 3405 N N . ILE A 1 447 ? 19.576 -1.812 -25.235 1.00 90.19 447 ILE A N 1
ATOM 3406 C CA . ILE A 1 447 ? 19.139 -0.575 -25.908 1.00 90.19 447 ILE A CA 1
ATOM 3407 C C . ILE A 1 447 ? 17.635 -0.358 -25.697 1.00 90.19 447 ILE A C 1
ATOM 3409 O O . ILE A 1 447 ? 17.229 0.735 -25.312 1.00 90.19 447 ILE A O 1
ATOM 3413 N N . HIS A 1 448 ? 16.824 -1.411 -25.854 1.00 89.75 448 HIS A N 1
ATOM 3414 C CA . HIS A 1 448 ? 15.377 -1.328 -25.636 1.00 89.75 448 HIS A CA 1
ATOM 3415 C C . HIS A 1 448 ? 15.031 -0.901 -24.206 1.00 89.75 448 HIS A C 1
ATOM 3417 O O . HIS A 1 448 ? 14.105 -0.119 -24.017 1.00 89.75 448 HIS A O 1
ATOM 3423 N N . LEU A 1 449 ? 15.783 -1.369 -23.200 1.00 96.00 449 LEU A N 1
ATOM 3424 C CA . LEU A 1 449 ? 15.586 -0.956 -21.812 1.00 96.00 449 LEU A CA 1
ATOM 3425 C C . LEU A 1 449 ? 15.821 0.546 -21.638 1.00 96.00 449 LEU A C 1
ATOM 3427 O O . LEU A 1 449 ? 14.976 1.240 -21.077 1.00 96.00 449 LEU A O 1
ATOM 3431 N N . LEU A 1 450 ? 16.949 1.055 -22.135 1.00 96.19 450 LEU A N 1
ATOM 3432 C CA . LEU A 1 450 ? 17.276 2.476 -22.029 1.00 96.19 450 LEU A CA 1
ATOM 3433 C C . LEU A 1 450 ? 16.248 3.347 -22.765 1.00 96.19 450 LEU A C 1
ATOM 3435 O O . LEU A 1 450 ? 15.801 4.364 -22.231 1.00 96.19 450 LEU A O 1
ATOM 3439 N N . GLU A 1 451 ? 15.827 2.934 -23.961 1.00 92.06 451 GLU A N 1
ATOM 3440 C CA . GLU A 1 451 ? 14.790 3.624 -24.730 1.00 92.06 451 GLU A CA 1
ATOM 3441 C C . GLU A 1 451 ? 13.444 3.623 -23.999 1.00 92.06 451 GLU A C 1
ATOM 3443 O O . GLU A 1 451 ? 12.840 4.690 -23.855 1.00 92.06 451 GLU A O 1
ATOM 3448 N N . ALA A 1 452 ? 13.007 2.468 -23.482 1.00 95.19 452 ALA A N 1
ATOM 3449 C CA . ALA A 1 452 ? 11.777 2.335 -22.705 1.00 95.19 452 ALA A CA 1
ATOM 3450 C C . ALA A 1 452 ? 11.767 3.288 -21.507 1.00 95.19 452 ALA A C 1
ATOM 3452 O O . ALA A 1 452 ? 10.800 4.024 -21.316 1.00 95.19 452 ALA A O 1
ATOM 3453 N N . LEU A 1 453 ? 12.848 3.312 -20.725 1.00 96.62 453 LEU A N 1
ATOM 3454 C CA . LEU A 1 453 ? 12.969 4.172 -19.547 1.00 96.62 453 LEU A CA 1
ATOM 3455 C C . LEU A 1 453 ? 12.983 5.658 -19.920 1.00 96.62 453 LEU A C 1
ATOM 3457 O O . LEU A 1 453 ? 12.329 6.458 -19.254 1.00 96.62 453 LEU A O 1
ATOM 3461 N N . SER A 1 454 ? 13.664 6.029 -21.010 1.00 94.44 454 SER A N 1
ATOM 3462 C CA . SER A 1 454 ? 13.762 7.431 -21.445 1.00 94.44 454 SER A CA 1
ATOM 3463 C C . SER A 1 454 ? 12.418 8.051 -21.842 1.00 94.44 454 SER A C 1
ATOM 3465 O O . SER A 1 454 ? 12.225 9.253 -21.666 1.00 94.44 454 SER A O 1
ATOM 3467 N N . HIS A 1 455 ? 11.477 7.241 -22.337 1.00 92.62 455 HIS A N 1
ATOM 3468 C CA . HIS A 1 455 ? 10.127 7.689 -22.694 1.00 92.62 455 HIS A CA 1
ATOM 3469 C C . HIS A 1 455 ? 9.132 7.610 -21.528 1.00 92.62 455 HIS A C 1
ATOM 3471 O O . HIS A 1 455 ? 8.047 8.184 -21.606 1.00 92.62 455 HIS A O 1
ATOM 3477 N N . ASN A 1 456 ? 9.489 6.911 -20.447 1.00 94.44 456 ASN A N 1
ATOM 3478 C CA . ASN A 1 456 ? 8.571 6.557 -19.366 1.00 94.44 456 ASN A CA 1
ATOM 3479 C C . ASN A 1 456 ? 9.093 6.977 -17.990 1.00 94.44 456 ASN A C 1
ATOM 3481 O O . ASN A 1 456 ? 8.925 6.253 -17.010 1.00 94.44 456 ASN A O 1
ATOM 3485 N N . LEU A 1 457 ? 9.715 8.155 -17.909 1.00 93.12 457 LEU A N 1
ATOM 3486 C CA . LEU A 1 457 ? 10.103 8.773 -16.640 1.00 93.12 457 LEU A CA 1
ATOM 3487 C C . LEU A 1 457 ? 8.885 8.932 -15.723 1.00 93.12 457 LEU A C 1
ATOM 3489 O O . LEU A 1 457 ? 7.778 9.255 -16.170 1.00 93.12 457 LEU A O 1
ATOM 3493 N N . ARG A 1 458 ? 9.091 8.716 -14.423 1.00 91.50 458 ARG A N 1
ATOM 3494 C CA . ARG A 1 458 ? 8.043 8.934 -13.426 1.00 91.50 458 ARG A CA 1
ATOM 3495 C C . ARG A 1 458 ? 8.045 10.400 -13.027 1.00 91.50 458 ARG A C 1
ATOM 3497 O O . ARG A 1 458 ? 8.908 10.856 -12.282 1.00 91.50 458 ARG A O 1
ATOM 3504 N N . ASN A 1 459 ? 7.065 11.127 -13.558 1.00 81.75 459 ASN A N 1
ATOM 3505 C CA . ASN A 1 459 ? 6.945 12.584 -13.470 1.00 81.75 459 ASN A CA 1
ATOM 3506 C C . ASN A 1 459 ? 6.393 13.059 -12.114 1.00 81.75 459 ASN A C 1
ATOM 3508 O O . ASN A 1 459 ? 5.437 13.828 -12.037 1.00 81.75 459 ASN A O 1
ATOM 3512 N N . GLU A 1 460 ? 6.980 12.567 -11.028 1.00 81.50 460 GLU A N 1
ATOM 3513 C CA . GLU A 1 460 ? 6.473 12.713 -9.668 1.00 81.50 460 GLU A CA 1
ATOM 3514 C C . GLU A 1 460 ? 7.547 13.339 -8.776 1.00 81.50 460 GLU A C 1
ATOM 3516 O O . GLU A 1 460 ? 8.514 12.684 -8.395 1.00 81.50 460 GLU A O 1
ATOM 3521 N N . TRP A 1 461 ? 7.374 14.619 -8.428 1.00 73.25 461 TRP A N 1
ATOM 3522 C CA . TRP A 1 461 ? 8.271 15.357 -7.526 1.00 73.25 461 TRP A CA 1
ATOM 3523 C C . TRP A 1 461 ? 9.763 15.179 -7.877 1.00 73.25 461 TRP A C 1
ATOM 3525 O O . TRP A 1 461 ? 10.206 15.569 -8.956 1.00 73.25 461 TRP A O 1
ATOM 3535 N N . ASP A 1 462 ? 10.536 14.614 -6.949 1.00 75.00 462 ASP A N 1
ATOM 3536 C CA . ASP A 1 462 ? 11.977 14.382 -7.038 1.00 75.00 462 ASP A CA 1
ATOM 3537 C C . ASP A 1 462 ? 12.327 13.045 -7.728 1.00 75.00 462 ASP A C 1
ATOM 3539 O O . ASP A 1 462 ? 13.507 12.756 -7.946 1.00 75.00 462 ASP A O 1
ATOM 3543 N N . MET A 1 463 ? 11.333 12.208 -8.069 1.00 84.94 463 MET A N 1
ATOM 3544 C CA . MET A 1 463 ? 11.568 10.913 -8.720 1.00 84.94 463 MET A CA 1
ATOM 3545 C C . MET A 1 463 ? 12.117 11.081 -10.131 1.00 84.94 463 MET A C 1
ATOM 3547 O O . MET A 1 463 ? 13.044 10.360 -10.486 1.00 84.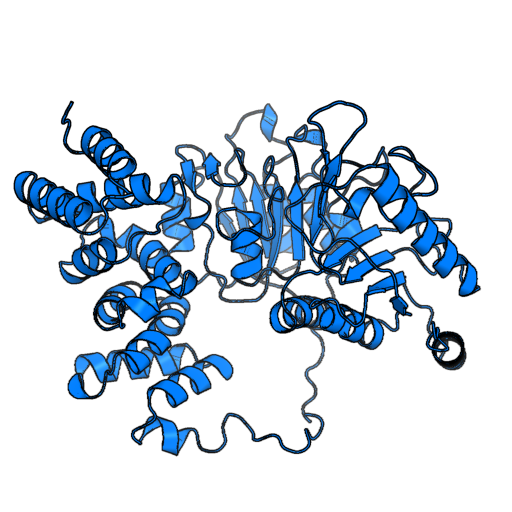94 463 MET A O 1
ATOM 3551 N N . THR A 1 464 ? 11.646 12.078 -10.888 1.00 89.75 464 THR A N 1
ATOM 3552 C CA . THR A 1 464 ? 12.150 12.359 -12.239 1.00 89.75 464 THR A CA 1
ATOM 3553 C C . THR A 1 464 ? 13.661 12.563 -12.247 1.00 89.75 464 THR A C 1
ATOM 3555 O O . THR A 1 464 ? 14.357 11.966 -13.061 1.00 89.75 464 THR A O 1
ATOM 3558 N N . ALA A 1 465 ? 14.184 13.392 -11.335 1.00 89.62 465 ALA A N 1
ATOM 3559 C CA . ALA A 1 465 ? 15.616 13.682 -11.268 1.00 89.62 465 ALA A CA 1
ATOM 3560 C C . ALA A 1 465 ? 16.425 12.411 -10.976 1.00 89.62 465 ALA A C 1
ATOM 3562 O O . ALA A 1 465 ? 17.475 12.188 -11.570 1.00 89.62 465 ALA A O 1
ATOM 3563 N N . ARG A 1 466 ? 15.906 11.545 -10.100 1.00 89.06 466 ARG A N 1
ATOM 3564 C CA . ARG A 1 466 ? 16.558 10.283 -9.751 1.00 89.06 466 ARG A CA 1
ATOM 3565 C C . ARG A 1 466 ? 16.530 9.270 -10.890 1.00 89.06 466 ARG A C 1
ATOM 3567 O O . ARG A 1 466 ? 17.561 8.692 -11.214 1.00 89.06 466 ARG A O 1
ATOM 3574 N N . ASP A 1 467 ? 15.365 9.076 -11.495 1.00 93.88 467 ASP A N 1
ATOM 3575 C CA . ASP A 1 467 ? 15.186 8.200 -12.650 1.00 93.88 467 ASP A CA 1
ATOM 3576 C C . ASP A 1 467 ? 16.100 8.641 -13.798 1.00 93.88 467 ASP A C 1
ATOM 3578 O O . ASP A 1 467 ? 16.774 7.812 -14.407 1.00 93.88 467 ASP A O 1
ATOM 3582 N N . LEU A 1 468 ? 16.219 9.954 -14.019 1.00 94.25 468 LEU A N 1
ATOM 3583 C CA . LEU A 1 468 ? 17.171 10.523 -14.965 1.00 94.25 468 LEU A CA 1
ATOM 3584 C C . LEU A 1 468 ? 18.622 10.277 -14.578 1.00 94.25 468 LEU A C 1
ATOM 3586 O O . LEU A 1 468 ? 19.407 9.925 -15.452 1.00 94.25 468 LEU A O 1
ATOM 3590 N N . ALA A 1 469 ? 19.002 10.441 -13.312 1.00 93.50 469 ALA A N 1
ATOM 3591 C CA . ALA A 1 469 ? 20.370 10.182 -12.877 1.00 93.50 469 ALA A CA 1
ATOM 3592 C C . ALA A 1 469 ? 20.751 8.703 -13.079 1.00 93.50 469 ALA A C 1
ATOM 3594 O O . ALA A 1 469 ? 21.827 8.394 -13.592 1.00 93.50 469 ALA A O 1
ATOM 3595 N N . ASP A 1 470 ? 19.857 7.774 -12.739 1.00 93.69 470 ASP A N 1
ATOM 3596 C CA . ASP A 1 470 ? 20.079 6.338 -12.928 1.00 93.69 470 ASP A CA 1
ATOM 3597 C C . ASP A 1 470 ? 20.134 5.959 -14.413 1.00 93.69 470 ASP A C 1
ATOM 3599 O O . ASP A 1 470 ? 21.062 5.267 -14.841 1.00 93.69 470 ASP A O 1
ATOM 3603 N N . LEU A 1 471 ? 19.198 6.477 -15.214 1.00 96.25 471 LEU A N 1
ATOM 3604 C CA . LEU A 1 471 ? 19.186 6.293 -16.663 1.00 96.25 471 LEU A CA 1
ATOM 3605 C C . LEU A 1 471 ? 20.448 6.862 -17.312 1.00 96.25 471 LEU A C 1
ATOM 3607 O O . LEU A 1 471 ? 21.047 6.200 -18.150 1.00 96.25 471 LEU A O 1
ATOM 3611 N N . THR A 1 472 ? 20.872 8.063 -16.921 1.00 96.62 472 THR A N 1
ATOM 3612 C CA . THR A 1 472 ? 22.047 8.737 -17.490 1.00 96.62 472 THR A CA 1
ATOM 3613 C C . THR A 1 472 ? 23.311 7.941 -17.206 1.00 96.62 472 THR A C 1
ATOM 3615 O O . THR A 1 472 ? 24.079 7.691 -18.130 1.00 96.62 472 THR A O 1
ATOM 3618 N N . ARG A 1 473 ? 23.498 7.458 -15.969 1.00 95.69 473 ARG A N 1
ATOM 3619 C CA . ARG A 1 473 ? 24.639 6.597 -15.620 1.00 95.69 473 ARG A CA 1
ATOM 3620 C C . ARG A 1 473 ? 24.661 5.319 -16.460 1.00 95.69 473 ARG A C 1
ATOM 3622 O O . ARG A 1 473 ? 25.694 4.992 -17.038 1.00 95.69 473 ARG A O 1
ATOM 3629 N N . ALA A 1 474 ? 23.523 4.639 -16.588 1.00 96.19 474 ALA A N 1
ATOM 3630 C CA . ALA A 1 474 ? 23.408 3.437 -17.414 1.00 96.19 474 ALA A CA 1
ATOM 3631 C C . ALA A 1 474 ? 23.663 3.729 -18.909 1.00 96.19 474 ALA A C 1
ATOM 3633 O O . ALA A 1 474 ? 24.366 2.981 -19.592 1.00 96.19 474 ALA A O 1
ATOM 3634 N N . TRP A 1 475 ? 23.156 4.860 -19.409 1.00 96.81 475 TRP A N 1
ATOM 3635 C CA . TRP A 1 475 ? 23.346 5.313 -20.786 1.00 96.81 475 TRP A CA 1
ATOM 3636 C C . TRP A 1 475 ? 24.810 5.641 -21.086 1.00 96.81 475 TRP A C 1
ATOM 3638 O O . TRP A 1 475 ? 25.322 5.249 -22.133 1.00 96.81 475 TRP A O 1
ATOM 3648 N N . MET A 1 476 ? 25.506 6.315 -20.164 1.00 95.88 476 MET A N 1
ATOM 3649 C CA . MET A 1 476 ? 26.935 6.626 -20.277 1.00 95.88 476 MET A CA 1
ATOM 3650 C C . MET A 1 476 ? 27.775 5.353 -20.361 1.00 95.88 476 MET A C 1
ATOM 3652 O O . MET A 1 476 ? 28.635 5.258 -21.234 1.00 95.88 476 MET A O 1
ATOM 3656 N N . THR A 1 477 ? 27.499 4.367 -19.502 1.00 94.19 477 THR A N 1
ATOM 3657 C CA . THR A 1 477 ? 28.196 3.072 -19.511 1.00 94.19 477 THR A CA 1
ATOM 3658 C C . THR A 1 477 ? 28.066 2.369 -20.864 1.00 94.19 477 THR A C 1
ATOM 3660 O O . THR A 1 477 ? 29.030 1.775 -21.342 1.00 94.19 477 THR A O 1
ATOM 3663 N N . ARG A 1 478 ? 26.896 2.459 -21.511 1.00 95.44 478 ARG A N 1
ATOM 3664 C CA . ARG A 1 478 ? 26.615 1.757 -22.771 1.00 95.44 478 ARG A CA 1
ATOM 3665 C C . ARG A 1 478 ? 27.030 2.522 -24.031 1.00 95.44 478 ARG A C 1
ATOM 3667 O O . ARG A 1 478 ? 27.522 1.910 -24.976 1.00 95.44 478 ARG A O 1
ATOM 3674 N N . HIS A 1 479 ? 26.787 3.829 -24.073 1.00 95.69 479 HIS A N 1
ATOM 3675 C CA . HIS A 1 479 ? 26.876 4.651 -25.287 1.00 95.69 479 HIS A CA 1
ATOM 3676 C C . HIS A 1 479 ? 27.872 5.816 -25.185 1.00 95.69 479 HIS A C 1
ATOM 3678 O O . HIS A 1 479 ? 28.086 6.527 -26.168 1.00 95.69 479 HIS A O 1
ATOM 3684 N N . GLY A 1 480 ? 28.490 6.022 -24.022 1.00 95.44 480 GLY A N 1
ATOM 3685 C CA . GLY A 1 480 ? 29.405 7.130 -23.768 1.00 95.44 480 GLY A CA 1
ATOM 3686 C C . GLY A 1 480 ? 28.707 8.442 -23.391 1.00 95.44 480 GLY A C 1
ATOM 3687 O O . GLY A 1 480 ? 27.493 8.614 -23.519 1.00 95.44 480 GLY A O 1
ATOM 3688 N N . VAL A 1 481 ? 29.513 9.390 -22.911 1.00 95.81 481 VAL A N 1
ATOM 3689 C CA . VAL A 1 481 ? 29.053 10.649 -22.297 1.00 95.81 481 VAL A CA 1
ATOM 3690 C C . VAL A 1 481 ? 28.301 11.556 -23.276 1.00 95.81 481 VAL A C 1
ATOM 3692 O O . VAL A 1 481 ? 27.232 12.061 -22.947 1.00 95.81 481 VAL A O 1
ATOM 3695 N N . GLU A 1 482 ? 28.799 11.719 -24.504 1.00 96.00 482 GLU A N 1
ATOM 3696 C CA . GLU A 1 482 ? 28.163 12.584 -25.514 1.00 96.00 482 GLU A CA 1
ATOM 3697 C C . GLU A 1 482 ? 26.779 12.075 -25.947 1.00 96.00 482 GLU A C 1
ATOM 3699 O O . GLU A 1 482 ? 25.847 12.854 -26.173 1.00 96.00 482 GLU A O 1
ATOM 3704 N N . SER A 1 483 ? 26.605 10.750 -26.003 1.00 95.88 483 SER A N 1
ATOM 3705 C CA . SER A 1 483 ? 25.295 10.153 -26.266 1.00 95.88 483 SER A CA 1
ATOM 3706 C C . SER A 1 483 ? 24.325 10.422 -25.114 1.00 95.88 483 SER A C 1
ATOM 3708 O O . SER A 1 483 ? 23.172 10.777 -25.357 1.00 95.88 483 SER A O 1
ATOM 3710 N N . ALA A 1 484 ? 24.798 10.338 -23.867 1.00 95.75 484 ALA A N 1
ATOM 3711 C CA . ALA A 1 484 ? 23.990 10.650 -22.692 1.00 95.75 484 ALA A CA 1
ATOM 3712 C C . ALA A 1 484 ? 23.568 12.132 -22.651 1.00 95.75 484 ALA A C 1
ATOM 3714 O O . ALA A 1 484 ? 22.405 12.425 -22.381 1.00 95.75 484 ALA A O 1
ATOM 3715 N N . ARG A 1 485 ? 24.457 13.066 -23.022 1.00 94.88 485 ARG A N 1
ATOM 3716 C CA . ARG A 1 485 ? 24.120 14.495 -23.200 1.00 94.88 485 ARG A CA 1
ATOM 3717 C C . ARG A 1 485 ? 23.028 14.706 -24.244 1.00 94.88 485 ARG A C 1
ATOM 3719 O O . ARG A 1 485 ? 22.064 15.428 -24.005 1.00 94.88 485 ARG A O 1
ATOM 3726 N N . THR A 1 486 ? 23.151 14.031 -25.386 1.00 95.62 486 THR A N 1
ATOM 3727 C CA . THR A 1 486 ? 22.145 14.086 -26.459 1.00 95.62 486 THR A CA 1
ATOM 3728 C C . THR A 1 486 ? 20.796 13.540 -25.983 1.00 95.62 486 THR A C 1
ATOM 3730 O O . THR A 1 486 ? 19.751 14.127 -26.267 1.00 95.62 486 THR A O 1
ATOM 3733 N N . MET A 1 487 ? 20.809 12.444 -25.218 1.00 95.94 487 MET A N 1
ATOM 3734 C CA . MET A 1 487 ? 19.611 11.879 -24.600 1.00 95.94 487 MET A CA 1
ATOM 3735 C C . MET A 1 487 ? 18.957 12.877 -23.636 1.00 95.94 487 MET A C 1
ATOM 3737 O O . MET A 1 487 ? 17.764 13.146 -23.780 1.00 95.94 487 MET A O 1
ATOM 3741 N N . LEU A 1 488 ? 19.721 13.492 -22.728 1.00 95.25 488 LEU A N 1
ATOM 3742 C CA . LEU A 1 488 ? 19.208 14.499 -21.793 1.00 95.25 488 LEU A CA 1
ATOM 3743 C C . LEU A 1 488 ? 18.617 15.716 -22.518 1.00 95.25 488 LEU A C 1
ATOM 3745 O O . LEU A 1 488 ? 17.530 16.172 -22.164 1.00 95.25 488 LEU A O 1
ATOM 3749 N N . ALA A 1 489 ? 19.278 16.205 -23.572 1.00 95.00 489 ALA A N 1
ATOM 3750 C CA . ALA A 1 489 ? 18.770 17.301 -24.394 1.00 95.00 489 ALA A CA 1
ATOM 3751 C C . ALA A 1 489 ? 17.431 16.946 -25.064 1.00 95.00 489 ALA A C 1
ATOM 3753 O O . ALA A 1 489 ? 16.498 17.753 -25.049 1.00 95.00 489 ALA A O 1
ATOM 3754 N N . ARG A 1 490 ? 17.299 15.718 -25.584 1.00 95.06 490 ARG A N 1
ATOM 3755 C CA . ARG A 1 490 ? 16.045 15.209 -26.159 1.00 95.06 490 ARG A CA 1
ATOM 3756 C C . ARG A 1 490 ? 14.935 15.120 -25.111 1.00 95.06 490 ARG A C 1
ATOM 3758 O O . ARG A 1 490 ? 13.820 15.564 -25.375 1.00 95.06 490 ARG A O 1
ATOM 3765 N N . VAL A 1 491 ? 15.229 14.583 -23.923 1.00 92.94 491 VAL A N 1
ATOM 3766 C CA . VAL A 1 491 ? 14.257 14.522 -22.818 1.00 92.94 491 VAL A CA 1
ATOM 3767 C C . VAL A 1 491 ? 13.808 15.928 -22.423 1.00 92.94 491 VAL A C 1
ATOM 3769 O O . VAL A 1 491 ? 12.609 16.146 -22.259 1.00 92.94 491 VAL A O 1
ATOM 3772 N N . ARG A 1 492 ? 14.738 16.887 -22.320 1.00 93.44 492 ARG A N 1
ATOM 3773 C CA . ARG A 1 492 ? 14.436 18.292 -22.001 1.00 93.44 492 ARG A CA 1
ATOM 3774 C C . ARG A 1 492 ? 13.528 18.930 -23.036 1.00 93.44 492 ARG A C 1
ATOM 3776 O O . ARG A 1 492 ? 12.582 19.617 -22.672 1.00 93.44 492 ARG A O 1
ATOM 3783 N N . GLN A 1 493 ? 13.799 18.691 -24.316 1.00 93.94 493 GLN A N 1
ATOM 3784 C CA . GLN A 1 493 ? 12.968 19.200 -25.400 1.00 93.94 493 GLN A CA 1
ATOM 3785 C C . GLN A 1 493 ? 11.546 18.626 -25.341 1.00 93.94 493 GLN A C 1
ATOM 3787 O O . GLN A 1 493 ? 10.586 19.356 -25.569 1.00 93.94 493 GLN A O 1
ATOM 3792 N N . ALA A 1 494 ? 11.410 17.336 -25.025 1.00 89.44 494 ALA A N 1
ATOM 3793 C CA . ALA A 1 494 ? 10.112 16.678 -24.900 1.00 89.44 494 ALA A CA 1
ATOM 3794 C C . ALA A 1 494 ? 9.360 17.061 -23.611 1.00 89.44 494 ALA A C 1
ATOM 3796 O O . ALA A 1 494 ? 8.135 16.988 -23.581 1.00 89.44 494 ALA A O 1
ATOM 3797 N N . ASN A 1 495 ? 10.077 17.471 -22.560 1.00 88.94 495 ASN A N 1
ATOM 3798 C CA . ASN A 1 495 ? 9.525 17.755 -21.236 1.00 88.94 495 ASN A CA 1
ATOM 3799 C C . ASN A 1 495 ? 10.088 19.077 -20.682 1.00 88.94 495 ASN A C 1
ATOM 3801 O O . ASN A 1 495 ? 10.872 19.059 -19.725 1.00 88.94 495 ASN A O 1
ATOM 3805 N N . PRO A 1 496 ? 9.715 20.232 -21.262 1.00 89.50 496 PRO A N 1
ATOM 3806 C CA . PRO A 1 496 ? 10.254 21.528 -20.846 1.00 89.50 496 PRO A CA 1
ATOM 3807 C C . PRO A 1 496 ? 9.985 21.834 -19.365 1.00 89.50 496 PRO A C 1
ATOM 3809 O O . PRO A 1 496 ? 10.830 22.434 -18.702 1.00 89.50 496 PRO A O 1
ATOM 3812 N N . ASP A 1 497 ? 8.871 21.341 -18.820 1.00 89.62 497 ASP A N 1
ATOM 3813 C CA . ASP A 1 497 ? 8.491 21.521 -17.413 1.00 89.62 497 ASP A CA 1
ATOM 3814 C C . ASP A 1 497 ? 9.412 20.774 -16.429 1.00 89.62 497 ASP A C 1
ATOM 3816 O O . ASP A 1 497 ? 9.416 21.072 -15.236 1.00 89.62 497 ASP A O 1
ATOM 3820 N N . LEU A 1 498 ? 10.224 19.827 -16.917 1.00 89.00 498 LEU A N 1
ATOM 3821 C CA . LEU A 1 498 ? 11.164 19.035 -16.113 1.00 89.00 498 LEU A CA 1
ATOM 3822 C C . LEU A 1 498 ? 12.604 19.565 -16.183 1.00 89.00 498 LEU A C 1
ATOM 3824 O O . LEU A 1 498 ? 13.534 18.901 -15.723 1.00 89.00 498 LEU A O 1
ATOM 3828 N N . ALA A 1 499 ? 12.814 20.752 -16.763 1.00 90.44 499 ALA A N 1
ATOM 3829 C CA . ALA A 1 499 ? 14.142 21.326 -16.979 1.00 90.44 499 ALA A CA 1
ATOM 3830 C C . ALA A 1 499 ? 15.001 21.362 -15.702 1.00 90.44 499 ALA A C 1
ATOM 3832 O O . ALA A 1 499 ? 16.163 20.969 -15.739 1.00 90.44 499 ALA A O 1
ATOM 3833 N N . ALA A 1 500 ? 14.424 21.752 -14.561 1.00 90.88 500 ALA A N 1
ATOM 3834 C CA . ALA A 1 500 ? 15.152 21.834 -13.294 1.00 90.88 500 ALA A CA 1
ATOM 3835 C C . ALA A 1 500 ? 15.615 20.456 -12.780 1.00 90.88 500 ALA A C 1
ATOM 3837 O O . ALA A 1 500 ? 16.728 20.322 -12.266 1.00 90.88 500 ALA A O 1
ATOM 3838 N N . GLN A 1 501 ? 14.780 19.424 -12.929 1.00 90.75 501 GLN A N 1
ATOM 3839 C CA . GLN A 1 501 ? 15.096 18.044 -12.556 1.00 90.75 501 GLN A CA 1
ATOM 3840 C C . GLN A 1 501 ? 16.162 17.451 -13.482 1.00 90.75 501 GLN A C 1
ATOM 3842 O O . GLN A 1 501 ? 17.048 16.739 -13.014 1.00 90.75 501 GLN A O 1
ATOM 3847 N N . ILE A 1 502 ? 16.099 17.780 -14.773 1.00 90.06 502 ILE A N 1
ATOM 3848 C CA . ILE A 1 502 ? 17.098 17.384 -15.770 1.00 90.06 502 ILE A CA 1
ATOM 3849 C C . ILE A 1 502 ? 18.449 18.030 -15.458 1.00 90.06 502 ILE A C 1
ATOM 3851 O O . ILE A 1 502 ? 19.457 17.330 -15.429 1.00 90.06 502 ILE A O 1
ATOM 3855 N N . ASP A 1 503 ? 18.466 19.327 -15.142 1.00 90.56 503 ASP A N 1
ATOM 3856 C CA . ASP A 1 503 ? 19.685 20.047 -14.758 1.00 90.56 503 ASP A CA 1
ATOM 3857 C C . ASP A 1 503 ? 20.303 19.460 -13.484 1.00 90.56 503 ASP A C 1
ATOM 3859 O O . ASP A 1 503 ? 21.514 19.262 -13.402 1.00 90.56 503 ASP A O 1
ATOM 3863 N N . LYS A 1 504 ? 19.473 19.117 -12.490 1.00 90.31 504 LYS A N 1
ATOM 3864 C CA . LYS A 1 504 ? 19.923 18.422 -11.275 1.00 90.31 504 LYS A CA 1
ATOM 3865 C C . LYS A 1 504 ? 20.576 17.075 -11.608 1.00 90.31 504 LYS A C 1
ATOM 3867 O O . LYS A 1 504 ? 21.698 16.835 -11.172 1.00 90.31 504 LYS A O 1
ATOM 3872 N N . ALA A 1 505 ? 19.922 16.242 -12.418 1.00 90.25 505 ALA A N 1
ATOM 3873 C CA . ALA A 1 505 ? 20.455 14.941 -12.820 1.00 90.25 505 ALA A CA 1
ATOM 3874 C C . ALA A 1 505 ? 21.760 15.061 -13.629 1.00 90.25 505 ALA A C 1
ATOM 3876 O O . ALA A 1 505 ? 22.693 14.287 -13.413 1.00 90.25 505 ALA A O 1
ATOM 3877 N N . ALA A 1 506 ? 21.853 16.044 -14.531 1.00 90.44 506 ALA A N 1
ATOM 3878 C CA . ALA A 1 506 ? 23.044 16.299 -15.339 1.00 90.44 506 ALA A CA 1
ATOM 3879 C C . ALA A 1 506 ? 24.252 16.686 -14.469 1.00 90.44 506 ALA A C 1
ATOM 3881 O O . ALA A 1 506 ? 25.331 16.111 -14.634 1.00 90.44 506 ALA A O 1
ATOM 3882 N N . ARG A 1 507 ? 24.056 17.583 -13.489 1.00 90.69 507 ARG A N 1
ATOM 3883 C CA . ARG A 1 507 ? 25.095 17.956 -12.511 1.00 90.69 507 ARG A CA 1
ATOM 3884 C C . ARG A 1 507 ? 25.590 16.754 -11.707 1.00 90.69 507 ARG A C 1
ATOM 3886 O O . ARG A 1 507 ? 26.791 16.587 -11.526 1.00 90.69 507 ARG A O 1
ATOM 3893 N N . GLU A 1 508 ? 24.672 15.902 -11.250 1.00 89.00 508 GLU A N 1
ATOM 3894 C CA . GLU A 1 508 ? 24.987 14.727 -10.424 1.00 89.00 508 GLU A CA 1
ATOM 3895 C C . GLU A 1 508 ? 25.735 13.617 -11.186 1.00 89.00 508 GLU A C 1
ATOM 3897 O O . GLU A 1 508 ? 26.376 12.776 -10.557 1.00 89.00 508 GLU A O 1
ATOM 3902 N N . THR A 1 509 ? 25.660 13.588 -12.521 1.00 89.94 509 THR A N 1
ATOM 3903 C CA . THR A 1 509 ? 26.145 12.447 -13.321 1.00 89.94 509 THR A CA 1
ATOM 3904 C C . THR A 1 509 ? 27.224 12.799 -14.339 1.00 89.94 509 THR A C 1
ATOM 3906 O O . THR A 1 509 ? 28.238 12.108 -14.412 1.00 89.94 509 THR A O 1
ATOM 3909 N N . VAL A 1 510 ? 27.032 13.862 -15.120 1.00 83.88 510 VAL A N 1
ATOM 3910 C CA . VAL A 1 510 ? 27.921 14.254 -16.227 1.00 83.88 510 VAL A CA 1
ATOM 3911 C C . VAL A 1 510 ? 28.934 15.325 -15.792 1.00 83.88 510 VAL A C 1
ATOM 3913 O O . VAL A 1 510 ? 29.898 15.587 -16.508 1.00 83.88 510 VAL A O 1
ATOM 3916 N N . GLY A 1 511 ? 28.765 15.911 -14.600 1.00 74.00 511 GLY A N 1
ATOM 3917 C CA . GLY A 1 511 ? 29.680 16.919 -14.056 1.00 74.00 511 GLY A CA 1
ATOM 3918 C C . GLY A 1 511 ? 29.606 18.268 -14.776 1.00 74.00 511 GLY A C 1
ATOM 3919 O O . GLY A 1 511 ? 30.580 19.020 -14.774 1.00 74.00 511 GLY A O 1
ATOM 3920 N N . GLU A 1 512 ? 28.476 18.570 -15.420 1.00 59.03 512 GLU A N 1
ATOM 3921 C CA . GLU A 1 512 ? 28.210 19.920 -15.924 1.00 59.03 512 GLU A CA 1
ATOM 3922 C C . GLU A 1 512 ? 27.935 20.869 -14.745 1.00 59.03 512 GLU A C 1
ATOM 3924 O O . GLU A 1 512 ? 27.345 20.421 -13.764 1.00 59.03 512 GLU A O 1
ATOM 3929 N N . PRO A 1 513 ? 28.400 22.131 -14.778 1.00 44.53 513 PRO A N 1
ATOM 3930 C CA . PRO A 1 513 ? 28.067 23.138 -13.769 1.00 44.53 513 PRO A CA 1
ATOM 3931 C C . PRO A 1 513 ? 26.593 23.571 -13.796 1.00 44.53 513 PRO A C 1
ATOM 3933 O O . PRO A 1 513 ? 26.001 23.639 -14.897 1.00 44.53 513 PRO A O 1
#

Sequence (513 aa):
EGHADERALLEAFRAVGHVPPGIVVTWPDDPAWMAGLALAAGRGQPLAFIKTPRIVGSTMSMKDADEIETLVEGWASTTDLEWRGIGDALDAVTLCVNAPARVERAVKGEQIALTDKIGRIGEGETGQRWAWCGQIFGTPAQAAYRAMAALFLQPRGAWLFDGYPNDENWRDYDITPAAQVLQRARFKVDLHDAPGQSADHWRSAVARPLHADLFMVTTKGLPEWFDLTPGQCRAGDVPLLTRPALVYVIHSFSAARADDHRTIAGRFLQHGAFCYAGSVHEPFLGAFLPPQLFAMRMLTQAPFGVAARLDAGPAWKIAIFGDPLYTYGLAQTRADDAPPLADATPLDDGLRELLTGVQLAQGLRTLAMLARDEDAAALACALLDQEKARVTPRVAEEAILPLLRSGRASRVADFAVLVEPAAMQASPDLRDALWLSARPLLADPSIHLLEALSHNLRNEWDMTARDLADLTRAWMTRHGVESARTMLARVRQANPDLAAQIDKAARETVGEP